Protein AF-0000000078791511 (afdb_homodimer)

Nearest PDB structures (foldseek):
  6en2-assembly1_B  TM=7.764E-01  e=1.080E-13  Enterococcus faecalis
  6en1-assembly1_A  TM=7.820E-01  e=1.465E-13  Enterococcus faecalis
  6emy-assembly1_B  TM=7.848E-01  e=3.090E-12  Enterococcus faecalis
  3nkh-assembly1_B  TM=8.078E-01  e=1.327E-10  Staphylococcus aureus subsp. aureus USA300_TCH1516
  3nkh-assembly1_A  TM=7.840E-01  e=1.894E-10  Staphylococcus aureus subsp. aureus USA300_TCH1516

Sequence (752 aa):
MMASISKRGKKWQYRVSYKDNDGTRKYVNKGGFPSKKAADIAATEVERQHNRGANLDLNKITLIDYWDKWIELYKSGKHSRITEARYKTIRKQLLAYWGESRELKSISKSDWQAFINEFGKKRAKDTVSKLNGYVRSMADSAVDDQIIYTNFTHNVVLTGNEGQAGIIKYLQVKDLRKLVNYCLEFADYEHIAYYIIATGALTGARYSEVLGLTWDHVDLKKRVVHITRTWDHRYGSGFAATKNKSSVRDIDITRELADLLLRLKKEQQEVYLAQGYRDSKQLLFRSIRHNMLSSTAINKDLRTIEKTLDISPAITFHGLRHTHVSYLIANHVDINYISKRLGHANTMITQKVYAHLLEDQRKEQVSQTLQALSRLMMASISKRGKKWQYRVSYKDNDGTRKYVNKGGFPSKKAADIAATEVERQHNRGANLDLNKITLIDYWDKWIELYKSGKHSRITEARYKTIRKQLLAYWGESRELKSISKSDWQAFINEFGKKRAKDTVSKLNGYVRSMADSAVDDQIIYTNFTHNVVLTGNEGQAGIIKYLQVKDLRKLVNYCLEFADYEHIAYYIIATGALTGARYSEVLGLTWDHVDLKKRVVHITRTWDHRYGSGFAATKNKSSVRDIDITRELADLLLRLKKEQQEVYLAQGYRDSKQLLFRSIRHNMLSSTAINKDLRTIEKTLDISPAITFHGLRHTHVSYLIANHVDINYISKRLGHANTMITQKVYAHLLEDQRKEQVSQTLQALSRL

Structure (mmCIF, N/CA/C/O backbone):
data_AF-0000000078791511-model_v1
#
loop_
_entity.id
_entity.type
_entity.pdbx_description
1 polymer 'Site-specific recombinase, phage integrase family'
#
loop_
_atom_site.group_PDB
_atom_site.id
_atom_site.type_symbol
_atom_site.label_atom_id
_atom_site.label_alt_id
_atom_site.label_comp_id
_atom_site.label_asym_id
_atom_site.label_entity_id
_atom_site.label_seq_id
_atom_site.pdbx_PDB_ins_code
_atom_site.Cartn_x
_atom_site.Cartn_y
_atom_site.Cartn_z
_atom_site.occupancy
_atom_site.B_iso_or_equiv
_atom_site.auth_seq_id
_atom_site.auth_comp_id
_atom_site.auth_asym_id
_atom_site.auth_atom_id
_atom_site.pdbx_PDB_model_num
ATOM 1 N N . MET A 1 1 ? -11.562 49.812 12.461 1 52.09 1 MET A N 1
ATOM 2 C CA . MET A 1 1 ? -12.047 49.219 13.703 1 52.09 1 MET A CA 1
ATOM 3 C C . MET A 1 1 ? -11.656 50.094 14.906 1 52.09 1 MET A C 1
ATOM 5 O O . MET A 1 1 ? -10.516 50.531 15.008 1 52.09 1 MET A O 1
ATOM 9 N N . MET A 1 2 ? -12.641 50.844 15.469 1 61.88 2 MET A N 1
ATOM 10 C CA . MET A 1 2 ? -12.422 51.75 16.594 1 61.88 2 MET A CA 1
ATOM 11 C C . MET A 1 2 ? -13.086 51.219 17.859 1 61.88 2 MET A C 1
ATOM 13 O O . MET A 1 2 ? -14.258 50.844 17.828 1 61.88 2 MET A O 1
ATOM 17 N N . ALA A 1 3 ? -12.258 50.906 18.891 1 70.31 3 ALA A N 1
ATOM 18 C CA . ALA A 1 3 ? -12.828 50.531 20.172 1 70.31 3 ALA A CA 1
ATOM 19 C C . ALA A 1 3 ? -13.25 51.75 20.984 1 70.31 3 ALA A C 1
ATOM 21 O O . ALA A 1 3 ? -12.594 52.781 20.922 1 70.31 3 ALA A O 1
ATOM 22 N N . SER A 1 4 ? -14.43 51.812 21.5 1 75 4 SER A N 1
ATOM 23 C CA . SER A 1 4 ? -14.914 52.781 22.453 1 75 4 SER A CA 1
ATOM 24 C C . SER A 1 4 ? -15.109 52.188 23.844 1 75 4 SER A C 1
ATOM 26 O O . SER A 1 4 ? -15.656 51.062 23.953 1 75 4 SER A O 1
ATOM 28 N N . ILE A 1 5 ? -14.453 52.781 24.797 1 79.44 5 ILE A N 1
ATOM 29 C CA . ILE A 1 5 ? -14.594 52.312 26.188 1 79.44 5 ILE A CA 1
ATOM 30 C C . ILE A 1 5 ? -15.492 53.281 26.953 1 79.44 5 ILE A C 1
ATOM 32 O O . ILE A 1 5 ? -15.312 54.5 26.859 1 79.44 5 ILE A O 1
ATOM 36 N N . SER A 1 6 ? -16.531 52.812 27.531 1 78.88 6 SER A N 1
ATOM 37 C CA . SER A 1 6 ? -17.438 53.656 28.297 1 78.88 6 SER A CA 1
ATOM 38 C C . SER A 1 6 ? -17.812 53.031 29.625 1 78.88 6 SER A C 1
ATOM 40 O O . SER A 1 6 ? -17.656 51.812 29.812 1 78.88 6 SER A O 1
ATOM 42 N N . LYS A 1 7 ? -18.094 53.812 30.594 1 77.88 7 LYS A N 1
ATOM 43 C CA . LYS A 1 7 ? -18.547 53.375 31.906 1 77.88 7 LYS A CA 1
ATOM 44 C C . LYS A 1 7 ? -20.062 53.219 31.922 1 77.88 7 LYS A C 1
ATOM 46 O O . LYS A 1 7 ? -20.797 54.094 31.469 1 77.88 7 LYS A O 1
ATOM 51 N N . ARG A 1 8 ? -20.547 52.031 32.25 1 75.81 8 ARG A N 1
ATOM 52 C CA . ARG A 1 8 ? -21.969 51.781 32.469 1 75.81 8 ARG A CA 1
ATOM 53 C C . ARG A 1 8 ? -22.234 51.406 33.906 1 75.81 8 ARG A C 1
ATOM 55 O O . ARG A 1 8 ? -21.938 50.281 34.344 1 75.81 8 ARG A O 1
ATOM 62 N N . GLY A 1 9 ? -22.812 52.25 34.625 1 75.25 9 GLY A N 1
ATOM 63 C CA . GLY A 1 9 ? -22.938 52.062 36.062 1 75.25 9 GLY A CA 1
ATOM 64 C C . GLY A 1 9 ? -21.594 52.031 36.781 1 75.25 9 GLY A C 1
ATOM 65 O O . GLY A 1 9 ? -20.828 53 36.719 1 75.25 9 GLY A O 1
ATOM 66 N N . LYS A 1 10 ? -21.266 51.031 37.469 1 80.19 10 LYS A N 1
ATOM 67 C CA . LYS A 1 10 ? -20.016 50.906 38.188 1 80.19 10 LYS A CA 1
ATOM 68 C C . LYS A 1 10 ? -19.016 50.062 37.406 1 80.19 10 LYS A C 1
ATOM 70 O O . LYS A 1 10 ? -17.922 49.75 37.875 1 80.19 10 LYS A O 1
ATOM 75 N N . LYS A 1 11 ? -19.453 49.594 36.281 1 80.06 11 LYS A N 1
ATOM 76 C CA . LYS A 1 11 ? -18.562 48.75 35.5 1 80.06 11 LYS A CA 1
ATOM 77 C C . LYS A 1 11 ? -18.25 49.344 34.156 1 80.06 11 LYS A C 1
ATOM 79 O O . LYS A 1 11 ? -18.922 50.312 33.719 1 80.06 11 LYS A O 1
ATOM 84 N N . TRP A 1 12 ? -17.234 48.844 33.594 1 79.94 12 TRP A N 1
ATOM 85 C CA . TRP A 1 12 ? -16.766 49.375 32.312 1 79.94 12 TRP A CA 1
ATOM 86 C C . TRP A 1 12 ? -17.172 48.438 31.156 1 79.94 12 TRP A C 1
ATOM 88 O O . TRP A 1 12 ? -17.375 47.219 31.375 1 79.94 12 TRP A O 1
ATOM 98 N N . GLN A 1 13 ? -17.438 49.062 29.969 1 80 13 GLN A N 1
ATOM 99 C CA . GLN A 1 13 ? -17.781 48.312 28.766 1 80 13 GLN A CA 1
ATOM 100 C C . GLN A 1 13 ? -16.969 48.781 27.562 1 80 13 GLN A C 1
ATOM 102 O O . GLN A 1 13 ? -16.484 49.906 27.547 1 80 13 GLN A O 1
ATOM 107 N N . TYR A 1 14 ? -16.703 47.75 26.672 1 78.44 14 TYR A N 1
ATOM 108 C CA . TYR A 1 14 ? -16.109 48.156 25.406 1 78.44 14 TYR A CA 1
ATOM 109 C C . TYR A 1 14 ? -17.062 47.906 24.25 1 78.44 14 TYR A C 1
ATOM 111 O O . TYR A 1 14 ? -17.953 47.062 24.344 1 78.44 14 TYR A O 1
ATOM 119 N N . ARG A 1 15 ? -16.906 48.844 23.266 1 76.5 15 ARG A N 1
ATOM 120 C CA . ARG A 1 15 ? -17.578 48.656 21.969 1 76.5 15 ARG A CA 1
ATOM 121 C C . ARG A 1 15 ? -16.578 48.781 20.828 1 76.5 15 ARG A C 1
ATOM 123 O O . ARG A 1 15 ? -15.883 49.781 20.688 1 76.5 15 ARG A O 1
ATOM 130 N N . VAL A 1 16 ? -16.469 47.656 20.188 1 76.31 16 VAL A N 1
ATOM 131 C CA . VAL A 1 16 ? -15.57 47.625 19.031 1 76.31 16 VAL A CA 1
ATOM 132 C C . VAL A 1 16 ? -16.391 47.562 17.75 1 76.31 16 VAL A C 1
ATOM 134 O O . VAL A 1 16 ? -17.234 46.656 17.594 1 76.31 16 VAL A O 1
ATOM 137 N N . SER A 1 17 ? -16.188 48.594 16.953 1 73.44 17 SER A N 1
ATOM 138 C CA . SER A 1 17 ? -16.875 48.625 15.672 1 73.44 17 SER A CA 1
ATOM 139 C C . SER A 1 17 ? -16.047 47.938 14.578 1 73.44 17 SER A C 1
ATOM 141 O O . SER A 1 17 ? -14.828 48.094 14.547 1 73.44 17 SER A O 1
ATOM 143 N N . TYR A 1 18 ? -16.703 46.906 13.844 1 69.62 18 TYR A N 1
ATOM 144 C CA . TYR A 1 18 ? -16.031 46.312 12.703 1 69.62 18 TYR A CA 1
ATOM 145 C C . TYR A 1 18 ? -16.984 46.188 11.516 1 69.62 18 TYR A C 1
ATOM 147 O O . TYR A 1 18 ? -18.203 46.312 11.672 1 69.62 18 TYR A O 1
ATOM 155 N N . LYS A 1 19 ? -16.375 46.219 10.273 1 66.19 19 LYS A N 1
ATOM 156 C CA . LYS A 1 19 ? -17.203 46 9.086 1 66.19 19 LYS A CA 1
ATOM 157 C C . LYS A 1 19 ? -17.188 44.531 8.68 1 66.19 19 LYS A C 1
ATOM 159 O O . LYS A 1 19 ? -16.125 43.906 8.625 1 66.19 19 LYS A O 1
ATOM 164 N N . ASP A 1 20 ? -18.328 43.938 8.594 1 59.28 20 ASP A N 1
ATOM 165 C CA . ASP A 1 20 ? -18.438 42.562 8.18 1 59.28 20 ASP A CA 1
ATOM 166 C C . ASP A 1 20 ? -18.125 42.406 6.699 1 59.28 20 ASP A C 1
ATOM 168 O O . ASP A 1 20 ? -17.766 43.375 6.027 1 59.28 20 ASP A O 1
ATOM 172 N N . ASN A 1 21 ? -18.109 41.188 6.266 1 57.66 21 ASN A N 1
ATOM 173 C CA . ASN A 1 21 ? -17.75 40.875 4.887 1 57.66 21 ASN A CA 1
ATOM 174 C C . ASN A 1 21 ? -18.625 41.656 3.898 1 57.66 21 ASN A C 1
ATOM 176 O O . ASN A 1 21 ? -18.203 41.906 2.768 1 57.66 21 ASN A O 1
ATOM 180 N N . ASP A 1 22 ? -19.781 42.094 4.352 1 55.72 22 ASP A N 1
ATOM 181 C CA . ASP A 1 22 ? -20.719 42.844 3.498 1 55.72 22 ASP A CA 1
ATOM 182 C C . ASP A 1 22 ? -20.531 44.344 3.67 1 55.72 22 ASP A C 1
ATOM 184 O O . ASP A 1 22 ? -21.281 45.156 3.082 1 55.72 22 ASP A O 1
ATOM 188 N N . GLY A 1 23 ? -19.547 44.625 4.434 1 61.66 23 GLY A N 1
ATOM 189 C CA . GLY A 1 23 ? -19.266 46.062 4.609 1 61.66 23 GLY A CA 1
ATOM 190 C C . GLY A 1 23 ? -20.109 46.688 5.684 1 61.66 23 GLY A C 1
ATOM 191 O O . GLY A 1 23 ? -20.062 47.906 5.871 1 61.66 23 GLY A O 1
ATOM 192 N N . THR A 1 24 ? -21 45.969 6.211 1 62.5 24 THR A N 1
ATOM 193 C CA . THR A 1 24 ? -21.891 46.531 7.242 1 62.5 24 THR A CA 1
ATOM 194 C C . THR A 1 24 ? -21.141 46.656 8.57 1 62.5 24 THR A C 1
ATOM 196 O O . THR A 1 24 ? -20.453 45.719 8.992 1 62.5 24 THR A O 1
ATOM 199 N N . ARG A 1 25 ? -21.328 47.844 9.07 1 71.75 25 ARG A N 1
ATOM 200 C CA . ARG A 1 25 ? -20.688 48.094 10.352 1 71.75 25 ARG A CA 1
ATOM 201 C C . ARG A 1 25 ? -21.344 47.281 11.477 1 71.75 25 ARG A C 1
ATOM 203 O O . ARG A 1 25 ? -22.562 47.312 11.617 1 71.75 25 ARG A O 1
ATOM 210 N N . LYS A 1 26 ? -20.562 46.406 12.07 1 69.44 26 LYS A N 1
ATOM 211 C CA . LYS A 1 26 ? -21.016 45.625 13.227 1 69.44 26 LYS A CA 1
ATOM 212 C C . LYS A 1 26 ? -20.203 45.969 14.469 1 69.44 26 LYS A C 1
ATOM 214 O O . LYS A 1 26 ? -19.156 46.625 14.375 1 69.44 26 LYS A O 1
ATOM 219 N N . TYR A 1 27 ? -20.969 45.781 15.57 1 71.44 27 TYR A N 1
ATOM 220 C CA . TYR A 1 27 ? -20.312 46.125 16.828 1 71.44 27 TYR A CA 1
ATOM 221 C C . TYR A 1 27 ? -20.172 44.875 17.719 1 71.44 27 TYR A C 1
ATOM 223 O O . TYR A 1 27 ? -21.047 44 17.703 1 71.44 27 TYR A O 1
ATOM 231 N N . VAL A 1 28 ? -19.062 44.656 18.25 1 71 28 VAL A N 1
ATOM 232 C CA . VAL A 1 28 ? -18.859 43.719 19.344 1 71 28 VAL A CA 1
ATOM 233 C C . VAL A 1 28 ? -18.719 44.469 20.656 1 71 28 VAL A C 1
ATOM 235 O O . VAL A 1 28 ? -17.875 45.344 20.797 1 71 28 VAL A O 1
ATOM 238 N N . ASN A 1 29 ? -19.828 44.25 21.531 1 71.75 29 ASN A N 1
ATOM 239 C CA . ASN A 1 29 ? -19.812 44.906 22.828 1 71.75 29 ASN A CA 1
ATOM 240 C C . ASN A 1 29 ? -19.75 43.906 23.984 1 71.75 29 ASN A C 1
ATOM 242 O O . ASN A 1 29 ? -20.297 42.812 23.891 1 71.75 29 ASN A O 1
ATOM 246 N N . LYS A 1 30 ? -18.891 44.125 24.906 1 74.62 30 LYS A N 1
ATOM 247 C CA . LYS A 1 30 ? -18.875 43.375 26.156 1 74.62 30 LYS A CA 1
ATOM 248 C C . LYS A 1 30 ? -18.703 44.312 27.359 1 74.62 30 LYS A C 1
ATOM 250 O O . LYS A 1 30 ? -17.891 45.219 27.328 1 74.62 30 LYS A O 1
ATOM 255 N N . GLY A 1 31 ? -19.672 44.094 28.312 1 71.88 31 GLY A N 1
ATOM 256 C CA . GLY A 1 31 ? -19.609 44.844 29.562 1 71.88 31 GLY A CA 1
ATOM 257 C C . GLY A 1 31 ? -19.25 44 30.75 1 71.88 31 GLY A C 1
ATOM 258 O O . GLY A 1 31 ? -18.969 42.781 30.609 1 71.88 31 GLY A O 1
ATOM 259 N N . GLY A 1 32 ? -19 44.656 32 1 71.44 32 GLY A N 1
ATOM 260 C CA . GLY A 1 32 ? -18.781 43.969 33.25 1 71.44 32 GLY A CA 1
ATOM 261 C C . GLY A 1 32 ? -17.344 44 33.75 1 71.44 32 GLY A C 1
ATOM 262 O O . GLY A 1 32 ? -16.953 43.281 34.625 1 71.44 32 GLY A O 1
ATOM 263 N N . PHE A 1 33 ? -16.672 44.906 33.094 1 74.62 33 PHE A N 1
ATOM 264 C CA . PHE A 1 33 ? -15.273 45 33.469 1 74.62 33 PHE A CA 1
ATOM 265 C C . PHE A 1 33 ? -15.109 45.938 34.656 1 74.62 33 PHE A C 1
ATOM 267 O O . PHE A 1 33 ? -15.727 47 34.75 1 74.62 33 PHE A O 1
ATOM 274 N N . PRO A 1 34 ? -14.383 45.5 35.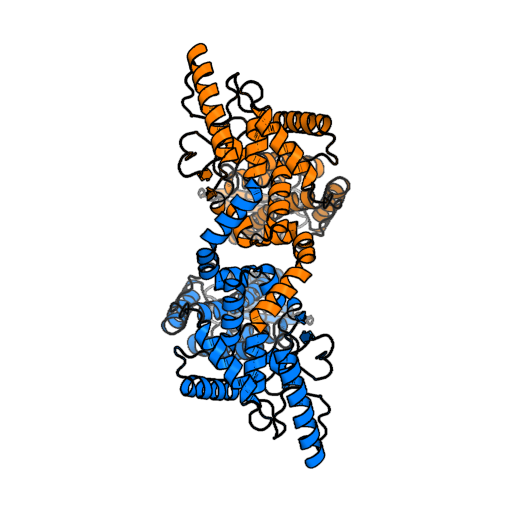594 1 73.69 34 PRO A N 1
ATOM 275 C CA . PRO A 1 34 ? -14.227 46.281 36.812 1 73.69 34 PRO A CA 1
ATOM 276 C C . PRO A 1 34 ? -13.484 47.594 36.594 1 73.69 34 PRO A C 1
ATOM 278 O O . PRO A 1 34 ? -13.648 48.562 37.344 1 73.69 34 PRO A O 1
ATOM 281 N N . SER A 1 35 ? -12.727 47.625 35.625 1 76.38 35 SER A N 1
ATOM 282 C CA . SER A 1 35 ? -11.938 48.844 35.344 1 76.38 35 SER A CA 1
ATOM 283 C C . SER A 1 35 ? -11.891 49.156 33.875 1 76.38 35 SER A C 1
ATOM 285 O O . SER A 1 35 ? -12.172 48.281 33.031 1 76.38 35 SER A O 1
ATOM 287 N N . LYS A 1 36 ? -11.625 50.344 33.594 1 76.31 36 LYS A N 1
ATOM 288 C CA . LYS A 1 36 ? -11.484 50.812 32.219 1 76.31 36 LYS A CA 1
ATOM 289 C C . LYS A 1 36 ? -10.383 50.031 31.5 1 76.31 36 LYS A C 1
ATOM 291 O O . LYS A 1 36 ? -10.531 49.688 30.328 1 76.31 36 LYS A O 1
ATOM 296 N N . LYS A 1 37 ? -9.422 49.844 32.156 1 71.56 37 LYS A N 1
ATOM 297 C CA . LYS A 1 37 ? -8.273 49.125 31.609 1 71.56 37 LYS A CA 1
ATOM 298 C C . LYS A 1 37 ? -8.648 47.719 31.188 1 71.56 37 LYS A C 1
ATOM 300 O O . LYS A 1 37 ? -8.234 47.25 30.125 1 71.56 37 LYS A O 1
ATOM 305 N N . ALA A 1 38 ? -9.375 47.156 31.969 1 69.81 38 ALA A N 1
ATOM 306 C CA . ALA A 1 38 ? -9.828 45.781 31.656 1 69.81 38 ALA A CA 1
ATOM 307 C C . ALA A 1 38 ? -10.688 45.75 30.406 1 69.81 38 ALA A C 1
ATOM 309 O O . ALA A 1 38 ? -10.555 44.875 29.562 1 69.81 38 ALA A O 1
ATOM 310 N N . ALA A 1 39 ? -11.492 46.688 30.344 1 69.75 39 ALA A N 1
ATOM 311 C CA . ALA A 1 39 ? -12.352 46.812 29.172 1 69.75 39 ALA A CA 1
ATOM 312 C C . ALA A 1 39 ? -11.531 47.094 27.922 1 69.75 39 ALA A C 1
ATOM 314 O O . ALA A 1 39 ? -11.812 46.562 26.844 1 69.75 39 ALA A O 1
ATOM 315 N N . ASP A 1 40 ? -10.617 47.844 28.078 1 70.94 40 ASP A N 1
ATOM 316 C CA . ASP A 1 40 ? -9.758 48.219 26.969 1 70.94 40 ASP A CA 1
ATOM 317 C C . ASP A 1 40 ? -8.945 47.031 26.469 1 70.94 40 ASP A C 1
ATOM 319 O O . ASP A 1 40 ? -8.797 46.812 25.25 1 70.94 40 ASP A O 1
ATOM 323 N N . ILE A 1 41 ? -8.547 46.281 27.281 1 67.06 41 ILE A N 1
ATOM 324 C CA . ILE A 1 41 ? -7.785 45.094 26.938 1 67.06 41 ILE A CA 1
ATOM 325 C C . ILE A 1 41 ? -8.664 44.125 26.156 1 67.06 41 ILE A C 1
ATOM 327 O O . ILE A 1 41 ? -8.234 43.594 25.125 1 67.06 41 ILE A O 1
ATOM 331 N N . ALA A 1 42 ? -9.789 44.031 26.688 1 66.94 42 ALA A N 1
ATOM 332 C CA . ALA A 1 42 ? -10.75 43.156 26.031 1 66.94 42 ALA A CA 1
ATOM 333 C C . ALA A 1 42 ? -11.094 43.656 24.641 1 66.94 42 ALA A C 1
ATOM 335 O O . ALA A 1 42 ? -11.188 42.875 23.688 1 66.94 42 ALA A O 1
ATOM 336 N N . ALA A 1 43 ? -11.273 44.906 24.609 1 68.06 43 ALA A N 1
ATOM 337 C CA . ALA A 1 43 ? -11.617 45.531 23.328 1 68.06 43 ALA A CA 1
ATOM 338 C C . ALA A 1 43 ? -10.484 45.344 22.328 1 68.06 43 ALA A C 1
ATOM 340 O O . ALA A 1 43 ? -10.719 45.031 21.156 1 68.06 43 ALA A O 1
ATOM 341 N N . THR A 1 44 ? -9.43 45.5 22.734 1 65.5 44 THR A N 1
ATOM 342 C CA . THR A 1 44 ? -8.25 45.406 21.891 1 65.5 44 THR A CA 1
ATOM 343 C C . THR A 1 44 ? -8.062 43.969 21.375 1 65.5 44 THR A C 1
ATOM 345 O O . THR A 1 44 ? -7.656 43.781 20.234 1 65.5 44 THR A O 1
ATOM 348 N N . GLU A 1 45 ? -8.461 43.156 22.172 1 63.56 45 GLU A N 1
ATOM 349 C CA . GLU A 1 45 ? -8.406 41.781 21.766 1 63.56 45 GLU A CA 1
ATOM 350 C C . GLU A 1 45 ? -9.375 41.5 20.625 1 63.56 45 GLU A C 1
ATOM 352 O O . GLU A 1 45 ? -9.039 40.781 19.672 1 63.56 45 GLU A O 1
ATOM 357 N N . VAL A 1 46 ? -10.422 42.031 20.812 1 63.97 46 VAL A N 1
ATOM 358 C CA . VAL A 1 46 ? -11.438 41.875 19.781 1 63.97 46 VAL A CA 1
ATOM 359 C C . VAL A 1 46 ? -10.953 42.531 18.469 1 63.97 46 VAL A C 1
ATOM 361 O O . VAL A 1 46 ? -11.125 41.938 17.391 1 63.97 46 VAL A O 1
ATOM 364 N N . GLU A 1 47 ? -10.422 43.625 18.656 1 62.78 47 GLU A N 1
ATOM 365 C CA . GLU A 1 47 ? -9.914 44.312 17.484 1 62.78 47 GLU A CA 1
ATOM 366 C C . GLU A 1 47 ? -8.781 43.531 16.828 1 62.78 47 GLU A C 1
ATOM 368 O O . GLU A 1 47 ? -8.711 43.438 15.602 1 62.78 47 GLU A O 1
ATOM 373 N N . ARG A 1 48 ? -8.156 43.031 17.609 1 57.91 48 ARG A N 1
ATOM 374 C CA . ARG A 1 48 ? -7.02 42.219 17.141 1 57.91 48 ARG A CA 1
ATOM 375 C C . ARG A 1 48 ? -7.488 41 16.359 1 57.91 48 ARG A C 1
ATOM 377 O O . ARG A 1 48 ? -6.945 40.688 15.305 1 57.91 48 ARG A O 1
ATOM 384 N N . GLN A 1 49 ? -8.406 40.406 16.984 1 61.09 49 GLN A N 1
ATOM 385 C CA . GLN A 1 49 ? -8.992 39.219 16.344 1 61.09 49 GLN A CA 1
ATOM 386 C C . GLN A 1 49 ? -9.586 39.594 14.977 1 61.09 49 GLN A C 1
ATOM 388 O O . GLN A 1 49 ? -9.383 38.844 14.008 1 61.09 49 GLN A O 1
ATOM 393 N N . HIS A 1 50 ? -10.164 40.688 15.039 1 58.25 50 HIS A N 1
ATOM 394 C CA . HIS A 1 50 ? -10.766 41.156 13.797 1 58.25 50 HIS A CA 1
ATOM 395 C C . HIS A 1 50 ? -9.695 41.469 12.75 1 58.25 50 HIS A C 1
ATOM 397 O O . HIS A 1 50 ? -9.852 41.125 11.578 1 58.25 50 HIS A O 1
ATOM 403 N N . ASN A 1 51 ? -8.781 42.062 13.25 1 54.91 51 ASN A N 1
ATOM 404 C CA . ASN A 1 51 ? -7.723 42.5 12.336 1 54.91 51 ASN A CA 1
ATOM 405 C C . ASN A 1 51 ? -6.938 41.312 11.797 1 54.91 51 ASN A C 1
ATOM 407 O O . ASN A 1 51 ? -6.375 41.375 10.703 1 54.91 51 ASN A O 1
ATOM 411 N N . ARG A 1 52 ? -6.945 40.438 12.609 1 49.44 52 ARG A N 1
ATOM 412 C CA . ARG A 1 52 ? -6.25 39.219 12.18 1 49.44 52 ARG A CA 1
ATOM 413 C C . ARG A 1 52 ? -7.152 38.375 11.312 1 49.44 52 ARG A C 1
ATOM 415 O O . ARG A 1 52 ? -6.824 37.219 11.031 1 49.44 52 ARG A O 1
ATOM 422 N N . GLY A 1 53 ? -8.219 38.906 11.141 1 54.19 53 GLY A N 1
ATOM 423 C CA . GLY A 1 53 ? -9.125 38.281 10.195 1 54.19 53 GLY A CA 1
ATOM 424 C C . GLY A 1 53 ? -10.172 37.406 10.867 1 54.19 53 GLY A C 1
ATOM 425 O O . GLY A 1 53 ? -10.805 36.562 10.211 1 54.19 53 GLY A O 1
ATOM 426 N N . ALA A 1 54 ? -10.055 37.5 12.102 1 54.34 54 ALA A N 1
ATOM 427 C CA . ALA A 1 54 ? -11.062 36.719 12.82 1 54.34 54 ALA A CA 1
ATOM 428 C C . ALA A 1 54 ? -12.469 37.219 12.492 1 54.34 54 ALA A C 1
ATOM 430 O O . ALA A 1 54 ? -12.688 38.438 12.328 1 54.34 54 ALA A O 1
ATOM 431 N N . ASN A 1 55 ? -13.297 36.438 12.031 1 53.91 55 ASN A N 1
ATOM 432 C CA . ASN A 1 55 ? -14.695 36.781 11.859 1 53.91 55 ASN A CA 1
ATOM 433 C C . ASN A 1 55 ? -15.398 36.969 13.203 1 53.91 55 ASN A C 1
ATOM 435 O O . ASN A 1 55 ? -15.844 35.969 13.805 1 53.91 55 ASN A O 1
ATOM 439 N N . LEU A 1 56 ? -15.359 38.125 13.766 1 58.06 56 LEU A N 1
ATOM 440 C CA . LEU A 1 56 ? -15.906 38.438 15.078 1 58.06 56 LEU A CA 1
ATOM 441 C C . LEU A 1 56 ? -17.359 38 15.18 1 58.06 56 LEU A C 1
ATOM 443 O O . LEU A 1 56 ? -17.875 37.781 16.281 1 58.06 56 LEU A O 1
ATOM 447 N N . ASP A 1 57 ? -18.047 37.906 14.094 1 56.75 57 ASP A N 1
ATOM 448 C CA . ASP A 1 57 ? -19.438 37.469 14.086 1 56.75 57 ASP A CA 1
ATOM 449 C C . ASP A 1 57 ? -19.562 36.031 14.516 1 56.75 57 ASP A C 1
ATOM 451 O O . ASP A 1 57 ? -20.625 35.594 14.992 1 56.75 57 ASP A O 1
ATOM 455 N N . LEU A 1 58 ? -18.562 35.344 14.484 1 65.69 58 LEU A N 1
ATOM 456 C CA . LEU A 1 58 ? -18.594 33.938 14.797 1 65.69 58 LEU A CA 1
ATOM 457 C C . LEU A 1 58 ? -17.984 33.656 16.172 1 65.69 58 LEU A C 1
ATOM 459 O O . LEU A 1 58 ? -17.781 32.5 16.547 1 65.69 58 LEU A O 1
ATOM 463 N N . ASN A 1 59 ? -17.734 34.656 16.859 1 67.69 59 ASN A N 1
ATOM 464 C CA . ASN A 1 59 ? -17.062 34.5 18.156 1 67.69 59 ASN A CA 1
ATOM 465 C C . ASN A 1 59 ? -17.938 33.781 19.172 1 67.69 59 ASN A C 1
ATOM 467 O O . ASN A 1 59 ? -17.438 33.094 20.062 1 67.69 59 ASN A O 1
ATOM 471 N N . LYS A 1 60 ? -19.344 33.781 19.031 1 79.81 60 LYS A N 1
ATOM 472 C CA . LYS A 1 60 ? -20.234 33.125 19.969 1 79.81 60 LYS A CA 1
ATOM 473 C C . LYS A 1 60 ? -20.938 31.938 19.328 1 79.81 60 LYS A C 1
ATOM 475 O O . LYS A 1 60 ? -21.953 31.453 19.828 1 79.81 60 LYS A O 1
ATOM 480 N N . ILE A 1 61 ? -20.297 31.5 18.344 1 89.25 61 ILE A N 1
ATOM 481 C CA . ILE A 1 61 ? -20.953 30.391 17.641 1 89.25 61 ILE A CA 1
ATOM 482 C C . ILE A 1 61 ? -20.844 29.109 18.469 1 89.25 61 ILE A C 1
ATOM 484 O O . ILE A 1 61 ? -19.812 28.859 19.094 1 89.25 61 ILE A O 1
ATOM 488 N N . THR A 1 62 ? -21.953 28.359 18.469 1 92.62 62 THR A N 1
ATOM 489 C CA . THR A 1 62 ? -21.969 27.125 19.234 1 92.62 62 THR A CA 1
ATOM 490 C C . THR A 1 62 ? -21.359 25.984 18.422 1 92.62 62 THR A C 1
ATOM 492 O O . THR A 1 62 ? -21.172 26.094 17.203 1 92.62 62 THR A O 1
ATOM 495 N N . LEU A 1 63 ? -21.031 24.906 19.156 1 96.19 63 LEU A N 1
ATOM 496 C CA . LEU A 1 63 ? -20.5 23.703 18.531 1 96.19 63 LEU A CA 1
ATOM 497 C C . LEU A 1 63 ? -21.453 23.203 17.453 1 96.19 63 LEU A C 1
ATOM 499 O O . LEU A 1 63 ? -21.047 22.922 16.328 1 96.19 63 LEU A O 1
ATOM 503 N N . ILE A 1 64 ? -22.703 23.188 17.797 1 96.56 64 ILE A N 1
ATOM 504 C CA . ILE A 1 64 ? -23.719 22.594 16.922 1 96.56 64 ILE A CA 1
ATOM 505 C C . ILE A 1 64 ? -23.953 23.5 15.727 1 96.56 64 ILE A C 1
ATOM 507 O O . ILE A 1 64 ? -24.031 23.031 14.586 1 96.56 64 ILE A O 1
ATOM 511 N N . ASP A 1 65 ? -23.984 24.797 15.992 1 93.88 65 ASP A N 1
ATOM 512 C CA . ASP A 1 65 ? -24.188 25.734 14.883 1 93.88 65 ASP A CA 1
ATOM 513 C C . ASP A 1 65 ? -23.016 25.703 13.922 1 93.88 65 ASP A C 1
ATOM 515 O O . ASP A 1 65 ? -23.203 25.766 12.703 1 93.88 65 ASP A O 1
ATOM 519 N N . TYR A 1 66 ? -21.875 25.656 14.484 1 94.44 66 TYR A N 1
ATOM 520 C CA . TYR A 1 66 ? -20.703 25.609 13.609 1 94.44 66 TYR A CA 1
ATOM 521 C C . TYR A 1 66 ? -20.641 24.281 12.859 1 94.44 66 TYR A C 1
ATOM 523 O O . TYR A 1 66 ? -20.25 24.234 11.695 1 94.44 66 TYR A O 1
ATOM 531 N N . TRP A 1 67 ? -20.969 23.188 13.523 1 96.81 67 TRP A N 1
ATOM 532 C CA . TRP A 1 67 ? -21.062 21.891 12.867 1 96.81 67 TRP A CA 1
ATOM 533 C C . TRP A 1 67 ? -21.984 21.969 11.648 1 96.81 67 TRP A C 1
ATOM 535 O O . TRP A 1 67 ? -21.594 21.547 10.555 1 96.81 67 TRP A O 1
ATOM 545 N N . ASP A 1 68 ? -23.156 22.531 11.867 1 94.88 68 ASP A N 1
ATOM 546 C CA . ASP A 1 68 ? -24.141 22.625 10.789 1 94.88 68 ASP A CA 1
ATOM 547 C C . ASP A 1 68 ? -23.609 23.469 9.641 1 94.88 68 ASP A C 1
ATOM 549 O O . ASP A 1 68 ? -23.734 23.078 8.477 1 94.88 68 ASP A O 1
ATOM 553 N N . LYS A 1 69 ? -23.031 24.547 10.008 1 91.81 69 LYS A N 1
ATOM 554 C CA . LYS A 1 69 ? -22.469 25.422 8.992 1 91.81 69 LYS A CA 1
ATOM 555 C C . LYS A 1 69 ? -21.344 24.734 8.227 1 91.81 69 LYS A C 1
ATOM 557 O O . LYS A 1 69 ? -21.281 24.812 7 1 91.81 69 LYS A O 1
ATOM 562 N N . TRP A 1 70 ? -20.469 24.109 8.961 1 92.81 70 TRP A N 1
ATOM 563 C CA . TRP A 1 70 ? -19.312 23.422 8.375 1 92.81 70 TRP A CA 1
ATOM 564 C C . TRP A 1 70 ? -19.766 22.312 7.43 1 92.81 70 TRP A C 1
ATOM 566 O O . TRP A 1 70 ? -19.25 22.172 6.32 1 92.81 70 TRP A O 1
ATOM 576 N N . ILE A 1 71 ? -20.719 21.531 7.84 1 93.69 71 ILE A N 1
ATOM 577 C CA . ILE A 1 71 ? -21.25 20.453 7.016 1 93.69 71 ILE A CA 1
ATOM 578 C C . ILE A 1 71 ? -21.844 21.031 5.734 1 93.69 71 ILE A C 1
ATOM 580 O O . ILE A 1 71 ? -21.594 20.516 4.641 1 93.69 71 ILE A O 1
ATOM 584 N N . GLU A 1 72 ? -22.656 21.984 5.887 1 89.31 72 GLU A N 1
ATOM 585 C CA . GLU A 1 72 ? -23.328 22.594 4.742 1 89.31 72 GLU A CA 1
ATOM 586 C C . GLU A 1 72 ? -22.328 23.141 3.732 1 89.31 72 GLU A C 1
ATOM 588 O O . GLU A 1 72 ? -22.484 22.953 2.525 1 89.31 72 GLU A O 1
ATOM 593 N N . LEU A 1 73 ? -21.344 23.719 4.27 1 86.81 73 LEU A N 1
ATOM 594 C CA . LEU A 1 73 ? -20.375 24.391 3.412 1 86.81 73 LEU A CA 1
ATOM 595 C C . LEU A 1 73 ? -19.406 23.391 2.781 1 86.81 73 LEU A C 1
ATOM 597 O O . LEU A 1 73 ? -19.062 23.516 1.604 1 86.81 73 LEU A O 1
ATOM 601 N N . TYR A 1 74 ? -18.984 22.453 3.58 1 86.5 74 TYR A N 1
ATOM 602 C CA . TYR A 1 74 ? -17.812 21.719 3.143 1 86.5 74 TYR A CA 1
ATOM 603 C C . TYR A 1 74 ? -18.172 20.281 2.789 1 86.5 74 TYR A C 1
ATOM 605 O O . TYR A 1 74 ? -17.438 19.609 2.059 1 86.5 74 TYR A O 1
ATOM 613 N N . LYS A 1 75 ? -19.219 19.719 3.281 1 87.38 75 LYS A N 1
ATOM 614 C CA . LYS A 1 75 ? -19.406 18.281 3.178 1 87.38 75 LYS A CA 1
ATOM 615 C C . LYS A 1 75 ? -20.688 17.953 2.404 1 87.38 75 LYS A C 1
ATOM 617 O O . LYS A 1 75 ? -20.703 17.016 1.594 1 87.38 75 LYS A O 1
ATOM 622 N N . SER A 1 76 ? -21.703 18.703 2.533 1 85.81 76 SER A N 1
ATOM 623 C CA . SER A 1 76 ? -23.031 18.375 2.012 1 85.81 76 SER A CA 1
ATOM 624 C C . SER A 1 76 ? -23.031 18.328 0.487 1 85.81 76 SER A C 1
ATOM 626 O O . SER A 1 76 ? -22.438 19.188 -0.165 1 85.81 76 SER A O 1
ATOM 628 N N . GLY A 1 77 ? -23.641 17.297 -0.035 1 83.56 77 GLY A N 1
ATOM 629 C CA . GLY A 1 77 ? -23.844 17.188 -1.469 1 83.56 77 GLY A CA 1
ATOM 630 C C . GLY A 1 77 ? -22.641 16.609 -2.201 1 83.56 77 GLY A C 1
ATOM 631 O O . GLY A 1 77 ? -22.609 16.594 -3.434 1 83.56 77 GLY A O 1
ATOM 632 N N . LYS A 1 78 ? -21.703 16.188 -1.505 1 80.12 78 LYS A N 1
ATOM 633 C CA . LYS A 1 78 ? -20.469 15.781 -2.164 1 80.12 78 LYS A CA 1
ATOM 634 C C . LYS A 1 78 ? -20.234 14.281 -2.014 1 80.12 78 LYS A C 1
ATOM 636 O O . LYS A 1 78 ? -19.375 13.719 -2.695 1 80.12 78 LYS A O 1
ATOM 641 N N . HIS A 1 79 ? -21 13.648 -1.137 1 84.12 79 HIS A N 1
ATOM 642 C CA . HIS A 1 79 ? -20.734 12.25 -0.822 1 84.12 79 HIS A CA 1
ATOM 643 C C . HIS A 1 79 ? -21.984 11.398 -0.977 1 84.12 79 HIS A C 1
ATOM 645 O O . HIS A 1 79 ? -23.062 11.93 -1.266 1 84.12 79 HIS A O 1
ATOM 651 N N . SER A 1 80 ? -21.844 10.094 -0.844 1 84.5 80 SER A N 1
ATOM 652 C CA . SER A 1 80 ? -22.984 9.172 -0.928 1 84.5 80 SER A CA 1
ATOM 653 C C . SER A 1 80 ? -23.984 9.43 0.188 1 84.5 80 SER A C 1
ATOM 655 O O . SER A 1 80 ? -23.656 10.023 1.212 1 84.5 80 SER A O 1
ATOM 657 N N . ARG A 1 81 ? -25.172 8.969 -0.085 1 84.88 81 ARG A N 1
ATOM 658 C CA . ARG A 1 81 ? -26.25 9.195 0.876 1 84.88 81 ARG A CA 1
ATOM 659 C C . ARG A 1 81 ? -25.906 8.57 2.229 1 84.88 81 ARG A C 1
ATOM 661 O O . ARG A 1 81 ? -26.234 9.141 3.275 1 84.88 81 ARG A O 1
ATOM 668 N N . ILE A 1 82 ? -25.281 7.484 2.207 1 84.81 82 ILE A N 1
ATOM 669 C CA . ILE A 1 82 ? -24.922 6.801 3.443 1 84.81 82 ILE A CA 1
ATOM 670 C C . ILE A 1 82 ? -23.906 7.648 4.223 1 84.81 82 ILE A C 1
ATOM 672 O O . ILE A 1 82 ? -24.016 7.773 5.445 1 84.81 82 ILE A O 1
ATOM 676 N N . THR A 1 83 ? -22.922 8.188 3.535 1 87.25 83 THR A N 1
ATOM 677 C CA . THR A 1 83 ? -21.938 9.055 4.172 1 87.25 83 THR A CA 1
ATOM 678 C C . THR A 1 83 ? -22.594 10.305 4.742 1 87.25 83 THR A C 1
ATOM 680 O O . THR A 1 83 ? -22.312 10.703 5.871 1 87.25 83 THR A O 1
ATOM 683 N N . GLU A 1 84 ? -23.5 10.82 3.988 1 89.44 84 GLU A N 1
ATOM 684 C CA . GLU A 1 84 ? -24.141 12.055 4.418 1 89.44 84 GLU A CA 1
ATOM 685 C C . GLU A 1 84 ? -25.062 11.812 5.617 1 89.44 84 GLU A C 1
ATOM 687 O O . GLU A 1 84 ? -25.203 12.688 6.473 1 89.44 84 GLU A O 1
ATOM 692 N N . ALA A 1 85 ? -25.656 10.633 5.656 1 91.25 85 ALA A N 1
ATOM 693 C CA . ALA A 1 85 ? -26.484 10.281 6.801 1 91.25 85 ALA A CA 1
ATOM 694 C C . ALA A 1 85 ? -25.672 10.273 8.094 1 91.25 85 ALA A C 1
ATOM 696 O O . ALA A 1 85 ? -26.219 10.5 9.18 1 91.25 85 ALA A O 1
ATOM 697 N N . ARG A 1 86 ? -24.406 10.07 7.977 1 93.56 86 ARG A N 1
ATOM 698 C CA . ARG A 1 86 ? -23.5 10.016 9.125 1 93.56 86 ARG A CA 1
ATOM 699 C C . ARG A 1 86 ? -23.391 11.383 9.797 1 93.56 86 ARG A C 1
ATOM 701 O O . ARG A 1 86 ? -23.219 11.469 11.016 1 93.56 86 ARG A O 1
ATOM 708 N N . TYR A 1 87 ? -23.531 12.43 9.047 1 95.44 87 TYR A N 1
ATOM 709 C CA . TYR A 1 87 ? -23.422 13.773 9.602 1 95.44 87 TYR A CA 1
ATOM 710 C C . TYR A 1 87 ? -24.5 14.016 10.641 1 95.44 87 TYR A C 1
ATOM 712 O O . TYR A 1 87 ? -24.234 14.562 11.711 1 95.44 87 TYR A O 1
ATOM 720 N N . LYS A 1 88 ? -25.703 13.539 10.273 1 95.44 88 LYS A N 1
ATOM 721 C CA . LYS A 1 88 ? -26.812 13.703 11.195 1 95.44 88 LYS A CA 1
ATOM 722 C C . LYS A 1 88 ? -26.609 12.883 12.469 1 95.44 88 LYS A C 1
ATOM 724 O O . LYS A 1 88 ? -26.953 13.328 13.562 1 95.44 88 LYS A O 1
ATOM 729 N N . THR A 1 89 ? -26.094 11.75 12.258 1 96.44 89 THR A N 1
ATOM 730 C CA . THR A 1 89 ? -25.828 10.875 13.406 1 96.44 89 THR A CA 1
ATOM 731 C C . THR A 1 89 ? -24.812 11.508 14.344 1 96.44 89 THR A C 1
ATOM 733 O O . THR A 1 89 ? -25 11.539 15.562 1 96.44 89 THR A O 1
ATOM 736 N N . ILE A 1 90 ? -23.703 12.023 13.789 1 97.12 90 ILE A N 1
ATOM 737 C CA . ILE A 1 90 ? -22.656 12.664 14.586 1 97.12 90 ILE A CA 1
ATOM 738 C C . ILE A 1 90 ? -23.219 13.914 15.258 1 97.12 90 ILE A C 1
ATOM 740 O O . ILE A 1 90 ? -22.938 14.172 16.438 1 97.12 90 ILE A O 1
ATOM 744 N N . ARG A 1 91 ? -24.016 14.633 14.547 1 97.12 91 ARG A N 1
ATOM 745 C CA . ARG A 1 91 ? -24.656 15.82 15.117 1 97.12 91 ARG A CA 1
ATOM 746 C C . ARG A 1 91 ? -25.453 15.469 16.359 1 97.12 91 ARG A C 1
ATOM 748 O O . ARG A 1 91 ? -25.375 16.172 17.375 1 97.12 91 ARG A O 1
ATOM 755 N N . LYS A 1 92 ? -26.25 14.438 16.234 1 97.44 92 LYS A N 1
ATOM 756 C CA . LYS A 1 92 ? -27.094 13.992 17.344 1 97.44 92 LYS A CA 1
ATOM 757 C C . LYS A 1 92 ? -26.234 13.617 18.547 1 97.44 92 LYS A C 1
ATOM 759 O O . LYS A 1 92 ? -26.609 13.914 19.688 1 97.44 92 LYS A O 1
ATOM 764 N N . GLN A 1 93 ? -25.156 13.023 18.312 1 97.06 93 GLN A N 1
ATOM 765 C CA . GLN A 1 93 ? -24.266 12.602 19.391 1 97.06 93 GLN A CA 1
ATOM 766 C C . GLN A 1 93 ? -23.609 13.812 20.047 1 97.06 93 GLN A C 1
ATOM 768 O O . GLN A 1 93 ? -23.484 13.859 21.281 1 97.06 93 GLN A O 1
ATOM 773 N N . LEU A 1 94 ? -23.203 14.766 19.266 1 97.69 94 LEU A N 1
ATOM 774 C CA . LEU A 1 94 ? -22.641 15.992 19.812 1 97.69 94 LEU A CA 1
ATOM 775 C C . LEU A 1 94 ? -23.672 16.766 20.625 1 97.69 94 LEU A C 1
ATOM 777 O O . LEU A 1 94 ? -23.375 17.25 21.719 1 97.69 94 LEU A O 1
ATOM 781 N N . LEU A 1 95 ? -24.875 16.828 20.094 1 97.19 95 LEU A N 1
ATOM 782 C CA . LEU A 1 95 ? -25.953 17.531 20.75 1 97.19 95 LEU A CA 1
ATOM 783 C C . LEU A 1 95 ? -26.281 16.875 22.094 1 97.19 95 LEU A C 1
ATOM 785 O O . LEU A 1 95 ? -26.531 17.578 23.078 1 97.19 95 LEU A O 1
ATOM 789 N N . ALA A 1 96 ? -26.312 15.633 22.109 1 96.31 96 ALA A N 1
ATOM 790 C CA . ALA A 1 96 ? -26.688 14.883 23.297 1 96.31 96 ALA A CA 1
ATOM 791 C C . ALA A 1 96 ? -25.719 15.164 24.453 1 96.31 96 ALA A C 1
ATOM 793 O O . ALA A 1 96 ? -26.125 15.258 25.609 1 96.31 96 ALA A O 1
ATOM 794 N N . TYR A 1 97 ? -24.469 15.344 24.125 1 95.75 97 TYR A N 1
ATOM 795 C CA . TYR A 1 97 ? -23.469 15.508 25.172 1 95.75 97 TYR A CA 1
ATOM 796 C C . TYR A 1 97 ? -23.234 16.984 25.484 1 95.75 97 TYR A C 1
ATOM 798 O O . TYR A 1 97 ? -23.188 17.375 26.641 1 95.75 97 TYR A O 1
ATOM 806 N N . TRP A 1 98 ? -23.141 17.844 24.469 1 95.38 98 TRP A N 1
ATOM 807 C CA . TRP A 1 98 ? -22.672 19.219 24.625 1 95.38 98 TRP A CA 1
ATOM 808 C C . TRP A 1 98 ? -23.844 20.188 24.719 1 95.38 98 TRP A C 1
ATOM 810 O O . TRP A 1 98 ? -23.672 21.328 25.156 1 95.38 98 TRP A O 1
ATOM 820 N N . GLY A 1 99 ? -25 19.734 24.266 1 94.56 99 GLY A N 1
ATOM 821 C CA . GLY A 1 99 ? -26.141 20.625 24.25 1 94.56 99 GLY A CA 1
ATOM 822 C C . GLY A 1 99 ? -26.109 21.625 23.109 1 94.56 99 GLY A C 1
ATOM 823 O O . GLY A 1 99 ? -25.156 21.641 22.328 1 94.56 99 GLY A O 1
ATOM 824 N N . GLU A 1 100 ? -27.094 22.484 23.062 1 92.25 100 GLU A N 1
ATOM 825 C CA . GLU A 1 100 ? -27.281 23.406 21.953 1 92.25 100 GLU A CA 1
ATOM 826 C C . GLU A 1 100 ? -26.453 24.672 22.141 1 92.25 100 GLU A C 1
ATOM 828 O O . GLU A 1 100 ? -26.078 25.344 21.172 1 92.25 100 GLU A O 1
ATOM 833 N N . SER A 1 101 ? -26.078 24.938 23.328 1 91 101 SER A N 1
ATOM 834 C CA . SER A 1 101 ? -25.625 26.297 23.625 1 91 101 SER A CA 1
ATOM 835 C C . SER A 1 101 ? -24.125 26.312 23.875 1 91 101 SER A C 1
ATOM 837 O O . SER A 1 101 ? -23.531 27.391 24.062 1 91 101 SER A O 1
ATOM 839 N N . ARG A 1 102 ? -23.484 25.188 23.797 1 91.62 102 ARG A N 1
ATOM 840 C CA . ARG A 1 102 ? -22.062 25.172 24.094 1 91.62 102 ARG A CA 1
ATOM 841 C C . ARG A 1 102 ? -21.281 25.922 23.031 1 91.62 102 ARG A C 1
ATOM 843 O O . ARG A 1 102 ? -21.281 25.547 21.859 1 91.62 102 ARG A O 1
ATOM 850 N N . GLU A 1 103 ? -20.609 26.906 23.5 1 90.5 103 GLU A N 1
ATOM 851 C CA . GLU A 1 103 ? -19.797 27.688 22.578 1 90.5 103 GLU A CA 1
ATOM 852 C C . GLU A 1 103 ? -18.594 26.891 22.109 1 90.5 103 GLU A C 1
ATOM 854 O O . GLU A 1 103 ? -17.938 26.219 22.906 1 90.5 103 GLU A O 1
ATOM 859 N N . LEU A 1 104 ? -18.25 26.969 20.812 1 92.12 104 LEU A N 1
ATOM 860 C CA . LEU A 1 104 ? -17.141 26.234 20.219 1 92.12 104 LEU A CA 1
ATOM 861 C C . LEU A 1 104 ? -15.82 26.609 20.891 1 92.12 104 LEU A C 1
ATOM 863 O O . LEU A 1 104 ? -15.016 25.734 21.219 1 92.12 104 LEU A O 1
ATOM 867 N N . LYS A 1 105 ? -15.688 27.859 21.172 1 84.5 105 LYS A N 1
ATOM 868 C CA . LYS A 1 105 ? -14.445 28.391 21.734 1 84.5 105 LYS A CA 1
ATOM 869 C C . LYS A 1 105 ? -14.234 27.906 23.156 1 84.5 105 LYS A C 1
ATOM 871 O O . LYS A 1 105 ? -13.109 27.922 23.672 1 84.5 105 LYS A O 1
ATOM 876 N N . SER A 1 106 ? -15.297 27.531 23.797 1 84.62 106 SER A N 1
ATOM 877 C CA . SER A 1 106 ? -15.234 27.156 25.203 1 84.62 106 SER A CA 1
ATOM 878 C C . SER A 1 106 ? -14.805 25.703 25.375 1 84.62 106 SER A C 1
ATOM 880 O O . SER A 1 106 ? -14.539 25.25 26.5 1 84.62 106 SER A O 1
ATOM 882 N N . ILE A 1 107 ? -14.688 24.938 24.312 1 89.44 107 ILE A N 1
ATOM 883 C CA . ILE A 1 107 ? -14.336 23.516 24.391 1 89.44 107 ILE A CA 1
ATOM 884 C C . ILE A 1 107 ? -12.812 23.375 24.469 1 89.44 107 ILE A C 1
ATOM 886 O O . ILE A 1 107 ? -12.109 23.734 23.516 1 89.44 107 ILE A O 1
ATOM 890 N N . SER A 1 108 ? -12.391 22.844 25.594 1 82.75 108 SER A N 1
ATOM 891 C CA . SER A 1 108 ? -10.969 22.609 25.781 1 82.75 108 SER A CA 1
ATOM 892 C C . SER A 1 108 ? -10.578 21.188 25.359 1 82.75 108 SER A C 1
ATOM 894 O O . SER A 1 108 ? -11.453 20.344 25.125 1 82.75 108 SER A O 1
ATOM 896 N N . LYS A 1 109 ? -9.25 20.953 25.281 1 83.5 109 LYS A N 1
ATOM 897 C CA . LYS A 1 109 ? -8.734 19.625 24.984 1 83.5 109 LYS A CA 1
ATOM 898 C C . LYS A 1 109 ? -9.195 18.609 26.016 1 83.5 109 LYS A C 1
ATOM 900 O O . LYS A 1 109 ? -9.594 17.484 25.672 1 83.5 109 LYS A O 1
ATOM 905 N N . SER A 1 110 ? -9.164 19.078 27.281 1 85.12 110 SER A N 1
ATOM 906 C CA . SER A 1 110 ? -9.586 18.203 28.359 1 85.12 110 SER A CA 1
ATOM 907 C C . SER A 1 110 ? -11.07 17.891 28.266 1 85.12 110 SER A C 1
ATOM 909 O O . SER A 1 110 ? -11.492 16.75 28.531 1 85.12 110 SER A O 1
ATOM 911 N N . ASP A 1 111 ? -11.898 18.906 27.875 1 86.56 111 ASP A N 1
ATOM 912 C CA . ASP A 1 111 ? -13.328 18.688 27.703 1 86.56 111 ASP A CA 1
ATOM 913 C C . ASP A 1 111 ? -13.602 17.656 26.609 1 86.56 111 ASP A C 1
ATOM 915 O O . ASP A 1 111 ? -14.438 16.766 26.781 1 86.56 111 ASP A O 1
ATOM 919 N N . TRP A 1 112 ? -12.852 17.797 25.547 1 94.38 112 TRP A N 1
ATOM 920 C CA . TRP A 1 112 ? -13.055 16.906 24.422 1 94.38 112 TRP A CA 1
ATOM 921 C C . TRP A 1 112 ? -12.633 15.477 24.766 1 94.38 112 TRP A C 1
ATOM 923 O O . TRP A 1 112 ? -13.344 14.516 24.453 1 94.38 112 TRP A O 1
ATOM 933 N N . GLN A 1 113 ? -11.477 15.406 25.484 1 91.31 113 GLN A N 1
ATOM 934 C CA . GLN A 1 113 ? -11.031 14.078 25.906 1 91.31 113 GLN A CA 1
ATOM 935 C C . GLN A 1 113 ? -12.062 13.414 26.812 1 91.31 113 GLN A C 1
ATOM 937 O O . GLN A 1 113 ? -12.312 12.211 26.703 1 91.31 113 GLN A O 1
ATOM 942 N N . ALA A 1 114 ? -12.672 14.211 27.703 1 89.81 114 ALA A N 1
ATOM 943 C CA . ALA A 1 114 ? -13.719 13.688 28.578 1 89.81 114 ALA A CA 1
ATOM 944 C C . ALA A 1 114 ? -14.898 13.164 27.766 1 89.81 114 ALA A C 1
ATOM 946 O O . ALA A 1 114 ? -15.438 12.094 28.062 1 89.81 114 ALA A O 1
ATOM 947 N N . PHE A 1 115 ? -15.273 13.859 26.766 1 93.69 115 PHE A N 1
ATOM 948 C CA . PHE A 1 115 ? -16.359 13.445 25.875 1 93.69 115 PHE A CA 1
ATOM 949 C C . PHE A 1 115 ? -16 12.141 25.172 1 93.69 115 PHE A C 1
ATOM 951 O O . PHE A 1 115 ? -16.812 11.211 25.141 1 93.69 115 PHE A O 1
ATOM 958 N N . ILE A 1 116 ? -14.75 12.094 24.594 1 96 116 ILE A N 1
ATOM 959 C CA . ILE A 1 116 ? -14.297 10.914 23.875 1 96 116 ILE A CA 1
ATOM 960 C C . ILE A 1 116 ? -14.289 9.703 24.797 1 96 116 ILE A C 1
ATOM 962 O O . ILE A 1 116 ? -14.719 8.609 24.406 1 96 116 ILE A O 1
ATOM 966 N N . ASN A 1 117 ? -13.852 9.906 26.062 1 92.19 117 ASN A N 1
ATOM 967 C CA . ASN A 1 117 ? -13.852 8.82 27.031 1 92.19 117 ASN A CA 1
ATOM 968 C C . ASN A 1 117 ? -15.258 8.305 27.297 1 92.19 117 ASN A C 1
ATOM 970 O O . ASN A 1 117 ? -15.484 7.094 27.344 1 92.19 117 ASN A O 1
ATOM 974 N N . GLU A 1 118 ? -16.188 9.188 27.469 1 93.12 118 GLU A N 1
ATOM 975 C CA . GLU A 1 118 ? -17.578 8.812 27.719 1 93.12 118 GLU A CA 1
ATOM 976 C C . GLU A 1 118 ? -18.203 8.141 26.516 1 93.12 118 GLU A C 1
ATOM 978 O O . GLU A 1 118 ? -18.875 7.109 26.641 1 93.12 118 GLU A O 1
ATOM 983 N N . PHE A 1 119 ? -17.984 8.672 25.391 1 94.88 119 PHE A N 1
ATOM 984 C CA . PHE A 1 119 ? -18.531 8.188 24.141 1 94.88 119 PHE A CA 1
ATOM 985 C C . PHE A 1 119 ? -18 6.789 23.828 1 94.88 119 PHE A C 1
ATOM 987 O O . PHE A 1 119 ? -18.734 5.945 23.297 1 94.88 119 PHE A O 1
ATOM 994 N N . GLY A 1 120 ? -16.781 6.566 24.141 1 93.56 120 GLY A N 1
ATOM 995 C CA . GLY A 1 120 ? -16.125 5.312 23.812 1 93.56 120 GLY A CA 1
ATOM 996 C C . GLY A 1 120 ? -16.531 4.168 24.719 1 93.56 120 GLY A C 1
ATOM 997 O O . GLY A 1 120 ? -16.281 3.002 24.406 1 93.56 120 GLY A O 1
ATOM 998 N N . LYS A 1 121 ? -17.188 4.453 25.859 1 92.12 121 LYS A N 1
ATOM 999 C CA . LYS A 1 121 ? -17.562 3.426 26.828 1 92.12 121 LYS A CA 1
ATOM 1000 C C . LYS A 1 121 ? -18.516 2.402 26.188 1 92.12 121 LYS A C 1
ATOM 1002 O O . LYS A 1 121 ? -18.484 1.223 26.547 1 92.12 121 LYS A O 1
ATOM 1007 N N . LYS A 1 122 ? -19.266 2.857 25.281 1 92.38 122 LYS A N 1
ATOM 1008 C CA . LYS A 1 122 ? -20.297 1.967 24.766 1 92.38 122 LYS A CA 1
ATOM 1009 C C . LYS A 1 122 ? -20.156 1.796 23.25 1 92.38 122 LYS A C 1
ATOM 1011 O O . LYS A 1 122 ? -21.109 1.383 22.578 1 92.38 122 LYS A O 1
ATOM 1016 N N . ARG A 1 123 ? -19.141 2.195 22.734 1 93.44 123 ARG A N 1
ATOM 1017 C CA . ARG A 1 123 ? -18.984 2.154 21.281 1 93.44 123 ARG A CA 1
ATOM 1018 C C . ARG A 1 123 ? -17.641 1.547 20.891 1 93.44 123 ARG A C 1
ATOM 1020 O O . ARG A 1 123 ? -16.703 1.514 21.703 1 93.44 123 ARG A O 1
ATOM 1027 N N . ALA A 1 124 ? -17.578 1.05 19.672 1 91.81 124 ALA A N 1
ATOM 1028 C CA . ALA A 1 124 ? -16.328 0.542 19.125 1 91.81 124 ALA A CA 1
ATOM 1029 C C . ALA A 1 124 ? -15.344 1.681 18.859 1 91.81 124 ALA A C 1
ATOM 1031 O O . ALA A 1 124 ? -15.758 2.791 18.516 1 91.81 124 ALA A O 1
ATOM 1032 N N . LYS A 1 125 ? -14.047 1.417 19 1 91.06 125 LYS A N 1
ATOM 1033 C CA . LYS A 1 125 ? -12.984 2.4 18.797 1 91.06 125 LYS A CA 1
ATOM 1034 C C . LYS A 1 125 ? -13.086 3.031 17.406 1 91.06 125 LYS A C 1
ATOM 1036 O O . LYS A 1 125 ? -12.844 4.227 17.25 1 91.06 125 LYS A O 1
ATOM 1041 N N . ASP A 1 126 ? -13.461 2.209 16.484 1 91.06 126 ASP A N 1
ATOM 1042 C CA . ASP A 1 126 ? -13.578 2.703 15.109 1 91.06 126 ASP A CA 1
ATOM 1043 C C . ASP A 1 126 ? -14.68 3.762 15.008 1 91.06 126 ASP A C 1
ATOM 1045 O O . ASP A 1 126 ? -14.516 4.762 14.305 1 91.06 126 ASP A O 1
ATOM 1049 N N . THR A 1 127 ? -15.758 3.527 15.656 1 93.25 127 THR A N 1
ATOM 1050 C CA . THR A 1 127 ? -16.859 4.477 15.664 1 93.25 127 THR A CA 1
ATOM 1051 C C . THR A 1 127 ? -16.438 5.805 16.281 1 93.25 127 THR A C 1
ATOM 1053 O O . THR A 1 127 ? -16.734 6.871 15.742 1 93.25 127 THR A O 1
ATOM 1056 N N . VAL A 1 128 ? -15.703 5.699 17.344 1 95.12 128 VAL A N 1
ATOM 1057 C CA . VAL A 1 128 ? -15.219 6.883 18.047 1 95.12 128 VAL A CA 1
ATOM 1058 C C . VAL A 1 128 ? -14.227 7.645 17.156 1 95.12 128 VAL A C 1
ATOM 1060 O O . VAL A 1 128 ? -14.289 8.867 17.062 1 95.12 128 VAL A O 1
ATOM 1063 N N . SER A 1 129 ? -13.422 6.883 16.562 1 95.75 129 SER A N 1
ATOM 1064 C CA . SER A 1 129 ? -12.414 7.457 15.68 1 95.75 129 SER A CA 1
ATOM 1065 C C . SER A 1 129 ? -13.062 8.234 14.531 1 95.75 129 SER A C 1
ATOM 1067 O O . SER A 1 129 ? -12.594 9.312 14.164 1 95.75 129 SER A O 1
ATOM 1069 N N . LYS A 1 130 ? -14.102 7.707 13.992 1 95.56 130 LYS A N 1
ATOM 1070 C CA . LYS A 1 130 ? -14.797 8.359 12.883 1 95.56 130 LYS A CA 1
ATOM 1071 C C . LYS A 1 130 ? -15.391 9.695 13.32 1 95.56 130 LYS A C 1
ATOM 1073 O O . LYS A 1 130 ? -15.234 10.703 12.633 1 95.56 130 LYS A O 1
ATOM 1078 N N . LEU A 1 131 ? -16.031 9.672 14.398 1 96.94 131 LEU A N 1
ATOM 1079 C CA . LEU A 1 131 ? -16.578 10.906 14.93 1 96.94 131 LEU A CA 1
ATOM 1080 C C . LEU A 1 131 ? -15.492 11.945 15.156 1 96.94 131 LEU A C 1
ATOM 1082 O O . LEU A 1 131 ? -15.609 13.094 14.727 1 96.94 131 LEU A O 1
ATOM 1086 N N . ASN A 1 132 ? -14.445 11.523 15.859 1 97.25 132 ASN A N 1
ATOM 1087 C CA . ASN A 1 132 ? -13.328 12.422 16.125 1 97.25 132 ASN A CA 1
ATOM 1088 C C . ASN A 1 132 ? -12.734 12.977 14.836 1 97.25 132 ASN A C 1
ATOM 1090 O O . ASN A 1 132 ? -12.344 14.148 14.781 1 97.25 132 ASN A O 1
ATOM 1094 N N . GLY A 1 133 ? -12.703 12.117 13.906 1 97.12 133 GLY A N 1
ATOM 1095 C CA . GLY A 1 133 ? -12.141 12.555 12.633 1 97.12 133 GLY A CA 1
ATOM 1096 C C . GLY A 1 133 ? -12.906 13.703 12.008 1 97.12 133 GLY A C 1
ATOM 1097 O O . GLY A 1 133 ? -12.305 14.664 11.531 1 97.12 133 GLY A O 1
ATOM 1098 N N . TYR A 1 134 ? -14.164 13.602 11.984 1 96.12 134 TYR A N 1
ATOM 1099 C CA . TYR A 1 134 ? -14.984 14.664 11.43 1 96.12 134 TYR A CA 1
ATOM 1100 C C . TYR A 1 134 ? -14.82 15.953 12.234 1 96.12 134 TYR A C 1
ATOM 1102 O O . TYR A 1 134 ? -14.641 17.031 11.664 1 96.12 134 TYR A O 1
ATOM 1110 N N . VAL A 1 135 ? -14.773 15.82 13.484 1 97.5 135 VAL A N 1
ATOM 1111 C CA . VAL A 1 135 ? -14.703 17 14.328 1 97.5 135 VAL A CA 1
ATOM 1112 C C . VAL A 1 135 ? -13.312 17.625 14.227 1 97.5 135 VAL A C 1
ATOM 1114 O O . VAL A 1 135 ? -13.172 18.859 14.266 1 97.5 135 VAL A O 1
ATOM 1117 N N . ARG A 1 136 ? -12.391 16.766 14.133 1 96.19 136 ARG A N 1
ATOM 1118 C CA . ARG A 1 136 ? -11.039 17.281 13.945 1 96.19 136 ARG A CA 1
ATOM 1119 C C . ARG A 1 136 ? -10.961 18.156 12.703 1 96.19 136 ARG A C 1
ATOM 1121 O O . ARG A 1 136 ? -10.406 19.266 12.742 1 96.19 136 ARG A O 1
ATOM 1128 N N . SER A 1 137 ? -11.508 17.656 11.648 1 92.94 137 SER A N 1
ATOM 1129 C CA . SER A 1 137 ? -11.516 18.422 10.398 1 92.94 137 SER A CA 1
ATOM 1130 C C . SER A 1 137 ? -12.281 19.734 10.562 1 92.94 137 SER A C 1
ATOM 1132 O O . SER A 1 137 ? -11.836 20.781 10.078 1 92.94 137 SER A O 1
ATOM 1134 N N . MET A 1 138 ? -13.367 19.656 11.188 1 93.62 138 MET A N 1
ATOM 1135 C CA . MET A 1 138 ? -14.156 20.859 11.461 1 93.62 138 MET A CA 1
ATOM 1136 C C . MET A 1 138 ? -13.352 21.859 12.289 1 93.62 138 MET A C 1
ATOM 1138 O O . MET A 1 138 ? -13.312 23.047 11.969 1 93.62 138 MET A O 1
ATOM 1142 N N . ALA A 1 139 ? -12.68 21.344 13.328 1 93.31 139 ALA A N 1
ATOM 1143 C CA . ALA A 1 139 ? -11.906 22.188 14.234 1 93.31 139 ALA A CA 1
ATOM 1144 C C . ALA A 1 139 ? -10.727 22.844 13.508 1 93.31 139 ALA A C 1
ATOM 1146 O O . ALA A 1 139 ? -10.375 23.984 13.781 1 93.31 139 ALA A O 1
ATOM 1147 N N . ASP A 1 140 ? -10.227 22.078 12.641 1 88.25 140 ASP A N 1
ATOM 1148 C CA . ASP A 1 140 ? -9.164 22.656 11.82 1 88.25 140 ASP A CA 1
ATOM 1149 C C . ASP A 1 140 ? -9.672 23.859 11.023 1 88.25 140 ASP A C 1
ATOM 1151 O O . ASP A 1 140 ? -9.008 24.891 10.945 1 88.25 140 ASP A O 1
ATOM 1155 N N . SER A 1 141 ? -10.82 23.703 10.422 1 84.06 141 SER A N 1
ATOM 1156 C CA . SER A 1 141 ? -11.43 24.797 9.688 1 84.06 141 SER A CA 1
ATOM 1157 C C . SER A 1 141 ? -11.719 25.984 10.594 1 84.06 141 SER A C 1
ATOM 1159 O O . SER A 1 141 ? -11.562 27.141 10.188 1 84.06 141 SER A O 1
ATOM 1161 N N . ALA A 1 142 ? -12.109 25.734 11.781 1 85.38 142 ALA A N 1
ATOM 1162 C CA . ALA A 1 142 ? -12.398 26.781 12.75 1 85.38 142 ALA A CA 1
ATOM 1163 C C . ALA A 1 142 ? -11.133 27.562 13.117 1 85.38 142 ALA A C 1
ATOM 1165 O O . ALA A 1 142 ? -11.18 28.766 13.344 1 85.38 142 ALA A O 1
ATOM 1166 N N . VAL A 1 143 ? -10.094 26.828 13.18 1 80.88 143 VAL A N 1
ATOM 1167 C CA . VAL A 1 143 ? -8.812 27.484 13.43 1 80.88 143 VAL A CA 1
ATOM 1168 C C . VAL A 1 143 ? -8.461 28.391 12.258 1 80.88 143 VAL A C 1
ATOM 1170 O O . VAL A 1 143 ? -8.094 29.547 12.461 1 80.88 143 VAL A O 1
ATOM 1173 N N . ASP A 1 144 ? -8.719 27.859 11.094 1 72.75 144 ASP A N 1
ATOM 1174 C CA . ASP A 1 144 ? -8.438 28.625 9.883 1 72.75 144 ASP A CA 1
ATOM 1175 C C . ASP A 1 144 ? -9.32 29.875 9.812 1 72.75 144 ASP A C 1
ATOM 1177 O O . ASP A 1 144 ? -8.867 30.922 9.359 1 72.75 144 ASP A O 1
ATOM 1181 N N . ASP A 1 145 ? -10.5 29.734 10.242 1 72 145 ASP A N 1
ATOM 1182 C CA . ASP A 1 145 ? -11.453 30.844 10.266 1 72 145 ASP A CA 1
ATOM 1183 C C . ASP A 1 145 ? -11.188 31.781 11.445 1 72 145 ASP A C 1
ATOM 1185 O O . ASP A 1 145 ? -11.93 32.75 11.656 1 72 145 ASP A O 1
ATOM 1189 N N . GLN A 1 146 ? -10.266 31.344 12.227 1 72.25 146 GLN A N 1
ATOM 1190 C CA . GLN A 1 146 ? -9.836 32.125 13.391 1 72.25 146 GLN A CA 1
ATOM 1191 C C . GLN A 1 146 ? -10.953 32.219 14.422 1 72.25 146 GLN A C 1
ATOM 1193 O O . GLN A 1 146 ? -11.141 33.281 15.039 1 72.25 146 GLN A O 1
ATOM 1198 N N . ILE A 1 147 ? -11.688 31.281 14.469 1 76.25 147 ILE A N 1
ATOM 1199 C CA . ILE A 1 147 ? -12.742 31.203 15.469 1 76.25 147 ILE A CA 1
ATOM 1200 C C . ILE A 1 147 ? -12.18 30.641 16.766 1 76.25 147 ILE A C 1
ATOM 1202 O O . ILE A 1 147 ? -12.531 31.109 17.859 1 76.25 147 ILE A O 1
ATOM 1206 N N . ILE A 1 148 ? -11.359 29.672 16.609 1 81.25 148 ILE A N 1
ATOM 1207 C CA . ILE A 1 148 ? -10.656 29.094 17.75 1 81.25 148 ILE A CA 1
ATOM 1208 C C . ILE A 1 148 ? -9.148 29.156 17.516 1 81.25 148 ILE A C 1
ATOM 1210 O O . ILE A 1 148 ? -8.703 29.25 16.375 1 81.25 148 ILE A O 1
ATOM 1214 N N . TYR A 1 149 ? -8.539 29.125 18.672 1 70.5 149 TYR A N 1
ATOM 1215 C CA . TYR A 1 149 ? -7.094 29.297 18.578 1 70.5 149 TYR A CA 1
ATOM 1216 C C . TYR A 1 149 ? -6.398 27.984 18.266 1 70.5 149 TYR A C 1
ATOM 1218 O O . TYR A 1 149 ? -5.383 27.953 17.562 1 70.5 149 TYR A O 1
ATOM 1226 N N . THR A 1 150 ? -6.898 26.922 18.875 1 76.88 150 THR A N 1
ATOM 1227 C CA . THR A 1 150 ? -6.27 25.625 18.703 1 76.88 150 THR A CA 1
ATOM 1228 C C . THR A 1 150 ? -7.32 24.547 18.422 1 76.88 150 THR A C 1
ATOM 1230 O O . THR A 1 150 ? -8.484 24.703 18.797 1 76.88 150 THR A O 1
ATOM 1233 N N . ASN A 1 151 ? -6.828 23.562 17.719 1 87.94 151 ASN A N 1
ATOM 1234 C CA . ASN A 1 151 ? -7.691 22.406 17.516 1 87.94 151 ASN A CA 1
ATOM 1235 C C . ASN A 1 151 ? -7.762 21.516 18.766 1 87.94 151 ASN A C 1
ATOM 1237 O O . ASN A 1 151 ? -6.793 20.844 19.094 1 87.94 151 ASN A O 1
ATOM 1241 N N . PHE A 1 152 ? -8.875 21.578 19.375 1 88.69 152 PHE A N 1
ATOM 1242 C CA . PHE A 1 152 ? -9.031 20.906 20.672 1 88.69 152 PHE A CA 1
ATOM 1243 C C . PHE A 1 152 ? -9 19.406 20.516 1 88.69 152 PHE A C 1
ATOM 1245 O O . PHE A 1 152 ? -8.953 18.672 21.5 1 88.69 152 PHE A O 1
ATOM 1252 N N . THR A 1 153 ? -8.992 18.859 19.281 1 92.81 153 THR A N 1
ATOM 1253 C CA . THR A 1 153 ? -8.977 17.422 19.062 1 92.81 153 THR A CA 1
ATOM 1254 C C . THR A 1 153 ? -7.547 16.906 18.938 1 92.81 153 THR A C 1
ATOM 1256 O O . THR A 1 153 ? -7.32 15.703 18.875 1 92.81 153 THR A O 1
ATOM 1259 N N . HIS A 1 154 ? -6.652 17.766 18.922 1 86.31 154 HIS A N 1
ATOM 1260 C CA . HIS A 1 154 ? -5.262 17.391 18.719 1 86.31 154 HIS A CA 1
ATOM 1261 C C . HIS A 1 154 ? -4.781 16.453 19.812 1 86.31 154 HIS A C 1
ATOM 1263 O O . HIS A 1 154 ? -4.988 16.719 21 1 86.31 154 HIS A O 1
ATOM 1269 N N . ASN A 1 155 ? -4.145 15.266 19.453 1 79.94 155 ASN A N 1
ATOM 1270 C CA . ASN A 1 155 ? -3.551 14.258 20.312 1 79.94 155 ASN A CA 1
ATOM 1271 C C . ASN A 1 155 ? -4.598 13.602 21.219 1 79.94 155 ASN A C 1
ATOM 1273 O O . ASN A 1 155 ? -4.309 13.242 22.359 1 79.94 155 ASN A O 1
ATOM 1277 N N . VAL A 1 156 ? -5.73 13.625 20.797 1 87 156 VAL A N 1
ATOM 1278 C CA . VAL A 1 156 ? -6.797 12.938 21.516 1 87 156 VAL A CA 1
ATOM 1279 C C . VAL A 1 156 ? -6.461 11.453 21.641 1 87 156 VAL A C 1
ATOM 1281 O O . VAL A 1 156 ? -5.914 10.852 20.719 1 87 156 VAL A O 1
ATOM 1284 N N . VAL A 1 157 ? -6.656 10.906 22.75 1 86.25 157 VAL A N 1
ATOM 1285 C CA . VAL A 1 157 ? -6.516 9.469 22.953 1 86.25 157 VAL A CA 1
ATOM 1286 C C . VAL A 1 157 ? -7.852 8.773 22.688 1 86.25 157 VAL A C 1
ATOM 1288 O O . VAL A 1 157 ? -8.781 8.875 23.5 1 86.25 157 VAL A O 1
ATOM 1291 N N . LEU A 1 158 ? -7.891 8.109 21.594 1 90.44 158 LEU A N 1
ATOM 1292 C CA . LEU A 1 158 ? -9.133 7.445 21.203 1 90.44 158 LEU A CA 1
ATOM 1293 C C . LEU A 1 158 ? -9.414 6.262 22.125 1 90.44 158 LEU A C 1
ATOM 1295 O O . LEU A 1 158 ? -8.516 5.488 22.438 1 90.44 158 LEU A O 1
ATOM 1299 N N . THR A 1 159 ? -10.602 6.207 22.672 1 86.62 159 THR A N 1
ATOM 1300 C CA . THR A 1 159 ? -11.055 5.098 23.5 1 86.62 159 THR A CA 1
ATOM 1301 C C . THR A 1 159 ? -12.227 4.375 22.859 1 86.62 159 THR A C 1
ATOM 1303 O O . THR A 1 159 ? -12.82 4.875 21.891 1 86.62 159 THR A O 1
ATOM 1306 N N . GLY A 1 160 ? -12.523 3.18 23.172 1 87.81 160 GLY A N 1
ATOM 1307 C CA . GLY A 1 160 ? -13.609 2.369 22.641 1 87.81 160 GLY A CA 1
ATOM 1308 C C . GLY A 1 160 ? -13.344 0.879 22.75 1 87.81 160 GLY A C 1
ATOM 1309 O O . GLY A 1 160 ? -12.227 0.462 23.062 1 87.81 160 GLY A O 1
ATOM 1310 N N . ASN A 1 161 ? -14.383 0.133 22.594 1 84 161 ASN A N 1
ATOM 1311 C CA . ASN A 1 161 ? -14.273 -1.321 22.625 1 84 161 ASN A CA 1
ATOM 1312 C C . ASN A 1 161 ? -13.57 -1.855 21.391 1 84 161 ASN A C 1
ATOM 1314 O O . ASN A 1 161 ? -13.609 -1.225 20.328 1 84 161 ASN A O 1
ATOM 1318 N N . GLU A 1 162 ? -12.68 -2.787 21.578 1 76.12 162 GLU A N 1
ATOM 1319 C CA . GLU A 1 162 ? -12.055 -3.43 20.422 1 76.12 162 GLU A CA 1
ATOM 1320 C C . GLU A 1 162 ? -13.102 -4.02 19.484 1 76.12 162 GLU A C 1
ATOM 1322 O O . GLU A 1 162 ? -14.078 -4.625 19.938 1 76.12 162 GLU A O 1
ATOM 1327 N N . GLY A 1 163 ? -13.258 -3.281 18.531 1 64.5 163 GLY A N 1
ATOM 1328 C CA . GLY A 1 163 ? -14.18 -3.863 17.562 1 64.5 163 GLY A CA 1
ATOM 1329 C C . GLY A 1 163 ? -13.969 -5.352 17.359 1 64.5 163 GLY A C 1
ATOM 1330 O O . GLY A 1 163 ? -12.992 -5.918 17.859 1 64.5 163 GLY A O 1
ATOM 1331 N N . GLN A 1 164 ? -14.945 -6.051 17.203 1 55 164 GLN A N 1
ATOM 1332 C CA . GLN A 1 164 ? -14.766 -7.465 16.891 1 55 164 GLN A CA 1
ATOM 1333 C C . GLN A 1 164 ? -13.766 -7.648 15.758 1 55 164 GLN A C 1
ATOM 1335 O O . GLN A 1 164 ? -14.094 -7.422 14.586 1 55 164 GLN A O 1
ATOM 1340 N N . ALA A 1 165 ? -12.477 -7.074 15.961 1 55.5 165 ALA A N 1
ATOM 1341 C CA . ALA A 1 165 ? -11.484 -7.391 14.938 1 55.5 165 ALA A CA 1
ATOM 1342 C C . ALA A 1 165 ? -11.781 -8.734 14.281 1 55.5 165 ALA A C 1
ATOM 1344 O O . ALA A 1 165 ? -11.625 -9.789 14.898 1 55.5 165 ALA A O 1
ATOM 1345 N N . GLY A 1 166 ? -13.023 -8.82 13.828 1 54.34 166 GLY A N 1
ATOM 1346 C CA . GLY A 1 166 ? -13.703 -10.055 13.484 1 54.34 166 GLY A CA 1
ATOM 1347 C C . GLY A 1 166 ? -12.898 -10.938 12.547 1 54.34 166 GLY A C 1
ATOM 1348 O O . GLY A 1 166 ? -12.164 -10.438 11.695 1 54.34 166 GLY A O 1
ATOM 1349 N N . ILE A 1 167 ? -12.625 -12.094 13.039 1 63 167 ILE A N 1
ATOM 1350 C CA . ILE A 1 167 ? -12.312 -13.242 12.188 1 63 167 ILE A CA 1
ATOM 1351 C C . ILE A 1 167 ? -13.148 -13.18 10.914 1 63 167 ILE A C 1
ATOM 1353 O O . ILE A 1 167 ? -14.383 -13.109 10.977 1 63 167 ILE A O 1
ATOM 1357 N N . ILE A 1 168 ? -12.492 -12.781 9.781 1 76.94 168 ILE A N 1
ATOM 1358 C CA . ILE A 1 168 ? -13.172 -12.836 8.492 1 76.94 168 ILE A CA 1
ATOM 1359 C C . ILE A 1 168 ? -13.93 -14.156 8.359 1 76.94 168 ILE A C 1
ATOM 1361 O O . ILE A 1 168 ? -13.367 -15.227 8.602 1 76.94 168 ILE A O 1
ATOM 1365 N N . LYS A 1 169 ? -15.203 -14.094 8.234 1 86.19 169 LYS A N 1
ATOM 1366 C CA . LYS A 1 169 ? -16 -15.297 8.023 1 86.19 169 LYS A CA 1
ATOM 1367 C C . LYS A 1 169 ? -16.078 -15.664 6.547 1 86.19 169 LYS A C 1
ATOM 1369 O O . LYS A 1 169 ? -16.469 -14.844 5.711 1 86.19 169 LYS A O 1
ATOM 1374 N N . TYR A 1 170 ? -15.562 -16.781 6.25 1 92.12 170 TYR A N 1
ATOM 1375 C CA . TYR A 1 170 ? -15.633 -17.312 4.898 1 92.12 170 TYR A CA 1
ATOM 1376 C C . TYR A 1 170 ? -15.828 -18.828 4.926 1 92.12 170 TYR A C 1
ATOM 1378 O O . TYR A 1 170 ? -15.617 -19.469 5.957 1 92.12 170 TYR A O 1
ATOM 1386 N N . LEU A 1 171 ? -16.234 -19.344 3.881 1 95.5 171 LEU A N 1
ATOM 1387 C CA . LEU A 1 171 ? -16.516 -20.766 3.768 1 95.5 171 LEU A CA 1
ATOM 1388 C C . LEU A 1 171 ? -15.258 -21.547 3.408 1 95.5 171 LEU A C 1
ATOM 1390 O O . LEU A 1 171 ? -14.438 -21.078 2.617 1 95.5 171 LEU A O 1
ATOM 1394 N N . GLN A 1 172 ? -15.219 -22.703 3.922 1 94 172 GLN A N 1
ATOM 1395 C CA . GLN A 1 172 ? -14.219 -23.656 3.438 1 94 172 GLN A CA 1
ATOM 1396 C C . GLN A 1 172 ? -14.602 -24.203 2.068 1 94 172 GLN A C 1
ATOM 1398 O O . GLN A 1 172 ? -15.75 -24.094 1.645 1 94 172 GLN A O 1
ATOM 1403 N N . VAL A 1 173 ? -13.641 -24.844 1.456 1 94.69 173 VAL A N 1
ATOM 1404 C CA . VAL A 1 173 ? -13.797 -25.25 0.065 1 94.69 173 VAL A CA 1
ATOM 1405 C C . VAL A 1 173 ? -15 -26.188 -0.064 1 94.69 173 VAL A C 1
ATOM 1407 O O . VAL A 1 173 ? -15.805 -26.062 -0.988 1 94.69 173 VAL A O 1
ATOM 1410 N N . LYS A 1 174 ? -15.117 -27.094 0.837 1 95.56 174 LYS A N 1
ATOM 1411 C CA . LYS A 1 174 ? -16.203 -28.062 0.791 1 95.56 174 LYS A CA 1
ATOM 1412 C C . LYS A 1 174 ? -17.562 -27.375 0.833 1 95.56 174 LYS A C 1
ATOM 1414 O O . LYS A 1 174 ? -18.453 -27.703 0.057 1 95.56 174 LYS A O 1
ATOM 1419 N N . ASP A 1 175 ? -17.672 -26.406 1.693 1 97.5 175 ASP A N 1
ATOM 1420 C CA . ASP A 1 175 ? -18.938 -25.688 1.864 1 97.5 175 ASP A CA 1
ATOM 1421 C C . ASP A 1 175 ? -19.203 -24.766 0.684 1 97.5 175 ASP A C 1
ATOM 1423 O O . ASP A 1 175 ? -20.344 -24.609 0.253 1 97.5 175 ASP A O 1
ATOM 1427 N N . LEU A 1 176 ? -18.141 -24.141 0.151 1 97.69 176 LEU A N 1
ATOM 1428 C CA . LEU A 1 176 ? -18.281 -23.312 -1.044 1 97.69 176 LEU A CA 1
ATOM 1429 C C . LEU A 1 176 ? -18.812 -24.141 -2.215 1 97.69 176 LEU A C 1
ATOM 1431 O O . LEU A 1 176 ? -19.719 -23.703 -2.926 1 97.69 176 LEU A O 1
ATOM 1435 N N . ARG A 1 177 ? -18.297 -25.297 -2.344 1 97.44 177 ARG A N 1
ATOM 1436 C CA . ARG A 1 177 ? -18.719 -26.203 -3.412 1 97.44 177 ARG A CA 1
ATOM 1437 C C . ARG A 1 177 ? -20.188 -26.562 -3.266 1 97.44 177 ARG A C 1
ATOM 1439 O O . ARG A 1 177 ? -20.953 -26.531 -4.238 1 97.44 177 ARG A O 1
ATOM 1446 N N . LYS A 1 178 ? -20.578 -26.891 -2.066 1 97.81 178 LYS A N 1
ATOM 1447 C CA . LYS A 1 178 ? -21.984 -27.219 -1.801 1 97.81 178 LYS A CA 1
ATOM 1448 C C . LYS A 1 178 ? -22.891 -26.062 -2.176 1 97.81 178 LYS A C 1
ATOM 1450 O O . LYS A 1 178 ? -23.922 -26.266 -2.838 1 97.81 178 LYS A O 1
ATOM 1455 N N . LEU A 1 179 ? -22.484 -24.906 -1.764 1 98.31 179 LEU A N 1
ATOM 1456 C CA . LEU A 1 179 ? -23.312 -23.719 -1.958 1 98.31 179 LEU A CA 1
ATOM 1457 C C . LEU A 1 179 ? -23.453 -23.391 -3.441 1 98.31 179 LEU A C 1
ATOM 1459 O O . LEU A 1 179 ? -24.578 -23.188 -3.934 1 98.31 179 LEU A O 1
ATOM 1463 N N . VAL A 1 180 ? -22.344 -23.359 -4.145 1 98.19 180 VAL A N 1
ATOM 1464 C CA . VAL A 1 180 ? -22.328 -23 -5.559 1 98.19 180 VAL A CA 1
ATOM 1465 C C . VAL A 1 180 ? -23.109 -24.031 -6.367 1 98.19 180 VAL A C 1
ATOM 1467 O O . VAL A 1 180 ? -23.953 -23.672 -7.199 1 98.19 180 VAL A O 1
ATOM 1470 N N . ASN A 1 181 ? -22.891 -25.266 -6.074 1 97.5 181 ASN A N 1
ATOM 1471 C CA . ASN A 1 181 ? -23.578 -26.328 -6.805 1 97.5 181 ASN A CA 1
ATOM 1472 C C . ASN A 1 181 ? -25.078 -26.297 -6.555 1 97.5 181 ASN A C 1
ATOM 1474 O O . ASN A 1 181 ? -25.875 -26.531 -7.469 1 97.5 181 ASN A O 1
ATOM 1478 N N . TYR A 1 182 ? -25.422 -26.031 -5.336 1 97.62 182 TYR A N 1
ATOM 1479 C CA . TYR A 1 182 ? -26.828 -25.906 -5 1 97.62 182 TYR A CA 1
ATOM 1480 C C . TYR A 1 182 ? -27.484 -24.797 -5.816 1 97.62 182 TYR A C 1
ATOM 1482 O O . TYR A 1 182 ? -28.562 -25 -6.387 1 97.62 182 TYR A O 1
ATOM 1490 N N . CYS A 1 183 ? -26.859 -23.672 -5.887 1 97.5 183 CYS A N 1
ATOM 1491 C CA . CYS A 1 183 ? -27.406 -22.547 -6.621 1 97.5 183 CYS A CA 1
ATOM 1492 C C . CYS A 1 183 ? -27.484 -22.844 -8.117 1 97.5 183 CYS A C 1
ATOM 1494 O O . CYS A 1 183 ? -28.484 -22.547 -8.766 1 97.5 183 CYS A O 1
ATOM 1496 N N . LEU A 1 184 ? -26.453 -23.469 -8.609 1 95.62 184 LEU A N 1
ATOM 1497 C CA . LEU A 1 184 ? -26.422 -23.797 -10.031 1 95.62 184 LEU A CA 1
ATOM 1498 C C . LEU A 1 184 ? -27.531 -24.766 -10.391 1 95.62 184 LEU A C 1
ATOM 1500 O O . LEU A 1 184 ? -28.156 -24.656 -11.453 1 95.62 184 LEU A O 1
ATOM 1504 N N . GLU A 1 185 ? -27.797 -25.641 -9.508 1 95.75 185 GLU A N 1
ATOM 1505 C CA . GLU A 1 185 ? -28.75 -26.719 -9.781 1 95.75 185 GLU A CA 1
ATOM 1506 C C . GLU A 1 185 ? -30.188 -26.25 -9.609 1 95.75 185 GLU A C 1
ATOM 1508 O O . GLU A 1 185 ? -31.062 -26.594 -10.398 1 95.75 185 GLU A O 1
ATOM 1513 N N . PHE A 1 186 ? -30.406 -25.406 -8.633 1 96.94 186 PHE A N 1
ATOM 1514 C CA . PHE A 1 186 ? -31.797 -25.172 -8.242 1 96.94 186 PHE A CA 1
ATOM 1515 C C . PHE A 1 186 ? -32.219 -23.75 -8.594 1 96.94 186 PHE A C 1
ATOM 1517 O O . PHE A 1 186 ? -33.375 -23.359 -8.336 1 96.94 186 PHE A O 1
ATOM 1524 N N . ALA A 1 187 ? -31.359 -23.031 -9.219 1 96.75 187 ALA A N 1
ATOM 1525 C CA . ALA A 1 187 ? -31.719 -21.656 -9.57 1 96.75 187 ALA A CA 1
ATOM 1526 C C . ALA A 1 187 ? -32.906 -21.625 -10.531 1 96.75 187 ALA A C 1
ATOM 1528 O O . ALA A 1 187 ? -33 -22.453 -11.453 1 96.75 187 ALA A O 1
ATOM 1529 N N . ASP A 1 188 ? -33.812 -20.719 -10.242 1 96.31 188 ASP A N 1
ATOM 1530 C CA . ASP A 1 188 ? -34.906 -20.391 -11.141 1 96.31 188 ASP A CA 1
ATOM 1531 C C . ASP A 1 188 ? -35.406 -18.953 -10.906 1 96.31 188 ASP A C 1
ATOM 1533 O O . ASP A 1 188 ? -35.062 -18.344 -9.891 1 96.31 188 ASP A O 1
ATOM 1537 N N . TYR A 1 189 ? -36.125 -18.484 -11.844 1 96.94 189 TYR A N 1
ATOM 1538 C CA . TYR A 1 189 ? -36.438 -17.062 -11.836 1 96.94 189 TYR A CA 1
ATOM 1539 C C . TYR A 1 189 ? -37.281 -16.703 -10.609 1 96.94 189 TYR A C 1
ATOM 1541 O O . TYR A 1 189 ? -37.219 -15.57 -10.133 1 96.94 189 TYR A O 1
ATOM 1549 N N . GLU A 1 190 ? -38.031 -17.656 -10.031 1 95.38 190 GLU A N 1
ATOM 1550 C CA . GLU A 1 190 ? -38.812 -17.406 -8.812 1 95.38 190 GLU A CA 1
ATOM 1551 C C . GLU A 1 190 ? -37.875 -17.203 -7.613 1 95.38 190 GLU A C 1
ATOM 1553 O O . GLU A 1 190 ? -38.25 -16.562 -6.629 1 95.38 190 GLU A O 1
ATOM 1558 N N . HIS A 1 191 ? -36.688 -17.781 -7.695 1 96.12 191 HIS A N 1
ATOM 1559 C CA . HIS A 1 191 ? -35.688 -17.672 -6.66 1 96.12 191 HIS A CA 1
ATOM 1560 C C . HIS A 1 191 ? -34.438 -16.906 -7.172 1 96.12 191 HIS A C 1
ATOM 1562 O O . HIS A 1 191 ? -33.344 -17.469 -7.211 1 96.12 191 HIS A O 1
ATOM 1568 N N . ILE A 1 192 ? -34.625 -15.648 -7.453 1 98.06 192 ILE A N 1
ATOM 1569 C CA . ILE A 1 192 ? -33.594 -14.797 -8.055 1 98.06 192 ILE A CA 1
ATOM 1570 C C . ILE A 1 192 ? -32.344 -14.773 -7.164 1 98.06 192 ILE A C 1
ATOM 1572 O O . ILE A 1 192 ? -31.234 -14.547 -7.645 1 98.06 192 ILE A O 1
ATOM 1576 N N . ALA A 1 193 ? -32.531 -15.086 -5.852 1 98.38 193 ALA A N 1
ATOM 1577 C CA . ALA A 1 193 ? -31.438 -15.07 -4.871 1 98.38 193 ALA A CA 1
ATOM 1578 C C . ALA A 1 193 ? -30.344 -16.078 -5.242 1 98.38 193 ALA A C 1
ATOM 1580 O O . ALA A 1 193 ? -29.172 -15.812 -5.023 1 98.38 193 ALA A O 1
ATOM 1581 N N . TYR A 1 194 ? -30.734 -17.203 -5.812 1 98.44 194 TYR A N 1
ATOM 1582 C CA . TYR A 1 194 ? -29.766 -18.25 -6.16 1 98.44 194 TYR A CA 1
ATOM 1583 C C . TYR A 1 194 ? -28.828 -17.766 -7.25 1 98.44 194 TYR A C 1
ATOM 1585 O O . TYR A 1 194 ? -27.625 -18.031 -7.199 1 98.44 194 TYR A O 1
ATOM 1593 N N . TYR A 1 195 ? -29.375 -17.016 -8.242 1 98.62 195 TYR A N 1
ATOM 1594 C CA . TYR A 1 195 ? -28.547 -16.422 -9.289 1 98.62 195 TYR A CA 1
ATOM 1595 C C . TYR A 1 195 ? -27.594 -15.391 -8.703 1 98.62 195 TYR A C 1
ATOM 1597 O O . TYR A 1 195 ? -26.406 -15.359 -9.07 1 98.62 195 TYR A O 1
ATOM 1605 N N . ILE A 1 196 ? -28.062 -14.578 -7.77 1 98.75 196 ILE A N 1
ATOM 1606 C CA . ILE A 1 196 ? -27.297 -13.508 -7.148 1 98.75 196 ILE A CA 1
ATOM 1607 C C . ILE A 1 196 ? -26.172 -14.102 -6.312 1 98.75 196 ILE A C 1
ATOM 1609 O O . ILE A 1 196 ? -25.016 -13.68 -6.414 1 98.75 196 ILE A O 1
ATOM 1613 N N . ILE A 1 197 ? -26.484 -15.133 -5.527 1 98.75 197 ILE A N 1
ATOM 1614 C CA . ILE A 1 197 ? -25.516 -15.766 -4.637 1 98.75 197 ILE A CA 1
ATOM 1615 C C . ILE A 1 197 ? -24.422 -16.438 -5.453 1 98.75 197 ILE A C 1
ATOM 1617 O O . ILE A 1 197 ? -23.234 -16.281 -5.168 1 98.75 197 ILE A O 1
ATOM 1621 N N . ALA A 1 198 ? -24.797 -17.156 -6.504 1 98.56 198 ALA A N 1
ATOM 1622 C CA . ALA A 1 198 ? -23.812 -17.797 -7.375 1 98.56 198 ALA A CA 1
ATOM 1623 C C . ALA A 1 198 ? -22.891 -16.766 -8.016 1 98.56 198 ALA A C 1
ATOM 1625 O O . ALA A 1 198 ? -21.672 -16.953 -8.062 1 98.56 198 ALA A O 1
ATOM 1626 N N . THR A 1 199 ? -23.484 -15.68 -8.5 1 98.69 199 THR A N 1
ATOM 1627 C CA . THR A 1 199 ? -22.703 -14.617 -9.133 1 98.69 199 THR A CA 1
ATOM 1628 C C . THR A 1 199 ? -21.734 -13.992 -8.125 1 98.69 199 THR A C 1
ATOM 1630 O O . THR A 1 199 ? -20.562 -13.781 -8.438 1 98.69 199 THR A O 1
ATOM 1633 N N . GLY A 1 200 ? -22.219 -13.711 -6.895 1 98.62 200 GLY A N 1
ATOM 1634 C CA . GLY A 1 200 ? -21.359 -13.172 -5.848 1 98.62 200 GLY A CA 1
ATOM 1635 C C . GLY A 1 200 ? -20.203 -14.094 -5.488 1 98.62 200 GLY A C 1
ATOM 1636 O O . GLY A 1 200 ? -19.062 -13.656 -5.395 1 98.62 200 GLY A O 1
ATOM 1637 N N . ALA A 1 201 ? -20.484 -15.367 -5.359 1 98.38 201 ALA A N 1
ATOM 1638 C CA . ALA A 1 201 ? -19.484 -16.359 -4.961 1 98.38 201 ALA A CA 1
ATOM 1639 C C . ALA A 1 201 ? -18.422 -16.531 -6.039 1 98.38 201 ALA A C 1
ATOM 1641 O O . ALA A 1 201 ? -17.234 -16.703 -5.73 1 98.38 201 ALA A O 1
ATOM 1642 N N . LEU A 1 202 ? -18.828 -16.391 -7.293 1 98.44 202 LEU A N 1
ATOM 1643 C CA . LEU A 1 202 ? -17.938 -16.766 -8.391 1 98.44 202 LEU A CA 1
ATOM 1644 C C . LEU A 1 202 ? -17.219 -15.531 -8.938 1 98.44 202 LEU A C 1
ATOM 1646 O O . LEU A 1 202 ? -16.25 -15.656 -9.688 1 98.44 202 LEU A O 1
ATOM 1650 N N . THR A 1 203 ? -17.625 -14.305 -8.555 1 98.25 203 THR A N 1
ATOM 1651 C CA . THR A 1 203 ? -16.984 -13.102 -9.055 1 98.25 203 THR A CA 1
ATOM 1652 C C . THR A 1 203 ? -16.281 -12.352 -7.93 1 98.25 203 THR A C 1
ATOM 1654 O O . THR A 1 203 ? -15.375 -11.555 -8.18 1 98.25 203 THR A O 1
ATOM 1657 N N . GLY A 1 204 ? -16.781 -12.547 -6.691 1 97.94 204 GLY A N 1
ATOM 1658 C CA . GLY A 1 204 ? -16.25 -11.789 -5.57 1 97.94 204 GLY A CA 1
ATOM 1659 C C . GLY A 1 204 ? -16.688 -10.336 -5.562 1 97.94 204 GLY A C 1
ATOM 1660 O O . GLY A 1 204 ? -16.156 -9.523 -4.812 1 97.94 204 GLY A O 1
ATOM 1661 N N . ALA A 1 205 ? -17.656 -9.953 -6.387 1 97.81 205 ALA A N 1
ATOM 1662 C CA . ALA A 1 205 ? -18.125 -8.57 -6.469 1 97.81 205 ALA A CA 1
ATOM 1663 C C . ALA A 1 205 ? -18.938 -8.188 -5.23 1 97.81 205 ALA A C 1
ATOM 1665 O O . ALA A 1 205 ? -19.562 -9.047 -4.605 1 97.81 205 ALA A O 1
ATOM 1666 N N . ARG A 1 206 ? -18.891 -6.992 -4.863 1 96.31 206 ARG A N 1
ATOM 1667 C CA . ARG A 1 206 ? -19.734 -6.477 -3.785 1 96.31 206 ARG A CA 1
ATOM 1668 C C . ARG A 1 206 ? -21.203 -6.594 -4.137 1 96.31 206 ARG A C 1
ATOM 1670 O O . ARG A 1 206 ? -21.578 -6.574 -5.316 1 96.31 206 ARG A O 1
ATOM 1677 N N . TYR A 1 207 ? -22.094 -6.578 -3.127 1 97.12 207 TYR A N 1
ATOM 1678 C CA . TYR A 1 207 ? -23.516 -6.781 -3.352 1 97.12 207 TYR A CA 1
ATOM 1679 C C . TYR A 1 207 ? -24.094 -5.688 -4.242 1 97.12 207 TYR A C 1
ATOM 1681 O O . TYR A 1 207 ? -24.812 -5.977 -5.203 1 97.12 207 TYR A O 1
ATOM 1689 N N . SER A 1 208 ? -23.75 -4.426 -3.967 1 96.38 208 SER A N 1
ATOM 1690 C CA . SER A 1 208 ? -24.266 -3.309 -4.742 1 96.38 208 SER A CA 1
ATOM 1691 C C . SER A 1 208 ? -23.797 -3.371 -6.191 1 96.38 208 SER A C 1
ATOM 1693 O O . SER A 1 208 ? -24.5 -2.932 -7.102 1 96.38 208 SER A O 1
ATOM 1695 N N . GLU A 1 209 ? -22.562 -3.906 -6.383 1 97.25 209 GLU A N 1
ATOM 1696 C CA . GLU A 1 209 ? -22.047 -4.074 -7.734 1 97.25 209 GLU A CA 1
ATOM 1697 C C . GLU A 1 209 ? -22.828 -5.145 -8.492 1 97.25 209 GLU A C 1
ATOM 1699 O O . GLU A 1 209 ? -23.172 -4.957 -9.664 1 97.25 209 GLU A O 1
ATOM 1704 N N . VAL A 1 210 ? -23.125 -6.207 -7.793 1 98.19 210 VAL A N 1
ATOM 1705 C CA . VAL A 1 210 ? -23.875 -7.301 -8.398 1 98.19 210 VAL A CA 1
ATOM 1706 C C . VAL A 1 210 ? -25.25 -6.805 -8.812 1 98.19 210 VAL A C 1
ATOM 1708 O O . VAL A 1 210 ? -25.703 -7.047 -9.945 1 98.19 210 VAL A O 1
ATOM 1711 N N . LEU A 1 211 ? -25.875 -6.074 -7.953 1 97.5 211 LEU A N 1
ATOM 1712 C CA . LEU A 1 211 ? -27.219 -5.574 -8.227 1 97.5 211 LEU A CA 1
ATOM 1713 C C . LEU A 1 211 ? -27.203 -4.539 -9.344 1 97.5 211 LEU A C 1
ATOM 1715 O O . LEU A 1 211 ? -28.203 -4.332 -10.023 1 97.5 211 LEU A O 1
ATOM 1719 N N . GLY A 1 212 ? -26.047 -3.896 -9.508 1 97 212 GLY A N 1
ATOM 1720 C CA . GLY A 1 212 ? -25.938 -2.848 -10.508 1 97 212 GLY A CA 1
ATOM 1721 C C . GLY A 1 212 ? -25.672 -3.383 -11.906 1 97 212 GLY A C 1
ATOM 1722 O O . GLY A 1 212 ? -25.672 -2.623 -12.875 1 97 212 GLY A O 1
ATOM 1723 N N . LEU A 1 213 ? -25.594 -4.652 -12.047 1 97.94 213 LEU A N 1
ATOM 1724 C CA . LEU A 1 213 ? -25.328 -5.25 -13.352 1 97.94 213 LEU A CA 1
ATOM 1725 C C . LEU A 1 213 ? -26.547 -5.184 -14.25 1 97.94 213 LEU A C 1
ATOM 1727 O O . LEU A 1 213 ? -27.672 -5.395 -13.789 1 97.94 213 LEU A O 1
ATOM 1731 N N . THR A 1 214 ? -26.344 -4.875 -15.523 1 98.06 214 THR A N 1
ATOM 1732 C CA . THR A 1 214 ? -27.359 -4.887 -16.578 1 98.06 214 THR A CA 1
ATOM 1733 C C . THR A 1 214 ? -26.953 -5.805 -17.719 1 98.06 214 THR A C 1
ATOM 1735 O O . THR A 1 214 ? -25.766 -6.129 -17.859 1 98.06 214 THR A O 1
ATOM 1738 N N . TRP A 1 215 ? -27.891 -6.234 -18.453 1 97.81 215 TRP A N 1
ATOM 1739 C CA . TRP A 1 215 ? -27.609 -7.211 -19.5 1 97.81 215 TRP A CA 1
ATOM 1740 C C . TRP A 1 215 ? -26.641 -6.641 -20.531 1 97.81 215 TRP A C 1
ATOM 1742 O O . TRP A 1 215 ? -25.828 -7.375 -21.109 1 97.81 215 TRP A O 1
ATOM 1752 N N . ASP A 1 216 ? -26.625 -5.359 -20.734 1 96.62 216 ASP A N 1
ATOM 1753 C CA . ASP A 1 216 ? -25.703 -4.746 -21.688 1 96.62 216 ASP A CA 1
ATOM 1754 C C . ASP A 1 216 ? -24.281 -4.719 -21.125 1 96.62 216 ASP A C 1
ATOM 1756 O O . ASP A 1 216 ? -23.328 -4.434 -21.859 1 96.62 216 ASP A O 1
ATOM 1760 N N . HIS A 1 217 ? -24.094 -5.027 -19.875 1 97.31 217 HIS A N 1
ATOM 1761 C CA . HIS A 1 217 ? -22.766 -5.035 -19.281 1 97.31 217 HIS A CA 1
ATOM 1762 C C . HIS A 1 217 ? -22.312 -6.461 -18.984 1 97.31 217 HIS A C 1
ATOM 1764 O O . HIS A 1 217 ? -21.438 -6.676 -18.141 1 97.31 217 HIS A O 1
ATOM 1770 N N . VAL A 1 218 ? -22.953 -7.398 -19.594 1 97.94 218 VAL A N 1
ATOM 1771 C CA . VAL A 1 218 ? -22.531 -8.797 -19.531 1 97.94 218 VAL A CA 1
ATOM 1772 C C . VAL A 1 218 ? -22.312 -9.32 -20.953 1 97.94 218 VAL A C 1
ATOM 1774 O O . VAL A 1 218 ? -23.203 -9.266 -21.797 1 97.94 218 VAL A O 1
ATOM 1777 N N . ASP A 1 219 ? -21.141 -9.68 -21.219 1 98.06 219 ASP A N 1
ATOM 1778 C CA . ASP A 1 219 ? -20.797 -10.328 -22.484 1 98.06 219 ASP A CA 1
ATOM 1779 C C . ASP A 1 219 ? -20.719 -11.844 -22.312 1 98.06 219 ASP A C 1
ATOM 1781 O O . ASP A 1 219 ? -19.672 -12.375 -21.938 1 98.06 219 ASP A O 1
ATOM 1785 N N . LEU A 1 220 ? -21.797 -12.547 -22.672 1 97.44 220 LEU A N 1
ATOM 1786 C CA . LEU A 1 220 ? -21.891 -13.977 -22.406 1 97.44 220 LEU A CA 1
ATOM 1787 C C . LEU A 1 220 ? -21 -14.758 -23.375 1 97.44 220 LEU A C 1
ATOM 1789 O O . LEU A 1 220 ? -20.547 -15.859 -23.062 1 97.44 220 LEU A O 1
ATOM 1793 N N . LYS A 1 221 ? -20.719 -14.211 -24.516 1 96.38 221 LYS A N 1
ATOM 1794 C CA . LYS A 1 221 ? -19.844 -14.859 -25.5 1 96.38 221 LYS A CA 1
ATOM 1795 C C . LYS A 1 221 ? -18.391 -14.781 -25.062 1 96.38 221 LYS A C 1
ATOM 1797 O O . LYS A 1 221 ? -17.688 -15.797 -25.047 1 96.38 221 LYS A O 1
ATOM 1802 N N . LYS A 1 222 ? -18 -13.617 -24.641 1 97.12 222 LYS A N 1
ATOM 1803 C CA . LYS A 1 222 ? -16.625 -13.422 -24.188 1 97.12 222 LYS A CA 1
ATOM 1804 C C . LYS A 1 222 ? -16.469 -13.812 -22.719 1 97.12 222 LYS A C 1
ATOM 1806 O O . LYS A 1 222 ? -15.352 -13.898 -22.203 1 97.12 222 LYS A O 1
ATOM 1811 N N . ARG A 1 223 ? -17.547 -14.031 -22 1 97.75 223 ARG A N 1
ATOM 1812 C CA . ARG A 1 223 ? -17.594 -14.414 -20.594 1 97.75 223 ARG A CA 1
ATOM 1813 C C . ARG A 1 223 ? -16.906 -13.375 -19.703 1 97.75 223 ARG A C 1
ATOM 1815 O O . ARG A 1 223 ? -16.031 -13.703 -18.922 1 97.75 223 ARG A O 1
ATOM 1822 N N . VAL A 1 224 ? -17.422 -12.188 -19.906 1 98.19 224 VAL A N 1
ATOM 1823 C CA . VAL A 1 224 ? -16.906 -11.055 -19.141 1 98.19 224 VAL A CA 1
ATOM 1824 C C . VAL A 1 224 ? -18.062 -10.242 -18.578 1 98.19 224 VAL A C 1
ATOM 1826 O O . VAL A 1 224 ? -19.062 -10.008 -19.266 1 98.19 224 VAL A O 1
ATOM 1829 N N . VAL A 1 225 ? -17.969 -9.914 -17.312 1 98.06 225 VAL A N 1
ATOM 1830 C CA . VAL A 1 225 ? -18.906 -9 -16.688 1 98.06 225 VAL A CA 1
ATOM 1831 C C . VAL A 1 225 ? -18.234 -7.648 -16.453 1 98.06 225 VAL A C 1
ATOM 1833 O O . VAL A 1 225 ? -17.125 -7.578 -15.922 1 98.06 225 VAL A O 1
ATOM 1836 N N . HIS A 1 226 ? -18.891 -6.582 -16.891 1 97.81 226 HIS A N 1
ATOM 1837 C CA . HIS A 1 226 ? -18.359 -5.234 -16.734 1 97.81 226 HIS A CA 1
ATOM 1838 C C . HIS A 1 226 ? -18.969 -4.535 -15.531 1 97.81 226 HIS A C 1
ATOM 1840 O O . HIS A 1 226 ? -20.141 -4.191 -15.523 1 97.81 226 HIS A O 1
ATOM 1846 N N . ILE A 1 227 ? -18.172 -4.352 -14.484 1 97.75 227 ILE A N 1
ATOM 1847 C CA . ILE A 1 227 ? -18.594 -3.602 -13.305 1 97.75 227 ILE A CA 1
ATOM 1848 C C . ILE A 1 227 ? -18.375 -2.109 -13.539 1 97.75 227 ILE A C 1
ATOM 1850 O O . ILE A 1 227 ? -17.234 -1.638 -13.531 1 97.75 227 ILE A O 1
ATOM 1854 N N . THR A 1 228 ? -19.422 -1.345 -13.695 1 95.19 228 THR A N 1
ATOM 1855 C CA . THR A 1 228 ? -19.266 0.07 -14.016 1 95.19 228 THR A CA 1
ATOM 1856 C C . THR A 1 228 ? -20.109 0.934 -13.07 1 95.19 228 THR A C 1
ATOM 1858 O O . THR A 1 228 ? -19.891 2.146 -12.984 1 95.19 228 THR A O 1
ATOM 1861 N N . ARG A 1 229 ? -21.094 0.308 -12.438 1 94.31 229 ARG A N 1
ATOM 1862 C CA . ARG A 1 229 ? -22 1.022 -11.555 1 94.31 229 ARG A CA 1
ATOM 1863 C C . ARG A 1 229 ? -22.516 0.108 -10.453 1 94.31 229 ARG A C 1
ATOM 1865 O O . ARG A 1 229 ? -22.234 -1.089 -10.438 1 94.31 229 ARG A O 1
ATOM 1872 N N . THR A 1 230 ? -23.219 0.717 -9.539 1 94.69 230 THR A N 1
ATOM 1873 C CA . THR A 1 230 ? -23.828 -0.011 -8.43 1 94.69 230 THR A CA 1
ATOM 1874 C C . THR A 1 230 ? -25.312 0.294 -8.336 1 94.69 230 THR A C 1
ATOM 1876 O O . THR A 1 230 ? -25.828 1.126 -9.086 1 94.69 230 THR A O 1
ATOM 1879 N N . TRP A 1 231 ? -26.016 -0.48 -7.609 1 94.19 231 TRP A N 1
ATOM 1880 C CA . TRP A 1 231 ? -27.406 -0.226 -7.277 1 94.19 231 TRP A CA 1
ATOM 1881 C C . TRP A 1 231 ? -27.562 0.134 -5.805 1 94.19 231 TRP A C 1
ATOM 1883 O O . TRP A 1 231 ? -27.062 -0.573 -4.93 1 94.19 231 TRP A O 1
ATOM 1893 N N . ASP A 1 232 ? -28.156 1.227 -5.57 1 90.88 232 ASP A N 1
ATOM 1894 C CA . ASP A 1 232 ? -28.391 1.674 -4.199 1 90.88 232 ASP A CA 1
ATOM 1895 C C . ASP A 1 232 ? -29.547 0.901 -3.559 1 90.88 232 ASP A C 1
ATOM 1897 O O . ASP A 1 232 ? -30.688 1.357 -3.574 1 90.88 232 ASP A O 1
ATOM 1901 N N . HIS A 1 233 ? -29.297 -0.174 -2.949 1 88.25 233 HIS A N 1
ATOM 1902 C CA . HIS A 1 233 ? -30.328 -1.026 -2.369 1 88.25 233 HIS A CA 1
ATOM 1903 C C . HIS A 1 233 ? -30.766 -0.504 -1.008 1 88.25 233 HIS A C 1
ATOM 1905 O O . HIS A 1 233 ? -31.797 -0.927 -0.484 1 88.25 233 HIS A O 1
ATOM 1911 N N . ARG A 1 234 ? -30.047 0.332 -0.505 1 85.81 234 ARG A N 1
ATOM 1912 C CA . ARG A 1 234 ? -30.359 0.831 0.829 1 85.81 234 ARG A CA 1
ATOM 1913 C C . ARG A 1 234 ? -31.469 1.87 0.775 1 85.81 234 ARG A C 1
ATOM 1915 O O . ARG A 1 234 ? -32.406 1.826 1.576 1 85.81 234 ARG A O 1
ATOM 1922 N N . TYR A 1 235 ? -31.391 2.748 -0.213 1 85.31 235 TYR A N 1
ATOM 1923 C CA . TYR A 1 235 ? -32.344 3.842 -0.263 1 85.31 235 TYR A CA 1
ATOM 1924 C C . TYR A 1 235 ? -33.219 3.732 -1.501 1 85.31 235 TYR A C 1
ATOM 1926 O O . TYR A 1 235 ? -34.188 4.508 -1.668 1 85.31 235 TYR A O 1
ATOM 1934 N N . GLY A 1 236 ? -32.906 2.822 -2.365 1 86.19 236 GLY A N 1
ATOM 1935 C CA . GLY A 1 236 ? -33.75 2.588 -3.539 1 86.19 236 GLY A CA 1
ATOM 1936 C C . GLY A 1 236 ? -33.625 3.695 -4.57 1 86.19 236 GLY A C 1
ATOM 1937 O O . GLY A 1 236 ? -34.594 3.984 -5.273 1 86.19 236 GLY A O 1
ATOM 1938 N N . SER A 1 237 ? -32.5 4.359 -4.668 1 85.56 237 SER A N 1
ATOM 1939 C CA . SER A 1 237 ? -32.344 5.508 -5.555 1 85.56 237 SER A CA 1
ATOM 1940 C C . SER A 1 237 ? -31.906 5.07 -6.949 1 85.56 237 SER A C 1
ATOM 1942 O O . SER A 1 237 ? -31.719 5.902 -7.84 1 85.56 237 SER A O 1
ATOM 1944 N N . GLY A 1 238 ? -31.797 3.814 -7.086 1 92 238 GLY A N 1
ATOM 1945 C CA . GLY A 1 238 ? -31.422 3.311 -8.398 1 92 238 GLY A CA 1
ATOM 1946 C C . GLY A 1 238 ? -29.922 3.148 -8.57 1 92 238 GLY A C 1
ATOM 1947 O O . GLY A 1 238 ? -29.234 2.643 -7.672 1 92 238 GLY A O 1
ATOM 1948 N N . PHE A 1 239 ? -29.5 3.502 -9.758 1 92.44 239 PHE A N 1
ATOM 1949 C CA . PHE A 1 239 ? -28.078 3.35 -10.078 1 92.44 239 PHE A CA 1
ATOM 1950 C C . PHE A 1 239 ? -27.234 4.367 -9.312 1 92.44 239 PHE A C 1
ATOM 1952 O O . PHE A 1 239 ? -27.672 5.5 -9.102 1 92.44 239 PHE A O 1
ATOM 1959 N N . ALA A 1 240 ? -26.094 3.949 -8.883 1 89.5 240 ALA A N 1
ATOM 1960 C CA . ALA A 1 240 ? -25.109 4.805 -8.234 1 89.5 240 ALA A CA 1
ATOM 1961 C C . ALA A 1 240 ? -23.703 4.496 -8.727 1 89.5 240 ALA A C 1
ATOM 1963 O O . ALA A 1 240 ? -23.453 3.438 -9.312 1 89.5 240 ALA A O 1
ATOM 1964 N N . ALA A 1 241 ? -22.828 5.438 -8.531 1 85.5 241 ALA A N 1
ATOM 1965 C CA . ALA A 1 241 ? -21.438 5.254 -8.938 1 85.5 241 ALA A CA 1
ATOM 1966 C C . ALA A 1 241 ? -20.734 4.258 -8.016 1 85.5 241 ALA A C 1
ATOM 1968 O O . ALA A 1 241 ? -21.156 4.035 -6.883 1 85.5 241 ALA A O 1
ATOM 1969 N N . THR A 1 242 ? -19.766 3.627 -8.555 1 85.75 242 THR A N 1
ATOM 1970 C CA . THR A 1 242 ? -18.938 2.762 -7.719 1 85.75 242 THR A CA 1
ATOM 1971 C C . THR A 1 242 ? -18.172 3.58 -6.684 1 85.75 242 THR A C 1
ATOM 1973 O O . THR A 1 242 ? -18.047 4.801 -6.812 1 85.75 242 THR A O 1
ATOM 1976 N N . LYS A 1 243 ? -17.641 2.957 -5.684 1 73.94 243 LYS A N 1
ATOM 1977 C CA . LYS A 1 243 ? -17 3.623 -4.551 1 73.94 243 LYS A CA 1
ATOM 1978 C C . LYS A 1 243 ? -15.719 4.336 -4.98 1 73.94 243 LYS A C 1
ATOM 1980 O O . LYS A 1 243 ? -15.406 5.418 -4.477 1 73.94 243 LYS A O 1
ATOM 1985 N N . ASN A 1 244 ? -14.984 3.695 -5.809 1 78 244 ASN A N 1
ATOM 1986 C CA . ASN A 1 244 ? -13.742 4.277 -6.293 1 78 244 ASN A CA 1
ATOM 1987 C C . ASN A 1 244 ? -13.523 3.988 -7.777 1 78 244 ASN A C 1
ATOM 1989 O O . ASN A 1 244 ? -14.25 3.184 -8.367 1 78 244 ASN A O 1
ATOM 1993 N N . LYS A 1 245 ? -12.594 4.77 -8.336 1 79.69 245 LYS A N 1
ATOM 1994 C CA . LYS A 1 245 ? -12.281 4.598 -9.75 1 79.69 245 LYS A CA 1
ATOM 1995 C C . LYS A 1 245 ? -11.812 3.176 -10.047 1 79.69 245 LYS A C 1
ATOM 1997 O O . LYS A 1 245 ? -12.148 2.611 -11.094 1 79.69 245 LYS A O 1
ATOM 2002 N N . SER A 1 246 ? -11.18 2.557 -9.086 1 84.56 246 SER A N 1
ATOM 2003 C CA . SER A 1 246 ? -10.625 1.22 -9.281 1 84.56 246 SER A CA 1
ATOM 2004 C C . SER A 1 246 ? -11.727 0.16 -9.258 1 84.56 246 SER A C 1
ATOM 2006 O O . SER A 1 246 ? -11.5 -0.985 -9.648 1 84.56 246 SER A O 1
ATOM 2008 N N . SER A 1 247 ? -12.844 0.578 -8.844 1 90.06 247 SER A N 1
ATOM 2009 C CA . SER A 1 247 ? -13.953 -0.372 -8.773 1 90.06 247 SER A CA 1
ATOM 2010 C C . SER A 1 247 ? -14.508 -0.681 -10.156 1 90.06 247 SER A C 1
ATOM 2012 O O . SER A 1 247 ? -15.188 -1.692 -10.352 1 90.06 247 SER A O 1
ATOM 2014 N N . VAL A 1 248 ? -14.359 0.28 -11.078 1 93.31 248 VAL A N 1
ATOM 2015 C CA . VAL A 1 248 ? -14.734 -0.002 -12.453 1 93.31 248 VAL A CA 1
ATOM 2016 C C . VAL A 1 248 ? -13.75 -0.994 -13.07 1 93.31 248 VAL A C 1
ATOM 2018 O O . VAL A 1 248 ? -12.562 -0.705 -13.188 1 93.31 248 VAL A O 1
ATOM 2021 N N . ARG A 1 249 ? -14.289 -2.16 -13.422 1 95 249 ARG A N 1
ATOM 2022 C CA . ARG A 1 249 ? -13.391 -3.215 -13.883 1 95 249 ARG A CA 1
ATOM 2023 C C . ARG A 1 249 ? -14.148 -4.281 -14.656 1 95 249 ARG A C 1
ATOM 2025 O O . ARG A 1 249 ? -15.383 -4.324 -14.625 1 95 249 ARG A O 1
ATOM 2032 N N . ASP A 1 250 ? -13.367 -5.098 -15.367 1 96.56 250 ASP A N 1
ATOM 2033 C CA . ASP A 1 250 ? -13.898 -6.281 -16.031 1 96.56 250 ASP A CA 1
ATOM 2034 C C . ASP A 1 250 ? -13.57 -7.551 -15.25 1 96.56 250 ASP A C 1
ATOM 2036 O O . ASP A 1 250 ? -12.461 -7.695 -14.734 1 96.56 250 ASP A O 1
ATOM 2040 N N . ILE A 1 251 ? -14.508 -8.398 -15.102 1 98.19 251 ILE A N 1
ATOM 2041 C CA . ILE A 1 251 ? -14.297 -9.68 -14.43 1 98.19 251 ILE A CA 1
ATOM 2042 C C . ILE A 1 251 ? -14.562 -10.82 -15.406 1 98.19 251 ILE A C 1
ATOM 2044 O O . ILE A 1 251 ? -15.672 -10.969 -15.922 1 98.19 251 ILE A O 1
ATOM 2048 N N . ASP A 1 252 ? -13.539 -11.617 -15.68 1 97.94 252 ASP A N 1
ATOM 2049 C CA . ASP A 1 252 ? -13.719 -12.844 -16.453 1 97.94 252 ASP A CA 1
ATOM 2050 C C . ASP A 1 252 ? -14.5 -13.883 -15.648 1 97.94 252 ASP A C 1
ATOM 2052 O O . ASP A 1 252 ? -14.25 -14.07 -14.453 1 97.94 252 ASP A O 1
ATOM 2056 N N . ILE A 1 253 ? -15.469 -14.539 -16.297 1 98.31 253 ILE A N 1
ATOM 2057 C CA . ILE A 1 253 ? -16.281 -15.5 -15.57 1 98.31 253 ILE A CA 1
ATOM 2058 C C . ILE A 1 253 ? -16.203 -16.859 -16.234 1 98.31 253 ILE A C 1
ATOM 2060 O O . ILE A 1 253 ? -15.766 -16.969 -17.391 1 98.31 253 ILE A O 1
ATOM 2064 N N . THR A 1 254 ? -16.578 -17.891 -15.492 1 97.56 254 THR A N 1
ATOM 2065 C CA . THR A 1 254 ? -16.531 -19.266 -15.969 1 97.56 254 THR A CA 1
ATOM 2066 C C . THR A 1 254 ? -17.672 -19.547 -16.938 1 97.56 254 THR A C 1
ATOM 2068 O O . THR A 1 254 ? -18.641 -18.797 -17 1 97.56 254 THR A O 1
ATOM 2071 N N . ARG A 1 255 ? -17.484 -20.609 -17.672 1 96.81 255 ARG A N 1
ATOM 2072 C CA . ARG A 1 255 ? -18.562 -21.062 -18.547 1 96.81 255 ARG A CA 1
ATOM 2073 C C . ARG A 1 255 ? -19.812 -21.406 -17.75 1 96.81 255 ARG A C 1
ATOM 2075 O O . ARG A 1 255 ? -20.938 -21.141 -18.203 1 96.81 255 ARG A O 1
ATOM 2082 N N . GLU A 1 256 ? -19.641 -21.953 -16.609 1 96.5 256 GLU A N 1
ATOM 2083 C CA . GLU A 1 256 ? -20.75 -22.344 -15.75 1 96.5 256 GLU A CA 1
ATOM 2084 C C . GLU A 1 256 ? -21.594 -21.141 -15.344 1 96.5 256 GLU A C 1
ATOM 2086 O O . GLU A 1 256 ? -22.828 -21.203 -15.391 1 96.5 256 GLU A O 1
ATOM 2091 N N . LEU A 1 257 ? -20.891 -20.078 -15 1 97.94 257 LEU A N 1
ATOM 2092 C CA . LEU A 1 257 ? -21.641 -18.891 -14.617 1 97.94 257 LEU A CA 1
ATOM 2093 C C . LEU A 1 257 ? -22.297 -18.25 -15.828 1 97.94 257 LEU A C 1
ATOM 2095 O O . LEU A 1 257 ? -23.438 -17.781 -15.75 1 97.94 257 LEU A O 1
ATOM 2099 N N . ALA A 1 258 ? -21.609 -18.203 -16.938 1 98.12 258 ALA A N 1
ATOM 2100 C CA . ALA A 1 258 ? -22.188 -17.656 -18.172 1 98.12 258 ALA A CA 1
ATOM 2101 C C . ALA A 1 258 ? -23.453 -18.422 -18.562 1 98.12 258 ALA A C 1
ATOM 2103 O O . ALA A 1 258 ? -24.453 -17.797 -18.938 1 98.12 258 ALA A O 1
ATOM 2104 N N . ASP A 1 259 ? -23.406 -19.688 -18.453 1 97.75 259 ASP A N 1
ATOM 2105 C CA . ASP A 1 259 ? -24.562 -20.516 -18.766 1 97.75 259 ASP A CA 1
ATOM 2106 C C . ASP A 1 259 ? -25.719 -20.234 -17.812 1 97.75 259 ASP A C 1
ATOM 2108 O O . ASP A 1 259 ? -26.875 -20.188 -18.234 1 97.75 259 ASP A O 1
ATOM 2112 N N . LEU A 1 260 ? -25.375 -20.078 -16.578 1 98.06 260 LEU A N 1
ATOM 2113 C CA . LEU A 1 260 ? -26.391 -19.766 -15.57 1 98.06 260 LEU A CA 1
ATOM 2114 C C . LEU A 1 260 ? -27.078 -18.438 -15.898 1 98.06 260 LEU A C 1
ATOM 2116 O O . LEU A 1 260 ? -28.297 -18.328 -15.797 1 98.06 260 LEU A O 1
ATOM 2120 N N . LEU A 1 261 ? -26.281 -17.453 -16.281 1 98.5 261 LEU A N 1
ATOM 2121 C CA . LEU A 1 261 ? -26.828 -16.125 -16.609 1 98.5 261 LEU A CA 1
ATOM 2122 C C . LEU A 1 261 ? -27.656 -16.172 -17.891 1 98.5 261 LEU A C 1
ATOM 2124 O O . LEU A 1 261 ? -28.656 -15.461 -18.016 1 98.5 261 LEU A O 1
ATOM 2128 N N . LEU A 1 262 ? -27.219 -17 -18.797 1 98.19 262 LEU A N 1
ATOM 2129 C CA . LEU A 1 262 ? -28 -17.188 -20.016 1 98.19 262 LEU A CA 1
ATOM 2130 C C . LEU A 1 262 ? -29.375 -17.781 -19.703 1 98.19 262 LEU A C 1
ATOM 2132 O O . LEU A 1 262 ? -30.375 -17.375 -20.281 1 98.19 262 LEU A O 1
ATOM 2136 N N . ARG A 1 263 ? -29.406 -18.75 -18.828 1 98.19 263 ARG A N 1
ATOM 2137 C CA . ARG A 1 263 ? -30.672 -19.328 -18.375 1 98.19 263 ARG A CA 1
ATOM 2138 C C . ARG A 1 263 ? -31.578 -18.266 -17.766 1 98.19 263 ARG A C 1
ATOM 2140 O O . ARG A 1 263 ? -32.75 -18.203 -18.078 1 98.19 263 ARG A O 1
ATOM 2147 N N . LEU A 1 264 ? -31 -17.484 -16.953 1 98.31 264 LEU A N 1
ATOM 2148 C CA . LEU A 1 264 ? -31.766 -16.406 -16.328 1 98.31 264 LEU A CA 1
ATOM 2149 C C . LEU A 1 264 ? -32.344 -15.484 -17.391 1 98.31 264 LEU A C 1
ATOM 2151 O O . LEU A 1 264 ? -33.531 -15.094 -17.297 1 98.31 264 LEU A O 1
ATOM 2155 N N . LYS A 1 265 ? -31.531 -15.125 -18.344 1 97.94 265 LYS A N 1
ATOM 2156 C CA . LYS A 1 265 ? -31.969 -14.234 -19.422 1 97.94 265 LYS A CA 1
ATOM 2157 C C . LYS A 1 265 ? -33.188 -14.797 -20.125 1 97.94 265 LYS A C 1
ATOM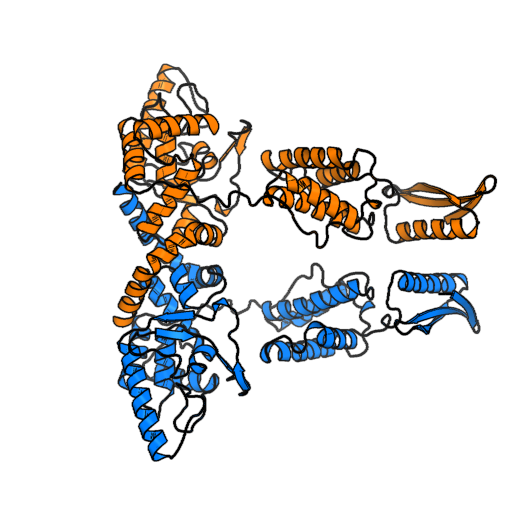 2159 O O . LYS A 1 265 ? -34.188 -14.07 -20.359 1 97.94 265 LYS A O 1
ATOM 2164 N N . LYS A 1 266 ? -33.156 -16.047 -20.406 1 97.94 266 LYS A N 1
ATOM 2165 C CA . LYS A 1 266 ? -34.25 -16.703 -21.078 1 97.94 266 LYS A CA 1
ATOM 2166 C C . LYS A 1 266 ? -35.531 -16.719 -20.219 1 97.94 266 LYS A C 1
ATOM 2168 O O . LYS A 1 266 ? -36.625 -16.406 -20.688 1 97.94 266 LYS A O 1
ATOM 2173 N N . GLU A 1 267 ? -35.344 -17.031 -18.984 1 98.06 267 GLU A N 1
ATOM 2174 C CA . GLU A 1 267 ? -36.469 -17.078 -18.062 1 98.06 267 GLU A CA 1
ATOM 2175 C C . GLU A 1 267 ? -37.094 -15.703 -17.906 1 98.06 267 GLU A C 1
ATOM 2177 O O . GLU A 1 267 ? -38.312 -15.578 -17.875 1 98.06 267 GLU A O 1
ATOM 2182 N N . GLN A 1 268 ? -36.281 -14.719 -17.766 1 97.62 268 GLN A N 1
ATOM 2183 C CA . GLN A 1 268 ? -36.781 -13.352 -17.641 1 97.62 268 GLN A CA 1
ATOM 2184 C C . GLN A 1 268 ? -37.562 -12.93 -18.859 1 97.62 268 GLN A C 1
ATOM 2186 O O . GLN A 1 268 ? -38.656 -12.352 -18.75 1 97.62 268 GLN A O 1
ATOM 2191 N N . GLN A 1 269 ? -37.031 -13.234 -20.016 1 96.75 269 GLN A N 1
ATOM 2192 C CA . GLN A 1 269 ? -37.688 -12.867 -21.266 1 96.75 269 GLN A CA 1
ATOM 2193 C C . GLN A 1 269 ? -39.062 -13.508 -21.359 1 96.75 269 GLN A C 1
ATOM 2195 O O . GLN A 1 269 ? -40.031 -12.852 -21.734 1 96.75 269 GLN A O 1
ATOM 2200 N N . GLU A 1 270 ? -39.125 -14.742 -20.984 1 97.19 270 GLU A N 1
ATOM 2201 C CA . GLU A 1 270 ? -40.406 -15.469 -21.016 1 97.19 270 GLU A CA 1
ATOM 2202 C C . GLU A 1 270 ? -41.406 -14.836 -20.078 1 97.19 270 GLU A C 1
ATOM 2204 O O . GLU A 1 270 ? -42.562 -14.609 -20.453 1 97.19 270 GLU A O 1
ATOM 2209 N N . VAL A 1 271 ? -41 -14.602 -18.938 1 97.12 271 VAL A N 1
ATOM 2210 C CA . VAL A 1 271 ? -41.906 -14.07 -17.922 1 97.12 271 VAL A CA 1
ATOM 2211 C C . VAL A 1 271 ? -42.312 -12.648 -18.281 1 97.12 271 VAL A C 1
ATOM 2213 O O . VAL A 1 271 ? -43.469 -12.273 -18.125 1 97.12 271 VAL A O 1
ATOM 2216 N N . TYR A 1 272 ? -41.344 -11.844 -18.719 1 96.69 272 TYR A N 1
ATOM 2217 C CA . TYR A 1 272 ? -41.656 -10.477 -19.109 1 96.69 272 TYR A CA 1
ATOM 2218 C C . TYR A 1 272 ? -42.688 -10.445 -20.234 1 96.69 272 TYR A C 1
ATOM 2220 O O . TYR A 1 272 ? -43.625 -9.625 -20.203 1 96.69 272 TYR A O 1
ATOM 2228 N N . LEU A 1 273 ? -42.5 -11.336 -21.172 1 96.56 273 LEU A N 1
ATOM 2229 C CA . LEU A 1 273 ? -43.438 -11.438 -22.266 1 96.56 273 LEU A CA 1
ATOM 2230 C C . LEU A 1 273 ? -44.844 -11.805 -21.75 1 96.56 273 LEU A C 1
ATOM 2232 O O . LEU A 1 273 ? -45.812 -11.188 -22.141 1 96.56 273 LEU A O 1
ATOM 2236 N N . ALA A 1 274 ? -44.875 -12.758 -20.922 1 96.94 274 ALA A N 1
ATOM 2237 C CA . ALA A 1 274 ? -46.125 -13.227 -20.359 1 96.94 274 ALA A CA 1
ATOM 2238 C C . ALA A 1 274 ? -46.812 -12.125 -19.562 1 96.94 274 ALA A C 1
ATOM 2240 O O . ALA A 1 274 ? -48.062 -12.031 -19.531 1 96.94 274 ALA A O 1
ATOM 2241 N N . GLN A 1 275 ? -46.031 -11.289 -18.969 1 96.5 275 GLN A N 1
ATOM 2242 C CA . GLN A 1 275 ? -46.594 -10.25 -18.094 1 96.5 275 GLN A CA 1
ATOM 2243 C C . GLN A 1 275 ? -46.75 -8.938 -18.844 1 96.5 275 GLN A C 1
ATOM 2245 O O . GLN A 1 275 ? -47.312 -7.98 -18.297 1 96.5 275 GLN A O 1
ATOM 2250 N N . GLY A 1 276 ? -46.25 -8.867 -20.016 1 96.25 276 GLY A N 1
ATOM 2251 C CA . GLY A 1 276 ? -46.25 -7.605 -20.734 1 96.25 276 GLY A CA 1
ATOM 2252 C C . GLY A 1 276 ? -45.344 -6.562 -20.109 1 96.25 276 GLY A C 1
ATOM 2253 O O . GLY A 1 276 ? -45.688 -5.375 -20.078 1 96.25 276 GLY A O 1
ATOM 2254 N N . TYR A 1 277 ? -44.312 -7.004 -19.453 1 95.62 277 TYR A N 1
ATOM 2255 C CA . TYR A 1 277 ? -43.375 -6.129 -18.734 1 95.62 277 TYR A CA 1
ATOM 2256 C C . TYR A 1 277 ? -42.156 -5.867 -19.578 1 95.62 277 TYR A C 1
ATOM 2258 O O . TYR A 1 277 ? -41.625 -6.77 -20.25 1 95.62 277 TYR A O 1
ATOM 2266 N N . ARG A 1 278 ? -41.75 -4.559 -19.656 1 92.69 278 ARG A N 1
ATOM 2267 C CA . ARG A 1 278 ? -40.5 -4.172 -20.297 1 92.69 278 ARG A CA 1
ATOM 2268 C C . ARG A 1 278 ? -39.562 -3.5 -19.297 1 92.69 278 ARG A C 1
ATOM 2270 O O . ARG A 1 278 ? -39.875 -2.453 -18.734 1 92.69 278 ARG A O 1
ATOM 2277 N N . ASP A 1 279 ? -38.469 -4.074 -19.047 1 94.25 279 ASP A N 1
ATOM 2278 C CA . ASP A 1 279 ? -37.5 -3.498 -18.125 1 94.25 279 ASP A CA 1
ATOM 2279 C C . ASP A 1 279 ? -36.594 -2.51 -18.859 1 94.25 279 ASP A C 1
ATOM 2281 O O . ASP A 1 279 ? -35.562 -2.9 -19.438 1 94.25 279 ASP A O 1
ATOM 2285 N N . SER A 1 280 ? -36.844 -1.285 -18.781 1 93.88 280 SER A N 1
ATOM 2286 C CA . SER A 1 280 ? -36.094 -0.252 -19.5 1 93.88 280 SER A CA 1
ATOM 2287 C C . SER A 1 280 ? -34.625 -0.185 -19.031 1 93.88 280 SER A C 1
ATOM 2289 O O . SER A 1 280 ? -33.75 0.213 -19.797 1 93.88 280 SER A O 1
ATOM 2291 N N . LYS A 1 281 ? -34.375 -0.584 -17.828 1 94.69 281 LYS A N 1
ATOM 2292 C CA . LYS A 1 281 ? -33.031 -0.503 -17.281 1 94.69 281 LYS A CA 1
ATOM 2293 C C . LYS A 1 281 ? -32.219 -1.762 -17.594 1 94.69 281 LYS A C 1
ATOM 2295 O O . LYS A 1 281 ? -31 -1.785 -17.422 1 94.69 281 LYS A O 1
ATOM 2300 N N . GLN A 1 282 ? -32.906 -2.852 -18.016 1 96.19 282 GLN A N 1
ATOM 2301 C CA . GLN A 1 282 ? -32.281 -4.121 -18.359 1 96.19 282 GLN A CA 1
ATOM 2302 C C . GLN A 1 282 ? -31.5 -4.695 -17.188 1 96.19 282 GLN A C 1
ATOM 2304 O O . GLN A 1 282 ? -30.359 -5.141 -17.359 1 96.19 282 GLN A O 1
ATOM 2309 N N . LEU A 1 283 ? -32.094 -4.59 -16 1 97.19 283 LEU A N 1
ATOM 2310 C CA . LEU A 1 283 ? -31.453 -5.078 -14.781 1 97.19 283 LEU A CA 1
ATOM 2311 C C . LEU A 1 283 ? -31.297 -6.594 -14.82 1 97.19 283 LEU A C 1
ATOM 2313 O O . LEU A 1 283 ? -32.281 -7.316 -15.07 1 97.19 283 LEU A O 1
ATOM 2317 N N . LEU A 1 284 ? -30.141 -7.047 -14.5 1 97.94 284 LEU A N 1
ATOM 2318 C CA . LEU A 1 284 ? -29.812 -8.461 -14.578 1 97.94 284 LEU A CA 1
ATOM 2319 C C . LEU A 1 284 ? -30.547 -9.25 -13.5 1 97.94 284 LEU A C 1
ATOM 2321 O O . LEU A 1 284 ? -31.031 -10.359 -13.75 1 97.94 284 LEU A O 1
ATOM 2325 N N . PHE A 1 285 ? -30.703 -8.664 -12.297 1 98.25 285 PHE A N 1
ATOM 2326 C CA . PHE A 1 285 ? -31.188 -9.445 -11.164 1 98.25 285 PHE A CA 1
ATOM 2327 C C . PHE A 1 285 ? -32.5 -8.883 -10.648 1 98.25 285 PHE A C 1
ATOM 2329 O O . PHE A 1 285 ? -32.75 -8.883 -9.445 1 98.25 285 PHE A O 1
ATOM 2336 N N . ARG A 1 286 ? -33.219 -8.367 -11.547 1 96.75 286 ARG A N 1
ATOM 2337 C CA . ARG A 1 286 ? -34.594 -7.977 -11.203 1 96.75 286 ARG A CA 1
ATOM 2338 C C . ARG A 1 286 ? -35.438 -9.203 -10.93 1 96.75 286 ARG A C 1
ATOM 2340 O O . ARG A 1 286 ? -35.438 -10.172 -11.688 1 96.75 286 ARG A O 1
ATOM 2347 N N . SER A 1 287 ? -36.219 -9.125 -9.898 1 96.62 287 SER A N 1
ATOM 2348 C CA . SER A 1 287 ? -37.031 -10.266 -9.5 1 96.62 287 SER A CA 1
ATOM 2349 C C . SER A 1 287 ? -38.25 -10.391 -10.367 1 96.62 287 SER A C 1
ATOM 2351 O O . SER A 1 287 ? -38.562 -9.5 -11.156 1 96.62 287 SER A O 1
ATOM 2353 N N . ILE A 1 288 ? -38.938 -11.508 -10.172 1 95.88 288 ILE A N 1
ATOM 2354 C CA . ILE A 1 288 ? -40.156 -11.797 -10.938 1 95.88 288 ILE A CA 1
ATOM 2355 C C . ILE A 1 288 ? -41.219 -10.773 -10.609 1 95.88 288 ILE A C 1
ATOM 2357 O O . ILE A 1 288 ? -42.125 -10.523 -11.422 1 95.88 288 ILE A O 1
ATOM 2361 N N . ARG A 1 289 ? -41.125 -10.133 -9.469 1 95.06 289 ARG A N 1
ATOM 2362 C CA . ARG A 1 289 ? -42.094 -9.102 -9.047 1 95.06 289 ARG A CA 1
ATOM 2363 C C . ARG A 1 289 ? -41.594 -7.715 -9.453 1 95.06 289 ARG A C 1
ATOM 2365 O O . ARG A 1 289 ? -42.125 -6.703 -8.992 1 95.06 289 ARG A O 1
ATOM 2372 N N . HIS A 1 290 ? -40.5 -7.723 -10.148 1 95.06 290 HIS A N 1
ATOM 2373 C CA . HIS A 1 290 ? -39.938 -6.523 -10.758 1 95.06 290 HIS A CA 1
ATOM 2374 C C . HIS A 1 290 ? -39.312 -5.621 -9.711 1 95.06 290 HIS A C 1
ATOM 2376 O O . HIS A 1 290 ? -39.312 -4.398 -9.852 1 95.06 290 HIS A O 1
ATOM 2382 N N . ASN A 1 291 ? -38.844 -6.23 -8.633 1 94.06 291 ASN A N 1
ATOM 2383 C CA . ASN A 1 291 ? -38.125 -5.496 -7.602 1 94.06 291 ASN A CA 1
ATOM 2384 C C . ASN A 1 291 ? -36.688 -6 -7.453 1 94.06 291 ASN A C 1
ATOM 2386 O O . ASN A 1 291 ? -36.312 -7.023 -8.039 1 94.06 291 ASN A O 1
ATOM 2390 N N . MET A 1 292 ? -35.875 -5.105 -6.797 1 96.25 292 MET A N 1
ATOM 2391 C CA . MET A 1 292 ? -34.531 -5.496 -6.43 1 96.25 292 MET A CA 1
ATOM 2392 C C . MET A 1 292 ? -34.469 -5.953 -4.977 1 96.25 292 MET A C 1
ATOM 2394 O O . MET A 1 292 ? -35.094 -5.363 -4.109 1 96.25 292 MET A O 1
ATOM 2398 N N . LEU A 1 293 ? -33.688 -6.992 -4.73 1 96 293 LEU A N 1
ATOM 2399 C CA . LEU A 1 293 ? -33.625 -7.508 -3.367 1 96 293 LEU A CA 1
ATOM 2400 C C . LEU A 1 293 ? -32.812 -6.57 -2.484 1 96 293 LEU A C 1
ATOM 2402 O O . LEU A 1 293 ? -31.766 -6.043 -2.914 1 96 293 LEU A O 1
ATOM 2406 N N . SER A 1 294 ? -33.281 -6.441 -1.292 1 95.25 294 SER A N 1
ATOM 2407 C CA . SER A 1 294 ? -32.5 -5.703 -0.302 1 95.25 294 SER A CA 1
ATOM 2408 C C . SER A 1 294 ? -31.375 -6.555 0.256 1 95.25 294 SER A C 1
ATOM 2410 O O . SER A 1 294 ? -31.344 -7.77 0.047 1 95.25 294 SER A O 1
ATOM 2412 N N . SER A 1 295 ? -30.469 -5.871 0.933 1 95.81 295 SER A N 1
ATOM 2413 C CA . SER A 1 295 ? -29.375 -6.586 1.594 1 95.81 295 SER A CA 1
ATOM 2414 C C . SER A 1 295 ? -29.906 -7.566 2.635 1 95.81 295 SER A C 1
ATOM 2416 O O . SER A 1 295 ? -29.406 -8.688 2.754 1 95.81 295 SER A O 1
ATOM 2418 N N . THR A 1 296 ? -30.938 -7.195 3.295 1 96.38 296 THR A N 1
ATOM 2419 C CA . THR A 1 296 ? -31.562 -8.047 4.305 1 96.38 296 THR A CA 1
ATOM 2420 C C . THR A 1 296 ? -32.188 -9.273 3.662 1 96.38 296 THR A C 1
ATOM 2422 O O . THR A 1 296 ? -32.031 -10.391 4.164 1 96.38 296 THR A O 1
ATOM 2425 N N . ALA A 1 297 ? -32.844 -9.055 2.594 1 96.56 297 ALA A N 1
ATOM 2426 C CA . ALA A 1 297 ? -33.531 -10.141 1.915 1 96.56 297 ALA A CA 1
ATOM 2427 C C . ALA A 1 297 ? -32.562 -11.18 1.38 1 96.56 297 ALA A C 1
ATOM 2429 O O . ALA A 1 297 ? -32.75 -12.383 1.551 1 96.56 297 ALA A O 1
ATOM 2430 N N . ILE A 1 298 ? -31.516 -10.711 0.721 1 97.94 298 ILE A N 1
ATOM 2431 C CA . ILE A 1 298 ? -30.547 -11.641 0.142 1 97.94 298 ILE A CA 1
ATOM 2432 C C . ILE A 1 298 ? -29.875 -12.43 1.254 1 97.94 298 ILE A C 1
ATOM 2434 O O . ILE A 1 298 ? -29.578 -13.617 1.089 1 97.94 298 ILE A O 1
ATOM 2438 N N . ASN A 1 299 ? -29.594 -11.828 2.363 1 98.12 299 ASN A N 1
ATOM 2439 C CA . ASN A 1 299 ? -28.922 -12.516 3.465 1 98.12 299 ASN A CA 1
ATOM 2440 C C . ASN A 1 299 ? -29.859 -13.516 4.141 1 98.12 299 ASN A C 1
ATOM 2442 O O . ASN A 1 299 ? -29.406 -14.57 4.609 1 98.12 299 ASN A O 1
ATOM 2446 N N . LYS A 1 300 ? -31.094 -13.18 4.188 1 98 300 LYS A N 1
ATOM 2447 C CA . LYS A 1 300 ? -32.062 -14.148 4.688 1 98 300 LYS A CA 1
ATOM 2448 C C . LYS A 1 300 ? -32.094 -15.391 3.803 1 98 300 LYS A C 1
ATOM 2450 O O . LYS A 1 300 ? -32.094 -16.516 4.305 1 98 300 LYS A O 1
ATOM 2455 N N . ASP A 1 301 ? -32.156 -15.156 2.543 1 97.69 301 ASP A N 1
ATOM 2456 C CA . ASP A 1 301 ? -32.156 -16.266 1.593 1 97.69 301 ASP A CA 1
ATOM 2457 C C . ASP A 1 301 ? -30.891 -17.094 1.716 1 97.69 301 ASP A C 1
ATOM 2459 O O . ASP A 1 301 ? -30.953 -18.328 1.734 1 97.69 301 ASP A O 1
ATOM 2463 N N . LEU A 1 302 ? -29.766 -16.438 1.762 1 98.44 302 LEU A N 1
ATOM 2464 C CA . LEU A 1 302 ? -28.484 -17.125 1.911 1 98.44 302 LEU A CA 1
ATOM 2465 C C . LEU A 1 302 ? -28.469 -17.969 3.176 1 98.44 302 LEU A C 1
ATOM 2467 O O . LEU A 1 302 ? -28.062 -19.125 3.145 1 98.44 302 LEU A O 1
ATOM 2471 N N . ARG A 1 303 ? -28.969 -17.406 4.223 1 98.12 303 ARG A N 1
ATOM 2472 C CA . ARG A 1 303 ? -29.031 -18.125 5.488 1 98.12 303 ARG A CA 1
ATOM 2473 C C . ARG A 1 303 ? -29.891 -19.391 5.359 1 98.12 303 ARG A C 1
ATOM 2475 O O . ARG A 1 303 ? -29.562 -20.438 5.914 1 98.12 303 ARG A O 1
ATOM 2482 N N . THR A 1 304 ? -30.938 -19.266 4.734 1 97.94 304 THR A N 1
ATOM 2483 C CA . THR A 1 304 ? -31.828 -20.391 4.527 1 97.94 304 THR A CA 1
ATOM 2484 C C . THR A 1 304 ? -31.125 -21.516 3.771 1 97.94 304 THR A C 1
ATOM 2486 O O . THR A 1 304 ? -31.219 -22.688 4.148 1 97.94 304 THR A O 1
ATOM 2489 N N . ILE A 1 305 ? -30.422 -21.172 2.734 1 98 305 ILE A N 1
ATOM 2490 C CA . ILE A 1 305 ? -29.672 -22.141 1.943 1 98 305 ILE A CA 1
ATOM 2491 C C . ILE A 1 305 ? -28.578 -22.781 2.799 1 98 305 ILE A C 1
ATOM 2493 O O . ILE A 1 305 ? -28.391 -24 2.771 1 98 305 ILE A O 1
ATOM 2497 N N . GLU A 1 306 ? -27.875 -21.938 3.535 1 98.25 306 GLU A N 1
ATOM 2498 C CA . GLU A 1 306 ? -26.812 -22.438 4.402 1 98.25 306 GLU A CA 1
ATOM 2499 C C . GLU A 1 306 ? -27.344 -23.438 5.414 1 98.25 306 GLU A C 1
ATOM 2501 O O . GLU A 1 306 ? -26.719 -24.469 5.664 1 98.25 306 GLU A O 1
ATOM 2506 N N . LYS A 1 307 ? -28.5 -23.156 5.953 1 97.75 307 LYS A N 1
ATOM 2507 C CA . LYS A 1 307 ? -29.141 -24.078 6.887 1 97.75 307 LYS A CA 1
ATOM 2508 C C . LYS A 1 307 ? -29.5 -25.391 6.195 1 97.75 307 LYS A C 1
ATOM 2510 O O . LYS A 1 307 ? -29.266 -26.469 6.738 1 97.75 307 LYS A O 1
ATOM 2515 N N . THR A 1 308 ? -30.062 -25.266 5.059 1 97.56 308 THR A N 1
ATOM 2516 C CA . THR A 1 308 ? -30.453 -26.422 4.277 1 97.56 308 THR A CA 1
ATOM 2517 C C . THR A 1 308 ? -29.266 -27.328 3.992 1 97.56 308 THR A C 1
ATOM 2519 O O . THR A 1 308 ? -29.375 -28.547 4.004 1 97.56 308 THR A O 1
ATOM 2522 N N . LEU A 1 309 ? -28.141 -26.719 3.789 1 97.94 309 LEU A N 1
ATOM 2523 C CA . LEU A 1 309 ? -26.938 -27.453 3.389 1 97.94 309 LEU A CA 1
ATOM 2524 C C . LEU A 1 309 ? -26.062 -27.766 4.598 1 97.94 309 LEU A C 1
ATOM 2526 O O . LEU A 1 309 ? -24.953 -28.281 4.453 1 97.94 309 LEU A O 1
ATOM 2530 N N . ASP A 1 310 ? -26.391 -27.359 5.742 1 97.31 310 ASP A N 1
ATOM 2531 C CA . ASP A 1 310 ? -25.656 -27.594 6.988 1 97.31 310 ASP A CA 1
ATOM 2532 C C . ASP A 1 310 ? -24.281 -26.922 6.949 1 97.31 310 ASP A C 1
ATOM 2534 O O . ASP A 1 310 ? -23.266 -27.562 7.238 1 97.31 310 ASP A O 1
ATOM 2538 N N . ILE A 1 311 ? -24.312 -25.734 6.48 1 97.06 311 ILE A N 1
ATOM 2539 C CA . ILE A 1 311 ? -23.094 -24.953 6.43 1 97.06 311 ILE A CA 1
ATOM 2540 C C . ILE A 1 311 ? -22.953 -24.125 7.703 1 97.06 311 ILE A C 1
ATOM 2542 O O . ILE A 1 311 ? -23.875 -23.375 8.07 1 97.06 311 ILE A O 1
ATOM 2546 N N . SER A 1 312 ? -21.859 -24.312 8.359 1 91.88 312 SER A N 1
ATOM 2547 C CA . SER A 1 312 ? -21.516 -23.578 9.57 1 91.88 312 SER A CA 1
ATOM 2548 C C . SER A 1 312 ? -20.016 -23.297 9.641 1 91.88 312 SER A C 1
ATOM 2550 O O . SER A 1 312 ? -19.203 -24.156 9.281 1 91.88 312 SER A O 1
ATOM 2552 N N . PRO A 1 313 ? -19.688 -22.109 10.031 1 90.19 313 PRO A N 1
ATOM 2553 C CA . PRO A 1 313 ? -20.484 -20.953 10.43 1 90.19 313 PRO A CA 1
ATOM 2554 C C . PRO A 1 313 ? -21.141 -20.234 9.25 1 90.19 313 PRO A C 1
ATOM 2556 O O . PRO A 1 313 ? -20.656 -20.344 8.117 1 90.19 313 PRO A O 1
ATOM 2559 N N . ALA A 1 314 ? -22.188 -19.531 9.555 1 93.94 314 ALA A N 1
ATOM 2560 C CA . ALA A 1 314 ? -22.922 -18.797 8.531 1 93.94 314 ALA A CA 1
ATOM 2561 C C . ALA A 1 314 ? -22.172 -17.531 8.125 1 93.94 314 ALA A C 1
ATOM 2563 O O . ALA A 1 314 ? -21.469 -16.938 8.938 1 93.94 314 ALA A O 1
ATOM 2564 N N . ILE A 1 315 ? -22.312 -17.25 6.879 1 96.56 315 ILE A N 1
ATOM 2565 C CA . ILE A 1 315 ? -21.734 -16.016 6.371 1 96.56 315 ILE A CA 1
ATOM 2566 C C . ILE A 1 315 ? -22.844 -15.133 5.797 1 96.56 315 ILE A C 1
ATOM 2568 O O . ILE A 1 315 ? -23.984 -15.57 5.656 1 96.56 315 ILE A O 1
ATOM 2572 N N . THR A 1 316 ? -22.562 -13.883 5.566 1 96.81 316 THR A N 1
ATOM 2573 C CA . THR A 1 316 ? -23.422 -12.969 4.812 1 96.81 316 THR A CA 1
ATOM 2574 C C . THR A 1 316 ? -22.938 -12.836 3.373 1 96.81 316 THR A C 1
ATOM 2576 O O . THR A 1 316 ? -21.953 -13.477 2.984 1 96.81 316 THR A O 1
ATOM 2579 N N . PHE A 1 317 ? -23.656 -12.086 2.619 1 97.38 317 PHE A N 1
ATOM 2580 C CA . PHE A 1 317 ? -23.266 -11.898 1.223 1 97.38 317 PHE A CA 1
ATOM 2581 C C . PHE A 1 317 ? -21.828 -11.406 1.11 1 97.38 317 PHE A C 1
ATOM 2583 O O . PHE A 1 317 ? -21.094 -11.836 0.224 1 97.38 317 PHE A O 1
ATOM 2590 N N . HIS A 1 318 ? -21.422 -10.516 1.984 1 95.62 318 HIS A N 1
ATOM 2591 C CA . HIS A 1 318 ? -20.047 -10.031 1.972 1 95.62 318 HIS A CA 1
ATOM 2592 C C . HIS A 1 318 ? -19.062 -11.164 2.246 1 95.62 318 HIS A C 1
ATOM 2594 O O . HIS A 1 318 ? -17.922 -11.133 1.765 1 95.62 318 HIS A O 1
ATOM 2600 N N . GLY A 1 319 ? -19.531 -12.141 2.969 1 96.75 319 GLY A N 1
ATOM 2601 C CA . GLY A 1 319 ? -18.719 -13.32 3.213 1 96.75 319 GLY A CA 1
ATOM 2602 C C . GLY A 1 319 ? -18.422 -14.109 1.953 1 96.75 319 GLY A C 1
ATOM 2603 O O . GLY A 1 319 ? -17.406 -14.812 1.875 1 96.75 319 GLY A O 1
ATOM 2604 N N . LEU A 1 320 ? -19.281 -14.016 0.948 1 98 320 LEU A N 1
ATOM 2605 C CA . LEU A 1 320 ? -19.031 -14.672 -0.332 1 98 320 LEU A CA 1
ATOM 2606 C C . LEU A 1 320 ? -17.766 -14.109 -0.993 1 98 320 LEU A C 1
ATOM 2608 O O . LEU A 1 320 ? -16.984 -14.859 -1.586 1 98 320 LEU A O 1
ATOM 2612 N N . ARG A 1 321 ? -17.641 -12.797 -0.811 1 96.5 321 ARG A N 1
ATOM 2613 C CA . ARG A 1 321 ? -16.438 -12.148 -1.333 1 96.5 321 ARG A CA 1
ATOM 2614 C C . ARG A 1 321 ? -15.188 -12.656 -0.62 1 96.5 321 ARG A C 1
ATOM 2616 O O . ARG A 1 321 ? -14.195 -12.992 -1.265 1 96.5 321 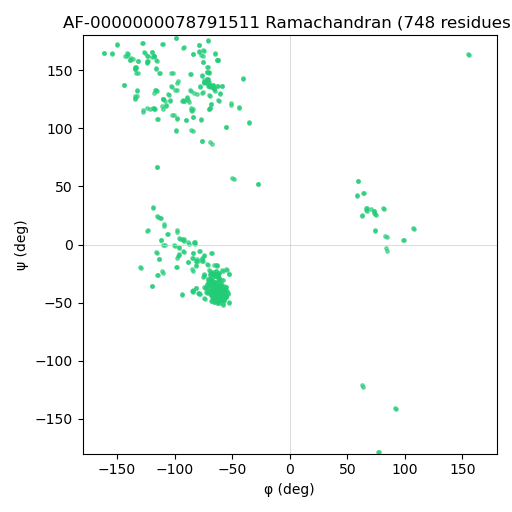ARG A O 1
ATOM 2623 N N . HIS A 1 322 ? -15.273 -12.797 0.645 1 96.25 322 HIS A N 1
ATOM 2624 C CA . HIS A 1 322 ? -14.148 -13.328 1.405 1 96.25 322 HIS A CA 1
ATOM 2625 C C . HIS A 1 322 ? -13.867 -14.781 1.033 1 96.25 322 HIS A C 1
ATOM 2627 O O . HIS A 1 322 ? -12.711 -15.195 0.951 1 96.25 322 HIS A O 1
ATOM 2633 N N . THR A 1 323 ? -14.914 -15.461 0.829 1 97.19 323 THR A N 1
ATOM 2634 C CA . THR A 1 323 ? -14.789 -16.859 0.43 1 97.19 323 THR A CA 1
ATOM 2635 C C . THR A 1 323 ? -14.117 -16.969 -0.936 1 97.19 323 THR A C 1
ATOM 2637 O O . THR A 1 323 ? -13.234 -17.812 -1.132 1 97.19 323 THR A O 1
ATOM 2640 N N . HIS A 1 324 ? -14.523 -16.109 -1.854 1 97.88 324 HIS A N 1
ATOM 2641 C CA . HIS A 1 324 ? -13.938 -16.062 -3.191 1 97.88 324 HIS A CA 1
ATOM 2642 C C . HIS A 1 324 ? -12.438 -15.828 -3.131 1 97.88 324 HIS A C 1
ATOM 2644 O O . HIS A 1 324 ? -11.664 -16.547 -3.768 1 97.88 324 HIS A O 1
ATOM 2650 N N . VAL A 1 325 ? -12.023 -14.914 -2.338 1 96.56 325 VAL A N 1
ATOM 2651 C CA . VAL A 1 325 ? -10.617 -14.547 -2.219 1 96.56 325 VAL A CA 1
ATOM 2652 C C . VAL A 1 325 ? -9.828 -15.695 -1.588 1 96.56 325 VAL A C 1
ATOM 2654 O O . VAL A 1 325 ? -8.789 -16.094 -2.105 1 96.56 325 VAL A O 1
ATOM 2657 N N . SER A 1 326 ? -10.367 -16.203 -0.49 1 94.44 326 SER A N 1
ATOM 2658 C CA . SER A 1 326 ? -9.695 -17.312 0.198 1 94.44 326 SER A CA 1
ATOM 2659 C C . SER A 1 326 ? -9.5 -18.5 -0.731 1 94.44 326 SER A C 1
ATOM 2661 O O . SER A 1 326 ? -8.43 -19.125 -0.736 1 94.44 326 SER A O 1
ATOM 2663 N N . TYR A 1 327 ? -10.461 -18.797 -1.575 1 96.44 327 TYR A N 1
ATOM 2664 C CA . TYR A 1 327 ? -10.398 -19.906 -2.512 1 96.44 327 TYR A CA 1
ATOM 2665 C C . TYR A 1 327 ? -9.32 -19.672 -3.564 1 96.44 327 TYR A C 1
ATOM 2667 O O . TYR A 1 327 ? -8.547 -20.578 -3.885 1 96.44 327 TYR A O 1
ATOM 2675 N N . LEU A 1 328 ? -9.266 -18.453 -4.074 1 96.06 328 LEU A N 1
ATOM 2676 C CA . LEU A 1 328 ? -8.289 -18.141 -5.109 1 96.06 328 LEU A CA 1
ATOM 2677 C C . LEU A 1 328 ? -6.871 -18.172 -4.547 1 96.06 328 LEU A C 1
ATOM 2679 O O . LEU A 1 328 ? -5.953 -18.656 -5.203 1 96.06 328 LEU A O 1
ATOM 2683 N N . ILE A 1 329 ? -6.727 -17.641 -3.332 1 91.19 329 ILE A N 1
ATOM 2684 C CA . ILE A 1 329 ? -5.422 -17.688 -2.684 1 91.19 329 ILE A CA 1
ATOM 2685 C C . ILE A 1 329 ? -4.988 -19.141 -2.496 1 91.19 329 ILE A C 1
ATOM 2687 O O . ILE A 1 329 ? -3.846 -19.5 -2.801 1 91.19 329 ILE A O 1
ATOM 2691 N N . ALA A 1 330 ? -5.906 -19.984 -2.059 1 89.94 330 ALA A N 1
ATOM 2692 C CA . ALA A 1 330 ? -5.625 -21.406 -1.843 1 89.94 330 ALA A CA 1
ATOM 2693 C C . ALA A 1 330 ? -5.227 -22.094 -3.146 1 89.94 330 ALA A C 1
ATOM 2695 O O . ALA A 1 330 ? -4.508 -23.094 -3.133 1 89.94 330 ALA A O 1
ATOM 2696 N N . ASN A 1 331 ? -5.676 -21.547 -4.227 1 91.94 331 ASN A N 1
ATOM 2697 C CA . ASN A 1 331 ? -5.348 -22.109 -5.531 1 91.94 331 ASN A CA 1
ATOM 2698 C C . ASN A 1 331 ? -4.191 -21.375 -6.191 1 91.94 331 ASN A C 1
ATOM 2700 O O . ASN A 1 331 ? -4.023 -21.438 -7.41 1 91.94 331 ASN A O 1
ATOM 2704 N N . HIS A 1 332 ? -3.482 -20.516 -5.492 1 87.19 332 HIS A N 1
ATOM 2705 C CA . HIS A 1 332 ? -2.199 -19.922 -5.836 1 87.19 332 HIS A CA 1
ATOM 2706 C C . HIS A 1 332 ? -2.361 -18.844 -6.906 1 87.19 332 HIS A C 1
ATOM 2708 O O . HIS A 1 332 ? -1.487 -18.672 -7.762 1 87.19 332 HIS A O 1
ATOM 2714 N N . VAL A 1 333 ? -3.549 -18.297 -6.934 1 91 333 VAL A N 1
ATOM 2715 C CA . VAL A 1 333 ? -3.719 -17.125 -7.773 1 91 333 VAL A CA 1
ATOM 2716 C C . VAL A 1 333 ? -3.006 -15.93 -7.141 1 91 333 VAL A C 1
ATOM 2718 O O . VAL A 1 333 ? -3.059 -15.742 -5.926 1 91 333 VAL A O 1
ATOM 2721 N N . ASP A 1 334 ? -2.434 -15.133 -7.938 1 89.19 334 ASP A N 1
ATOM 2722 C CA . ASP A 1 334 ? -1.624 -14.016 -7.473 1 89.19 334 ASP A CA 1
ATOM 2723 C C . ASP A 1 334 ? -2.486 -12.977 -6.758 1 89.19 334 ASP A C 1
ATOM 2725 O O . ASP A 1 334 ? -3.564 -12.617 -7.234 1 89.19 334 ASP A O 1
ATOM 2729 N N . ILE A 1 335 ? -2.002 -12.492 -5.68 1 89.06 335 ILE A N 1
ATOM 2730 C CA . ILE A 1 335 ? -2.758 -11.602 -4.805 1 89.06 335 ILE A CA 1
ATOM 2731 C C . ILE A 1 335 ? -3.014 -10.273 -5.516 1 89.06 335 ILE A C 1
ATOM 2733 O O . ILE A 1 335 ? -4.043 -9.633 -5.293 1 89.06 335 ILE A O 1
ATOM 2737 N N . ASN A 1 336 ? -2.096 -9.828 -6.316 1 86.88 336 ASN A N 1
ATOM 2738 C CA . ASN A 1 336 ? -2.301 -8.594 -7.066 1 86.88 336 ASN A CA 1
ATOM 2739 C C . ASN A 1 336 ? -3.447 -8.719 -8.062 1 86.88 336 ASN A C 1
ATOM 2741 O O . ASN A 1 336 ? -4.254 -7.801 -8.211 1 86.88 336 ASN A O 1
ATOM 2745 N N . TYR A 1 337 ? -3.436 -9.789 -8.711 1 91.25 337 TYR A N 1
ATOM 2746 C CA . TYR A 1 337 ? -4.539 -10.031 -9.641 1 91.25 337 TYR A CA 1
ATOM 2747 C C . TYR A 1 337 ? -5.867 -10.086 -8.898 1 91.25 337 TYR A C 1
ATOM 2749 O O . TYR A 1 337 ? -6.859 -9.5 -9.336 1 91.25 337 TYR A O 1
ATOM 2757 N N . ILE A 1 338 ? -5.859 -10.82 -7.762 1 94.62 338 ILE A N 1
ATOM 2758 C CA . ILE A 1 338 ? -7.07 -10.938 -6.957 1 94.62 338 ILE A CA 1
ATOM 2759 C C . ILE A 1 338 ? -7.551 -9.539 -6.547 1 94.62 338 ILE A C 1
ATOM 2761 O O . ILE A 1 338 ? -8.742 -9.242 -6.629 1 94.62 338 ILE A O 1
ATOM 2765 N N . SER A 1 339 ? -6.633 -8.727 -6.121 1 92.75 339 SER A N 1
ATOM 2766 C CA . SER A 1 339 ? -6.957 -7.375 -5.688 1 92.75 339 SER A CA 1
ATOM 2767 C C . SER A 1 339 ? -7.594 -6.57 -6.812 1 92.75 339 SER A C 1
ATOM 2769 O O . SER A 1 339 ? -8.586 -5.867 -6.598 1 92.75 339 SER A O 1
ATOM 2771 N N . LYS A 1 340 ? -7.098 -6.695 -8.016 1 91.38 340 LYS A N 1
ATOM 2772 C CA . LYS A 1 340 ? -7.648 -6.004 -9.18 1 91.38 340 LYS A CA 1
ATOM 2773 C C . LYS A 1 340 ? -9.031 -6.539 -9.531 1 91.38 340 LYS A C 1
ATOM 2775 O O . LYS A 1 340 ? -9.938 -5.77 -9.859 1 91.38 340 LYS A O 1
ATOM 2780 N N . ARG A 1 341 ? -9.133 -7.832 -9.453 1 95.31 341 ARG A N 1
ATOM 2781 C CA . ARG A 1 341 ? -10.406 -8.492 -9.719 1 95.31 341 ARG A CA 1
ATOM 2782 C C . ARG A 1 341 ? -11.484 -8.008 -8.75 1 95.31 341 ARG A C 1
ATOM 2784 O O . ARG A 1 341 ? -12.648 -7.852 -9.133 1 95.31 341 ARG A O 1
ATOM 2791 N N . LEU A 1 342 ? -11.07 -7.711 -7.547 1 96.06 342 LEU A N 1
ATOM 2792 C CA . LEU A 1 342 ? -11.992 -7.246 -6.512 1 96.06 342 LEU A CA 1
ATOM 2793 C C . LEU A 1 342 ? -12.273 -5.758 -6.664 1 96.06 342 LEU A C 1
ATOM 2795 O O . LEU A 1 342 ? -13.242 -5.242 -6.102 1 96.06 342 LEU A O 1
ATOM 2799 N N . GLY A 1 343 ? -11.43 -5.102 -7.387 1 94 343 GLY A N 1
ATOM 2800 C CA . GLY A 1 343 ? -11.594 -3.664 -7.547 1 94 343 GLY A CA 1
ATOM 2801 C C . GLY A 1 343 ? -11.055 -2.867 -6.375 1 94 343 GLY A C 1
ATOM 2802 O O . GLY A 1 343 ? -11.617 -1.832 -6.008 1 94 343 GLY A O 1
ATOM 2803 N N . HIS A 1 344 ? -10 -3.398 -5.727 1 90.5 344 HIS A N 1
ATOM 2804 C CA . HIS A 1 344 ? -9.359 -2.664 -4.645 1 90.5 344 HIS A CA 1
ATOM 2805 C C . HIS A 1 344 ? -8.445 -1.569 -5.184 1 90.5 344 HIS A C 1
ATOM 2807 O O . HIS A 1 344 ? -7.715 -1.786 -6.156 1 90.5 344 HIS A O 1
ATOM 2813 N N . ALA A 1 345 ? -8.539 -0.368 -4.547 1 82.94 345 ALA A N 1
ATOM 2814 C CA . ALA A 1 345 ? -7.688 0.742 -4.969 1 82.94 345 ALA A CA 1
ATOM 2815 C C . ALA A 1 345 ? -6.234 0.496 -4.574 1 82.94 345 ALA A C 1
ATOM 2817 O O . ALA A 1 345 ? -5.312 0.974 -5.246 1 82.94 345 ALA A O 1
ATOM 2818 N N . ASN A 1 346 ? -6.059 -0.249 -3.479 1 81.19 346 ASN A N 1
ATOM 2819 C CA . ASN A 1 346 ? -4.746 -0.583 -2.934 1 81.19 346 ASN A CA 1
ATOM 2820 C C . ASN A 1 346 ? -4.648 -2.062 -2.57 1 81.19 346 ASN A C 1
ATOM 2822 O O . ASN A 1 346 ? -5.457 -2.568 -1.789 1 81.19 346 ASN A O 1
ATOM 2826 N N . THR A 1 347 ? -3.648 -2.705 -3.105 1 83 347 THR A N 1
ATOM 2827 C CA . THR A 1 347 ? -3.488 -4.141 -2.895 1 83 347 THR A CA 1
ATOM 2828 C C . THR A 1 347 ? -3.254 -4.445 -1.419 1 83 347 THR A C 1
ATOM 2830 O O . THR A 1 347 ? -3.449 -5.582 -0.976 1 83 347 THR A O 1
ATOM 2833 N N . MET A 1 348 ? -2.873 -3.447 -0.666 1 82.75 348 MET A N 1
ATOM 2834 C CA . MET A 1 348 ? -2.57 -3.637 0.75 1 82.75 348 MET A CA 1
ATOM 2835 C C . MET A 1 348 ? -3.816 -4.051 1.523 1 82.75 348 MET A C 1
ATOM 2837 O O . MET A 1 348 ? -3.725 -4.793 2.504 1 82.75 348 MET A O 1
ATOM 2841 N N . ILE A 1 349 ? -4.941 -3.639 1.005 1 83.94 349 ILE A N 1
ATOM 2842 C CA . ILE A 1 349 ? -6.195 -3.982 1.668 1 83.94 349 ILE A CA 1
ATOM 2843 C C . ILE A 1 349 ? -6.383 -5.496 1.667 1 83.94 349 ILE A C 1
ATOM 2845 O O . ILE A 1 349 ? -6.613 -6.102 2.717 1 83.94 349 ILE A O 1
ATOM 2849 N N . THR A 1 350 ? -6.184 -6.113 0.471 1 86.56 350 THR A N 1
ATOM 2850 C CA . THR A 1 350 ? -6.34 -7.559 0.335 1 86.56 350 THR A CA 1
ATOM 2851 C C . THR A 1 350 ? -5.258 -8.297 1.118 1 86.56 350 THR A C 1
ATOM 2853 O O . THR A 1 350 ? -5.543 -9.258 1.827 1 86.56 350 THR A O 1
ATOM 2856 N N . GLN A 1 351 ? -4.09 -7.758 1.063 1 86.31 351 GLN A N 1
ATOM 2857 C CA . GLN A 1 351 ? -2.955 -8.398 1.727 1 86.31 351 GLN A CA 1
ATOM 2858 C C . GLN A 1 351 ? -3.148 -8.422 3.24 1 86.31 351 GLN A C 1
ATOM 2860 O O . GLN A 1 351 ? -2.895 -9.445 3.885 1 86.31 351 GLN A O 1
ATOM 2865 N N . LYS A 1 352 ? -3.592 -7.359 3.727 1 85.06 352 LYS A N 1
ATOM 2866 C CA . LYS A 1 352 ? -3.764 -7.254 5.172 1 85.06 352 LYS A CA 1
ATOM 2867 C C . LYS A 1 352 ? -4.871 -8.18 5.664 1 85.06 352 LYS A C 1
ATOM 2869 O O . LYS A 1 352 ? -4.703 -8.883 6.664 1 85.06 352 LYS A O 1
ATOM 2874 N N . VAL A 1 353 ? -5.91 -8.18 4.953 1 87.06 353 VAL A N 1
ATOM 2875 C CA . VAL A 1 353 ? -7.082 -8.945 5.363 1 87.06 353 VAL A CA 1
ATOM 2876 C C . VAL A 1 353 ? -6.77 -10.438 5.328 1 87.06 353 VAL A C 1
ATOM 2878 O O . VAL A 1 353 ? -7.211 -11.195 6.195 1 87.06 353 VAL A O 1
ATOM 2881 N N . TYR A 1 354 ? -5.949 -10.812 4.344 1 88.44 354 TYR A N 1
ATOM 2882 C CA . TYR A 1 354 ? -5.738 -12.242 4.156 1 88.44 354 TYR A CA 1
ATOM 2883 C C . TYR A 1 354 ? -4.289 -12.617 4.441 1 88.44 354 TYR A C 1
ATOM 2885 O O . TYR A 1 354 ? -3.777 -13.602 3.893 1 88.44 354 TYR A O 1
ATOM 2893 N N . ALA A 1 355 ? -3.635 -11.844 5.211 1 84.38 355 ALA A N 1
ATOM 2894 C CA . ALA A 1 355 ? -2.229 -12.031 5.559 1 84.38 355 ALA A CA 1
ATOM 2895 C C . ALA A 1 355 ? -1.981 -13.438 6.105 1 84.38 355 ALA A C 1
ATOM 2897 O O . ALA A 1 355 ? -0.979 -14.07 5.77 1 84.38 355 ALA A O 1
ATOM 2898 N N . HIS A 1 356 ? -2.881 -13.922 6.945 1 84.31 356 HIS A N 1
ATOM 2899 C CA . HIS A 1 356 ? -2.711 -15.234 7.559 1 84.31 356 HIS A CA 1
ATOM 2900 C C . HIS A 1 356 ? -2.721 -16.344 6.508 1 84.31 356 HIS A C 1
ATOM 2902 O O . HIS A 1 356 ? -1.964 -17.312 6.609 1 84.31 356 HIS A O 1
ATOM 2908 N N . LEU A 1 357 ? -3.566 -16.234 5.543 1 86.19 357 LEU A N 1
ATOM 2909 C CA . LEU A 1 357 ? -3.621 -17.234 4.469 1 86.19 357 LEU A CA 1
ATOM 2910 C C . LEU A 1 357 ? -2.35 -17.188 3.631 1 86.19 357 LEU A C 1
ATOM 2912 O O . LEU A 1 357 ? -1.856 -18.234 3.195 1 86.19 357 LEU A O 1
ATOM 2916 N N . LEU A 1 358 ? -1.885 -16.016 3.441 1 84.94 358 LEU A N 1
ATOM 2917 C CA . LEU A 1 358 ? -0.65 -15.852 2.682 1 84.94 358 LEU A CA 1
ATOM 2918 C C . LEU A 1 358 ? 0.534 -16.453 3.434 1 84.94 358 LEU A C 1
ATOM 2920 O O . LEU A 1 358 ? 1.414 -17.062 2.828 1 84.94 358 LEU A O 1
ATOM 2924 N N . GLU A 1 359 ? 0.5 -16.281 4.73 1 83.94 359 GLU A N 1
ATOM 2925 C CA . GLU A 1 359 ? 1.549 -16.844 5.566 1 83.94 359 GLU A CA 1
ATOM 2926 C C . GLU A 1 359 ? 1.518 -18.375 5.523 1 83.94 359 GLU A C 1
ATOM 2928 O O . GLU A 1 359 ? 2.566 -19.031 5.539 1 83.94 359 GLU A O 1
ATOM 2933 N N . ASP A 1 360 ? 0.308 -18.891 5.402 1 84.06 360 ASP A N 1
ATOM 2934 C CA . ASP A 1 360 ? 0.144 -20.344 5.332 1 84.06 360 ASP A CA 1
ATOM 2935 C C . ASP A 1 360 ? 0.752 -20.906 4.051 1 84.06 360 ASP A C 1
ATOM 2937 O O . ASP A 1 360 ? 1.175 -22.062 4.012 1 84.06 360 ASP A O 1
ATOM 2941 N N . GLN A 1 361 ? 0.817 -20.062 3.055 1 87 361 GLN A N 1
ATOM 2942 C CA . GLN A 1 361 ? 1.348 -20.5 1.77 1 87 361 GLN A CA 1
ATOM 2943 C C . GLN A 1 361 ? 2.848 -20.234 1.675 1 87 361 GLN A C 1
ATOM 2945 O O . GLN A 1 361 ? 3.471 -20.531 0.648 1 87 361 GLN A O 1
ATOM 2950 N N . ARG A 1 362 ? 3.391 -19.766 2.68 1 87.62 362 ARG A N 1
ATOM 2951 C CA . ARG A 1 362 ? 4.793 -19.359 2.672 1 87.62 362 ARG A CA 1
ATOM 2952 C C . ARG A 1 362 ? 5.699 -20.531 2.314 1 87.62 362 ARG A C 1
ATOM 2954 O O . ARG A 1 362 ? 6.625 -20.391 1.513 1 87.62 362 ARG A O 1
ATOM 2961 N N . LYS A 1 363 ? 5.469 -21.672 2.891 1 89.25 363 LYS A N 1
ATOM 2962 C CA . LYS A 1 363 ? 6.309 -22.844 2.637 1 89.25 363 LYS A CA 1
ATOM 2963 C C . LYS A 1 363 ? 6.316 -23.203 1.153 1 89.25 363 LYS A C 1
ATOM 2965 O O . LYS A 1 363 ? 7.363 -23.516 0.592 1 89.25 363 LYS A O 1
ATOM 2970 N N . GLU A 1 364 ? 5.168 -23.109 0.602 1 90.69 364 GLU A N 1
ATOM 2971 C CA . GLU A 1 364 ? 5.066 -23.406 -0.824 1 90.69 364 GLU A CA 1
ATOM 2972 C C . GLU A 1 364 ? 5.816 -22.359 -1.655 1 90.69 364 GLU A C 1
ATOM 2974 O O . GLU A 1 364 ? 6.445 -22.703 -2.66 1 90.69 364 GLU A O 1
ATOM 2979 N N . GLN A 1 365 ? 5.695 -21.188 -1.292 1 91.62 365 GLN A N 1
ATOM 2980 C CA . GLN A 1 365 ? 6.391 -20.109 -1.997 1 91.62 365 GLN A CA 1
ATOM 2981 C C . GLN A 1 365 ? 7.906 -20.266 -1.868 1 91.62 365 GLN A C 1
ATOM 2983 O O . GLN A 1 365 ? 8.641 -20.016 -2.826 1 91.62 365 GLN A O 1
ATOM 2988 N N . VAL A 1 366 ? 8.352 -20.656 -0.688 1 94.19 366 VAL A N 1
ATOM 2989 C CA . VAL A 1 366 ? 9.773 -20.906 -0.474 1 94.19 366 VAL A CA 1
ATOM 2990 C C . VAL A 1 366 ? 10.258 -22 -1.43 1 94.19 366 VAL A C 1
ATOM 2992 O O . VAL A 1 366 ? 11.258 -21.828 -2.125 1 94.19 366 VAL A O 1
ATOM 2995 N N . SER A 1 367 ? 9.492 -23.078 -1.479 1 94.19 367 SER A N 1
ATOM 2996 C CA . SER A 1 367 ? 9.859 -24.203 -2.336 1 94.19 367 SER A CA 1
ATOM 2997 C C . SER A 1 367 ? 9.891 -23.781 -3.805 1 94.19 367 SER A C 1
ATOM 2999 O O . SER A 1 367 ? 10.836 -24.125 -4.523 1 94.19 367 SER A O 1
ATOM 3001 N N . GLN A 1 368 ? 8.914 -23.031 -4.207 1 93.06 368 GLN A N 1
ATOM 3002 C CA . GLN A 1 368 ? 8.852 -22.562 -5.586 1 93.06 368 GLN A CA 1
ATOM 3003 C C . GLN A 1 368 ? 10.031 -21.656 -5.914 1 93.06 368 GLN A C 1
ATOM 3005 O O . GLN A 1 368 ? 10.602 -21.734 -7 1 93.06 368 GLN A O 1
ATOM 3010 N N . THR A 1 369 ? 10.367 -20.797 -5.012 1 95.94 369 THR A N 1
ATOM 3011 C CA . THR A 1 369 ? 11.477 -19.875 -5.184 1 95.94 369 THR A CA 1
ATOM 3012 C C . THR A 1 369 ? 12.797 -20.609 -5.324 1 95.94 369 THR A C 1
ATOM 3014 O O . THR A 1 369 ? 13.562 -20.359 -6.258 1 95.94 369 THR A O 1
ATOM 3017 N N . LEU A 1 370 ? 13.039 -21.531 -4.391 1 97 370 LEU A N 1
ATOM 3018 C CA . LEU A 1 370 ? 14.289 -22.281 -4.402 1 97 370 LEU A CA 1
ATOM 3019 C C . LEU A 1 370 ? 14.398 -23.156 -5.648 1 97 370 LEU A C 1
ATOM 3021 O O . LEU A 1 370 ? 15.477 -23.297 -6.23 1 97 370 LEU A O 1
ATOM 3025 N N . GLN A 1 371 ? 13.242 -23.703 -6.09 1 95.56 371 GLN A N 1
ATOM 3026 C CA . GLN A 1 371 ? 13.227 -24.5 -7.309 1 95.56 371 GLN A CA 1
ATOM 3027 C C . GLN A 1 371 ? 13.547 -23.641 -8.531 1 95.56 371 GLN A C 1
ATOM 3029 O O . GLN A 1 371 ? 14.336 -24.047 -9.391 1 95.56 371 GLN A O 1
ATOM 3034 N N . ALA A 1 372 ? 12.945 -22.5 -8.578 1 95.75 372 ALA A N 1
ATOM 3035 C CA . ALA A 1 372 ? 13.18 -21.594 -9.695 1 95.75 372 ALA A CA 1
ATOM 3036 C C . ALA A 1 372 ? 14.641 -21.172 -9.766 1 95.75 372 ALA A C 1
ATOM 3038 O O . ALA A 1 372 ? 15.25 -21.172 -10.836 1 95.75 372 ALA A O 1
ATOM 3039 N N . LEU A 1 373 ? 15.203 -20.828 -8.648 1 96.81 373 LEU A N 1
ATOM 3040 C CA . LEU A 1 373 ? 16.578 -20.344 -8.594 1 96.81 373 LEU A CA 1
ATOM 3041 C C . LEU A 1 373 ? 17.562 -21.469 -8.883 1 96.81 373 LEU A C 1
ATOM 3043 O O . LEU A 1 373 ? 18.609 -21.25 -9.492 1 96.81 373 LEU A O 1
ATOM 3047 N N . SER A 1 374 ? 17.203 -22.672 -8.469 1 95.69 374 SER A N 1
ATOM 3048 C CA . SER A 1 374 ? 18.078 -23.812 -8.688 1 95.69 374 SER A CA 1
ATOM 3049 C C . SER A 1 374 ? 18.109 -24.203 -10.164 1 95.69 374 SER A C 1
ATOM 3051 O O . SER A 1 374 ? 19.031 -24.922 -10.594 1 95.69 374 SER A O 1
ATOM 3053 N N . ARG A 1 375 ? 17.156 -23.734 -10.938 1 93 375 ARG A N 1
ATOM 3054 C CA . ARG A 1 375 ? 17.094 -24.047 -12.359 1 93 375 ARG A CA 1
ATOM 3055 C C . ARG A 1 375 ? 18.047 -23.156 -13.148 1 93 375 ARG A C 1
ATOM 3057 O O . ARG A 1 375 ? 18.312 -23.406 -14.328 1 93 375 ARG A O 1
ATOM 3064 N N . LEU A 1 376 ? 18.531 -22.172 -12.555 1 92.88 376 LEU A N 1
ATOM 3065 C CA . LEU A 1 376 ? 19.484 -21.297 -13.242 1 92.88 376 LEU A CA 1
ATOM 3066 C C . LEU A 1 376 ? 20.766 -22.047 -13.562 1 92.88 376 LEU A C 1
ATOM 3068 O O . LEU A 1 376 ? 21.375 -21.828 -14.609 1 92.88 376 LEU A O 1
ATOM 3072 N N . MET B 1 1 ? 5.223 43.094 29.828 1 51.72 1 MET B N 1
ATOM 3073 C CA . MET B 1 1 ? 5.703 43.688 28.594 1 51.72 1 MET B CA 1
ATOM 3074 C C . MET B 1 1 ? 5.156 45.125 28.422 1 51.72 1 MET B C 1
ATOM 3076 O O . MET B 1 1 ? 3.967 45.344 28.641 1 51.72 1 MET B O 1
ATOM 3080 N N . MET B 1 2 ? 6.012 46.156 28.656 1 61.78 2 MET B N 1
ATOM 3081 C CA . MET B 1 2 ? 5.633 47.562 28.578 1 61.78 2 MET B CA 1
ATOM 3082 C C . MET B 1 2 ? 6.297 48.25 27.391 1 61.78 2 MET B C 1
ATOM 3084 O O . MET B 1 2 ? 7.504 48.094 27.188 1 61.78 2 MET B O 1
ATOM 3088 N N . ALA B 1 3 ? 5.441 48.781 26.438 1 70.62 3 ALA B N 1
ATOM 3089 C CA . ALA B 1 3 ? 6 49.562 25.328 1 70.62 3 ALA B CA 1
ATOM 3090 C C . ALA B 1 3 ? 6.242 51 25.734 1 70.62 3 ALA B C 1
ATOM 3092 O O . ALA B 1 3 ? 5.477 51.562 26.516 1 70.62 3 ALA B O 1
ATOM 3093 N N . SER B 1 4 ? 7.395 51.531 25.484 1 74.88 4 SER B N 1
ATOM 3094 C CA . SER B 1 4 ? 7.715 52.969 25.609 1 74.88 4 SER B CA 1
ATOM 3095 C C . SER B 1 4 ? 7.93 53.594 24.234 1 74.88 4 SER B C 1
ATOM 3097 O O . SER B 1 4 ? 8.578 53.031 23.375 1 74.88 4 SER B O 1
ATOM 3099 N N . ILE B 1 5 ? 7.176 54.625 24 1 79.75 5 ILE B N 1
ATOM 3100 C CA . ILE B 1 5 ? 7.316 55.375 22.75 1 79.75 5 ILE B CA 1
ATOM 3101 C C . ILE B 1 5 ? 8.062 56.688 23.016 1 79.75 5 ILE B C 1
ATOM 3103 O O . ILE B 1 5 ? 7.742 57.406 23.969 1 79.75 5 ILE B O 1
ATOM 3107 N N . SER B 1 6 ? 9.125 56.938 22.359 1 79.06 6 SER B N 1
ATOM 3108 C CA . SER B 1 6 ? 9.898 58.156 22.531 1 79.06 6 SER B CA 1
ATOM 3109 C C . SER B 1 6 ? 10.273 58.781 21.188 1 79.06 6 SER B C 1
ATOM 3111 O O . SER B 1 6 ? 10.25 58.094 20.172 1 79.06 6 SER B O 1
ATOM 3113 N N . LYS B 1 7 ? 10.438 60.031 21.156 1 77.88 7 LYS B N 1
ATOM 3114 C CA . LYS B 1 7 ? 10.891 60.75 19.969 1 77.88 7 LYS B CA 1
ATOM 3115 C C . LYS B 1 7 ? 12.414 60.812 19.922 1 77.88 7 LYS B C 1
ATOM 3117 O O . LYS B 1 7 ? 13.062 61.125 20.922 1 77.88 7 LYS B O 1
ATOM 3122 N N . ARG B 1 8 ? 13 60.344 18.859 1 76.19 8 ARG B N 1
ATOM 3123 C CA . ARG B 1 8 ? 14.43 60.5 18.594 1 76.19 8 ARG B CA 1
ATOM 3124 C C . ARG B 1 8 ? 14.68 61.344 17.359 1 76.19 8 ARG B C 1
ATOM 3126 O O . ARG B 1 8 ? 14.5 60.906 16.234 1 76.19 8 ARG B O 1
ATOM 3133 N N . GLY B 1 9 ? 15.133 62.5 17.562 1 75.38 9 GLY B N 1
ATOM 3134 C CA . GLY B 1 9 ? 15.219 63.469 16.484 1 75.38 9 GLY B CA 1
ATOM 3135 C C . GLY B 1 9 ? 13.867 63.844 15.906 1 75.38 9 GLY B C 1
ATOM 3136 O O . GLY B 1 9 ? 12.992 64.312 16.625 1 75.38 9 GLY B O 1
ATOM 3137 N N . LYS B 1 10 ? 13.625 63.656 14.703 1 80.31 10 LYS B N 1
ATOM 3138 C CA . LYS B 1 10 ? 12.359 63.969 14.047 1 80.31 10 LYS B CA 1
ATOM 3139 C C . LYS B 1 10 ? 11.5 62.719 13.875 1 80.31 10 LYS B C 1
ATOM 3141 O O . LYS B 1 10 ? 10.422 62.781 13.273 1 80.31 10 LYS B O 1
ATOM 3146 N N . LYS B 1 11 ? 12.023 61.656 14.312 1 80.44 11 LYS B N 1
ATOM 3147 C CA . LYS B 1 11 ? 11.266 60.406 14.133 1 80.44 11 LYS B CA 1
ATOM 3148 C C . LYS B 1 11 ? 10.953 59.75 15.469 1 80.44 11 LYS B C 1
ATOM 3150 O O . LYS B 1 11 ? 11.508 60.156 16.5 1 80.44 11 LYS B O 1
ATOM 3155 N N . TRP B 1 12 ? 10.016 58.906 15.398 1 80.06 12 TRP B N 1
ATOM 3156 C CA . TRP B 1 12 ? 9.562 58.219 16.609 1 80.06 12 TRP B CA 1
ATOM 3157 C C . TRP B 1 12 ? 10.109 56.812 16.703 1 80.06 12 TRP B C 1
ATOM 3159 O O . TRP B 1 12 ? 10.422 56.188 15.672 1 80.06 12 TRP B O 1
ATOM 3169 N N . GLN B 1 13 ? 10.352 56.344 18 1 80.12 13 GLN B N 1
ATOM 3170 C CA . GLN B 1 13 ? 10.82 55 18.234 1 80.12 13 GLN B CA 1
ATOM 3171 C C . GLN B 1 13 ? 10.016 54.312 19.359 1 80.12 13 GLN B C 1
ATOM 3173 O O . GLN B 1 13 ? 9.406 55 20.188 1 80.12 13 GLN B O 1
ATOM 3178 N N . TYR B 1 14 ? 9.906 52.969 19.141 1 78.5 14 TYR B N 1
ATOM 3179 C CA . TYR B 1 14 ? 9.32 52.219 20.25 1 78.5 14 TYR B CA 1
ATOM 3180 C C . TYR B 1 14 ? 10.344 51.281 20.891 1 78.5 14 TYR B C 1
ATOM 3182 O O . TYR B 1 14 ? 11.328 50.906 20.25 1 78.5 14 TYR B O 1
ATOM 3190 N N . ARG B 1 15 ? 10.125 51.125 22.234 1 76.69 15 ARG B N 1
ATOM 3191 C CA . ARG B 1 15 ? 10.859 50.125 23 1 76.69 15 ARG B CA 1
ATOM 3192 C C . ARG B 1 15 ? 9.914 49.219 23.781 1 76.69 15 ARG B C 1
ATOM 3194 O O . ARG B 1 15 ? 9.109 49.719 24.594 1 76.69 15 ARG B O 1
ATOM 3201 N N . VAL B 1 16 ? 9.961 48.031 23.359 1 76.25 16 VAL B N 1
ATOM 3202 C CA . VAL B 1 16 ? 9.125 47.062 24.078 1 76.25 16 VAL B CA 1
ATOM 3203 C C . VAL B 1 16 ? 10.008 46.156 24.922 1 76.25 16 VAL B C 1
ATOM 3205 O O . VAL B 1 16 ? 10.945 45.531 24.422 1 76.25 16 VAL B O 1
ATOM 3208 N N . SER B 1 17 ? 9.719 46.219 26.234 1 73.44 17 SER B N 1
ATOM 3209 C CA . SER B 1 17 ? 10.461 45.344 27.141 1 73.44 17 SER B CA 1
ATOM 3210 C C . SER B 1 17 ? 9.766 44 27.312 1 73.44 17 SER B C 1
ATOM 3212 O O . SER B 1 17 ? 8.531 43.938 27.359 1 73.44 17 SER B O 1
ATOM 3214 N N . TYR B 1 18 ? 10.562 42.844 27.062 1 69.56 18 TYR B N 1
ATOM 3215 C CA . TYR B 1 18 ? 10.016 41.531 27.328 1 69.56 18 TYR B CA 1
ATOM 3216 C C . TYR B 1 18 ? 11.023 40.656 28.078 1 69.56 18 TYR B C 1
ATOM 3218 O O . TYR B 1 18 ? 12.211 41 28.141 1 69.56 18 TYR B O 1
ATOM 3226 N N . LYS B 1 19 ? 10.477 39.688 28.906 1 66.12 19 LYS B N 1
ATOM 3227 C CA . LYS B 1 19 ? 11.367 38.75 29.578 1 66.12 19 LYS B CA 1
ATOM 3228 C C . LYS B 1 19 ? 11.555 37.469 28.734 1 66.12 19 LYS B C 1
ATOM 3230 O O . LYS B 1 19 ? 10.586 36.906 28.25 1 66.12 19 LYS B O 1
ATOM 3235 N N . ASP B 1 20 ? 12.758 37.188 28.438 1 59.44 20 ASP B N 1
ATOM 3236 C CA . ASP B 1 20 ? 13.055 35.969 27.672 1 59.44 20 ASP B CA 1
ATOM 3237 C C . ASP B 1 20 ? 12.836 34.719 28.531 1 59.44 20 ASP B C 1
ATOM 3239 O O . ASP B 1 20 ? 12.383 34.812 29.672 1 59.44 20 ASP B O 1
ATOM 3243 N N . ASN B 1 21 ? 12.992 33.594 27.906 1 57.44 21 ASN B N 1
ATOM 3244 C CA . ASN B 1 21 ? 12.734 32.312 28.578 1 57.44 21 ASN B CA 1
ATOM 3245 C C . ASN B 1 21 ? 13.555 32.188 29.859 1 57.44 21 ASN B C 1
ATOM 3247 O O . ASN B 1 21 ? 13.164 31.453 30.766 1 57.44 21 ASN B O 1
ATOM 3251 N N . ASP B 1 22 ? 14.633 32.969 29.953 1 55.91 22 ASP B N 1
ATOM 3252 C CA . ASP B 1 22 ? 15.5 32.906 31.125 1 55.91 22 ASP B CA 1
ATOM 3253 C C . ASP B 1 22 ? 15.133 34 32.125 1 55.91 22 ASP B C 1
ATOM 3255 O O . ASP B 1 22 ? 15.805 34.156 33.156 1 55.91 22 ASP B O 1
ATOM 3259 N N . GLY B 1 23 ? 14.094 34.656 31.781 1 61.81 23 GLY B N 1
ATOM 3260 C CA . GLY B 1 23 ? 13.633 35.688 32.688 1 61.81 23 GLY B CA 1
ATOM 3261 C C . GLY B 1 23 ? 14.344 37 32.531 1 61.81 23 GLY B C 1
ATOM 3262 O O . GLY B 1 23 ? 14.141 37.938 33.312 1 61.81 23 GLY B O 1
ATOM 3263 N N . THR B 1 24 ? 15.289 37.031 31.672 1 62.81 24 THR B N 1
ATOM 3264 C CA . THR B 1 24 ? 16.047 38.25 31.453 1 62.81 24 THR B CA 1
ATOM 3265 C C . THR B 1 24 ? 15.234 39.25 30.625 1 62.81 24 THR B C 1
ATOM 3267 O O . THR B 1 24 ? 14.648 38.875 29.609 1 62.81 24 THR B O 1
ATOM 3270 N N . ARG B 1 25 ? 15.242 40.406 31.188 1 71 25 ARG B N 1
ATOM 3271 C CA . ARG B 1 25 ? 14.508 41.438 30.5 1 71 25 ARG B CA 1
ATOM 3272 C C . ARG B 1 25 ? 15.203 41.844 29.188 1 71 25 ARG B C 1
ATOM 3274 O O . ARG B 1 25 ? 16.406 42.094 29.172 1 71 25 ARG B O 1
ATOM 3281 N N . LYS B 1 26 ? 14.516 41.625 28.078 1 69.06 26 LYS B N 1
ATOM 3282 C CA . LYS B 1 26 ? 15.016 42.031 26.766 1 69.06 26 LYS B CA 1
ATOM 3283 C C . LYS B 1 26 ? 14.109 43.094 26.141 1 69.06 26 LYS B C 1
ATOM 3285 O O . LYS B 1 26 ? 13 43.312 26.625 1 69.06 26 LYS B O 1
ATOM 3290 N N . TYR B 1 27 ? 14.844 43.875 25.312 1 71.06 27 TYR B N 1
ATOM 3291 C CA . TYR B 1 27 ? 14.094 44.969 24.688 1 71.06 27 TYR B CA 1
ATOM 3292 C C . TYR B 1 27 ? 14.07 44.812 23.172 1 71.06 27 TYR B C 1
ATOM 3294 O O . TYR B 1 27 ? 15.023 44.312 22.578 1 71.06 27 TYR B O 1
ATOM 3302 N N . VAL B 1 28 ? 12.961 44.906 22.578 1 70.56 28 VAL B N 1
ATOM 3303 C CA . VAL B 1 28 ? 12.828 45.094 21.125 1 70.56 28 VAL B CA 1
ATOM 3304 C C . VAL B 1 28 ? 12.547 46.531 20.797 1 70.56 28 VAL B C 1
ATOM 3306 O O . VAL B 1 28 ? 11.594 47.125 21.328 1 70.56 28 VAL B O 1
ATOM 3309 N N . ASN B 1 29 ? 13.609 47.188 20.125 1 71.62 29 ASN B N 1
ATOM 3310 C CA . ASN B 1 29 ? 13.438 48.594 19.766 1 71.62 29 ASN B CA 1
ATOM 3311 C C . ASN B 1 29 ? 13.461 48.781 18.25 1 71.62 29 ASN B C 1
ATOM 3313 O O . ASN B 1 29 ? 14.141 48.062 17.531 1 71.62 29 ASN B O 1
ATOM 3317 N N . LYS B 1 30 ? 12.555 49.5 17.719 1 74.5 30 LYS B N 1
ATOM 3318 C CA . LYS B 1 30 ? 12.57 49.938 16.328 1 74.5 30 LYS B CA 1
ATOM 3319 C C . LYS B 1 30 ? 12.25 51.438 16.219 1 74.5 30 LYS B C 1
ATOM 3321 O O . LYS B 1 30 ? 11.32 51.906 16.875 1 74.5 30 LYS B O 1
ATOM 3326 N N . GLY B 1 31 ? 13.188 52.094 15.492 1 71.69 31 GLY B N 1
ATOM 3327 C CA . GLY B 1 31 ? 12.984 53.531 15.227 1 71.69 31 GLY B CA 1
ATOM 3328 C C . GLY B 1 31 ? 12.68 53.812 13.766 1 71.69 31 GLY B C 1
ATOM 3329 O O . GLY B 1 31 ? 12.555 52.875 12.961 1 71.69 31 GLY B O 1
ATOM 3330 N N . GLY B 1 32 ? 12.312 55.156 13.43 1 71.38 32 GLY B N 1
ATOM 3331 C CA . GLY B 1 32 ? 12.133 55.594 12.062 1 71.38 32 GLY B CA 1
ATOM 3332 C C . GLY B 1 32 ? 10.68 55.844 11.695 1 71.38 32 GLY B C 1
ATOM 3333 O O . GLY B 1 32 ? 10.336 55.969 10.523 1 71.38 32 GLY B O 1
ATOM 3334 N N . PHE B 1 33 ? 9.938 55.875 12.766 1 74.56 33 PHE B N 1
ATOM 3335 C CA . PHE B 1 33 ? 8.516 56.062 12.5 1 74.56 33 PHE B CA 1
ATOM 3336 C C . PHE B 1 33 ? 8.188 57.562 12.375 1 74.56 33 PHE B C 1
ATOM 3338 O O . PHE B 1 33 ? 8.68 58.375 13.156 1 74.56 33 PHE B O 1
ATOM 3345 N N . PRO B 1 34 ? 7.492 57.875 11.391 1 73.94 34 PRO B N 1
ATOM 3346 C CA . PRO B 1 34 ? 7.199 59.312 11.156 1 73.94 34 PRO B CA 1
ATOM 3347 C C . PRO B 1 34 ? 6.32 59.906 12.25 1 73.94 34 PRO B C 1
ATOM 3349 O O . PRO B 1 34 ? 6.344 61.125 12.453 1 73.94 34 PRO B O 1
ATOM 3352 N N . SER B 1 35 ? 5.598 59.125 12.867 1 76.06 35 SER B N 1
ATOM 3353 C CA . SER B 1 35 ? 4.691 59.656 13.891 1 76.06 35 SER B CA 1
ATOM 3354 C C . SER B 1 35 ? 4.668 58.75 15.117 1 76.06 35 SER B C 1
ATOM 3356 O O . SER B 1 35 ? 5.07 57.594 15.047 1 76.06 35 SER B O 1
ATOM 3358 N N . LYS B 1 36 ? 4.281 59.312 16.172 1 76.31 36 LYS B N 1
ATOM 3359 C CA . LYS B 1 36 ? 4.148 58.562 17.422 1 76.31 36 LYS B CA 1
ATOM 3360 C C . LYS B 1 36 ? 3.168 57.406 17.266 1 76.31 36 LYS B C 1
ATOM 3362 O O . LYS B 1 36 ? 3.406 56.312 17.797 1 76.31 36 LYS B O 1
ATOM 3367 N N . LYS B 1 37 ? 2.219 57.688 16.594 1 72.06 37 LYS B N 1
ATOM 3368 C CA . LYS B 1 37 ? 1.181 56.656 16.375 1 72.06 37 LYS B CA 1
ATOM 3369 C C . LYS B 1 37 ? 1.73 55.469 15.617 1 72.06 37 LYS B C 1
ATOM 3371 O O . LYS B 1 37 ? 1.42 54.312 15.953 1 72.06 37 LYS B O 1
ATOM 3376 N N . ALA B 1 38 ? 2.484 55.719 14.75 1 69.75 38 ALA B N 1
ATOM 3377 C CA . ALA B 1 38 ? 3.092 54.656 13.961 1 69.75 38 ALA B CA 1
ATOM 3378 C C . ALA B 1 38 ? 4.008 53.781 14.82 1 69.75 38 ALA B C 1
ATOM 3380 O O . ALA B 1 38 ? 4.004 52.562 14.703 1 69.75 38 ALA B O 1
ATOM 3381 N N . ALA B 1 39 ? 4.699 54.438 15.602 1 69.88 39 ALA B N 1
ATOM 3382 C CA . ALA B 1 39 ? 5.586 53.719 16.516 1 69.88 39 ALA B CA 1
ATOM 3383 C C . ALA B 1 39 ? 4.793 52.875 17.516 1 69.88 39 ALA B C 1
ATOM 3385 O O . ALA B 1 39 ? 5.184 51.781 17.844 1 69.88 39 ALA B O 1
ATOM 3386 N N . ASP B 1 40 ? 3.803 53.406 17.891 1 70.75 40 ASP B N 1
ATOM 3387 C CA . ASP B 1 40 ? 2.955 52.719 18.859 1 70.75 40 ASP B CA 1
ATOM 3388 C C . ASP B 1 40 ? 2.303 51.5 18.266 1 70.75 40 ASP B C 1
ATOM 3390 O O . ASP B 1 40 ? 2.227 50.438 18.906 1 70.75 40 ASP B O 1
ATOM 3394 N N . ILE B 1 41 ? 1.932 51.594 17.141 1 66.94 41 ILE B N 1
ATOM 3395 C CA . ILE B 1 41 ? 1.33 50.469 16.438 1 66.94 41 ILE B CA 1
ATOM 3396 C C . ILE B 1 41 ? 2.348 49.344 16.297 1 66.94 41 ILE B C 1
ATOM 3398 O O . ILE B 1 41 ? 2.027 48.156 16.531 1 66.94 41 ILE B O 1
ATOM 3402 N N . ALA B 1 42 ? 3.465 49.781 15.945 1 67.12 42 ALA B N 1
ATOM 3403 C CA . ALA B 1 42 ? 4.543 48.812 15.781 1 67.12 42 ALA B CA 1
ATOM 3404 C C . ALA B 1 42 ? 4.883 48.125 17.109 1 67.12 42 ALA B C 1
ATOM 3406 O O . ALA B 1 42 ? 5.109 46.938 17.156 1 67.12 42 ALA B O 1
ATOM 3407 N N . ALA B 1 43 ? 4.926 48.969 18.062 1 67.81 43 ALA B N 1
ATOM 3408 C CA . ALA B 1 43 ? 5.25 48.469 19.391 1 67.81 43 ALA B CA 1
ATOM 3409 C C . ALA B 1 43 ? 4.184 47.469 19.875 1 67.81 43 ALA B C 1
ATOM 3411 O O . ALA B 1 43 ? 4.508 46.438 20.438 1 67.81 43 ALA B O 1
ATOM 3412 N N . THR B 1 44 ? 3.109 47.75 19.641 1 65.06 44 THR B N 1
ATOM 3413 C CA . THR B 1 44 ? 1.98 46.938 20.062 1 65.06 44 THR B CA 1
ATOM 3414 C C . THR B 1 44 ? 1.983 45.594 19.328 1 65.06 44 THR B C 1
ATOM 3416 O O . THR B 1 44 ? 1.652 44.562 19.906 1 65.06 44 THR B O 1
ATOM 3419 N N . GLU B 1 45 ? 2.443 45.719 18.219 1 63.47 45 GLU B N 1
ATOM 3420 C CA . GLU B 1 45 ? 2.566 44.469 17.453 1 63.47 45 GLU B CA 1
ATOM 3421 C C . GLU B 1 45 ? 3.609 43.531 18.047 1 63.47 45 GLU B C 1
ATOM 3423 O O . GLU B 1 45 ? 3.398 42.312 18.109 1 63.47 45 GLU B O 1
ATOM 3428 N N . VAL B 1 46 ? 4.578 44.156 18.406 1 64.06 46 VAL B N 1
ATOM 3429 C CA . VAL B 1 46 ? 5.648 43.375 19.031 1 64.06 46 VAL B CA 1
ATOM 3430 C C . VAL B 1 46 ? 5.152 42.781 20.344 1 64.06 46 VAL B C 1
ATOM 3432 O O . VAL B 1 46 ? 5.434 41.625 20.641 1 64.06 46 VAL B O 1
ATOM 3435 N N . GLU B 1 47 ? 4.496 43.594 21 1 62.88 47 GLU B N 1
ATOM 3436 C CA . GLU B 1 47 ? 3.963 43.125 22.266 1 62.88 47 GLU B CA 1
ATOM 3437 C C . GLU B 1 47 ? 2.957 41.969 22.062 1 62.88 47 GLU B C 1
ATOM 3439 O O . GLU B 1 47 ? 2.959 41 22.797 1 62.88 47 GLU B O 1
ATOM 3444 N N . ARG B 1 48 ? 2.371 42.156 21.125 1 57.78 48 ARG B N 1
ATOM 3445 C CA . ARG B 1 48 ? 1.354 41.188 20.781 1 57.78 48 ARG B CA 1
ATOM 3446 C C . ARG B 1 48 ? 1.989 39.844 20.406 1 57.78 48 ARG B C 1
ATOM 3448 O O . ARG B 1 48 ? 1.532 38.781 20.859 1 57.78 48 ARG B O 1
ATOM 3455 N N . GLN B 1 49 ? 2.945 40 19.609 1 61.09 49 GLN B N 1
ATOM 3456 C CA . GLN B 1 49 ? 3.691 38.812 19.188 1 61.09 49 GLN B CA 1
ATOM 3457 C C . GLN B 1 49 ? 4.297 38.094 20.391 1 61.09 49 GLN B C 1
ATOM 3459 O O . GLN B 1 49 ? 4.227 36.875 20.484 1 61.09 49 GLN B O 1
ATOM 3464 N N . HIS B 1 50 ? 4.758 38.938 21.219 1 58.31 50 HIS B N 1
ATOM 3465 C CA . HIS B 1 50 ? 5.355 38.406 22.422 1 58.31 50 HIS B CA 1
ATOM 3466 C C . HIS B 1 50 ? 4.309 37.719 23.297 1 58.31 50 HIS B C 1
ATOM 3468 O O . HIS B 1 50 ? 4.551 36.625 23.828 1 58.31 50 HIS B O 1
ATOM 3474 N N . ASN B 1 51 ? 3.318 38.375 23.359 1 54.81 51 ASN B N 1
ATOM 3475 C CA . ASN B 1 51 ? 2.262 37.844 24.219 1 54.81 51 ASN B CA 1
ATOM 3476 C C . ASN B 1 51 ? 1.641 36.562 23.641 1 54.81 51 ASN B C 1
ATOM 3478 O O . ASN B 1 51 ? 1.124 35.75 24.391 1 54.81 51 ASN B O 1
ATOM 3482 N N . ARG B 1 52 ? 1.712 36.594 22.469 1 49.09 52 ARG B N 1
ATOM 3483 C CA . ARG B 1 52 ? 1.178 35.406 21.828 1 49.09 52 ARG B CA 1
ATOM 3484 C C . ARG B 1 52 ? 2.211 34.281 21.797 1 49.09 52 ARG B C 1
ATOM 3486 O O . ARG B 1 52 ? 2.029 33.281 21.109 1 49.09 52 ARG B O 1
ATOM 3493 N N . GLY B 1 53 ? 3.225 34.656 22.359 1 54.12 53 GLY B N 1
ATOM 3494 C CA . GLY B 1 53 ? 4.238 33.625 22.562 1 54.12 53 GLY B CA 1
ATOM 3495 C C . GLY B 1 53 ? 5.344 33.656 21.531 1 54.12 53 GLY B C 1
ATOM 3496 O O . GLY B 1 53 ? 6.105 32.719 21.375 1 54.12 53 GLY B O 1
ATOM 3497 N N . ALA B 1 54 ? 5.16 34.656 20.766 1 54.59 54 ALA B N 1
ATOM 3498 C CA . ALA B 1 54 ? 6.223 34.781 19.781 1 54.59 54 ALA B CA 1
ATOM 3499 C C . ALA B 1 54 ? 7.57 35.031 20.453 1 54.59 54 ALA B C 1
ATOM 3501 O O . ALA B 1 54 ? 7.645 35.75 21.469 1 54.59 54 ALA B O 1
ATOM 3502 N N . ASN B 1 55 ? 8.516 34.281 20.219 1 53.88 55 ASN B N 1
ATOM 3503 C CA . ASN B 1 55 ? 9.867 34.562 20.688 1 53.88 55 ASN B CA 1
ATOM 3504 C C . ASN B 1 55 ? 10.492 35.75 19.969 1 53.88 55 ASN B C 1
ATOM 3506 O O . ASN B 1 55 ? 11.016 35.594 18.875 1 53.88 55 ASN B O 1
ATOM 3510 N N . LEU B 1 56 ? 10.289 36.906 20.453 1 57.97 56 LEU B N 1
ATOM 3511 C CA . LEU B 1 56 ? 10.734 38.156 19.859 1 57.97 56 LEU B CA 1
ATOM 3512 C C . LEU B 1 56 ? 12.234 38.125 19.562 1 57.97 56 LEU B C 1
ATOM 3514 O O . LEU B 1 56 ? 12.711 38.875 18.688 1 57.97 56 LEU B O 1
ATOM 3518 N N . ASP B 1 57 ? 12.969 37.344 20.25 1 56.84 57 ASP B N 1
ATOM 3519 C CA . ASP B 1 57 ? 14.406 37.188 20.016 1 56.84 57 ASP B CA 1
ATOM 3520 C C . ASP B 1 57 ? 14.68 36.594 18.656 1 56.84 57 ASP B C 1
ATOM 3522 O O . ASP B 1 57 ? 15.758 36.781 18.078 1 56.84 57 ASP B O 1
ATOM 3526 N N . LEU B 1 58 ? 13.75 36.031 18.109 1 65.75 58 LEU B N 1
ATOM 3527 C CA . LEU B 1 58 ? 13.938 35.344 16.844 1 65.75 58 LEU B CA 1
ATOM 3528 C C . LEU B 1 58 ? 13.312 36.125 15.695 1 65.75 58 LEU B C 1
ATOM 3530 O O . LEU B 1 58 ? 13.25 35.625 14.562 1 65.75 58 LEU B O 1
ATOM 3534 N N . ASN B 1 59 ? 12.922 37.25 15.953 1 67.75 59 ASN B N 1
ATOM 3535 C CA . ASN B 1 59 ? 12.219 38.062 14.953 1 67.75 59 ASN B CA 1
ATOM 3536 C C . ASN B 1 59 ? 13.133 38.438 13.797 1 67.75 59 ASN B C 1
ATOM 3538 O O . ASN B 1 59 ? 12.672 38.625 12.672 1 67.75 59 ASN B O 1
ATOM 3542 N N . LYS B 1 60 ? 14.523 38.5 13.984 1 80.12 60 LYS B N 1
ATOM 3543 C CA . LYS B 1 60 ? 15.461 38.875 12.922 1 80.12 60 LYS B CA 1
ATOM 3544 C C . LYS B 1 60 ? 16.312 37.688 12.5 1 80.12 60 LYS B C 1
ATOM 3546 O O . LYS B 1 60 ? 17.359 37.844 11.875 1 80.12 60 LYS B O 1
ATOM 3551 N N . ILE B 1 61 ? 15.781 36.594 12.773 1 89.31 61 ILE B N 1
ATOM 3552 C CA . ILE B 1 61 ? 16.594 35.406 12.453 1 89.31 61 ILE B CA 1
ATOM 3553 C C . ILE B 1 61 ? 16.594 35.188 10.945 1 89.31 61 ILE B C 1
ATOM 3555 O O . ILE B 1 61 ? 15.578 35.375 10.281 1 89.31 61 ILE B O 1
ATOM 3559 N N . THR B 1 62 ? 17.781 34.812 10.453 1 92.62 62 THR B N 1
ATOM 3560 C CA . THR B 1 62 ? 17.922 34.594 9.023 1 92.62 62 THR B CA 1
ATOM 3561 C C . THR B 1 62 ? 17.469 33.156 8.664 1 92.62 62 THR B C 1
ATOM 3563 O O . THR B 1 62 ? 17.344 32.312 9.547 1 92.62 62 THR B O 1
ATOM 3566 N N . LEU B 1 63 ? 17.234 32.969 7.352 1 96.12 63 LEU B N 1
ATOM 3567 C CA . LEU B 1 63 ? 16.891 31.656 6.844 1 96.12 63 LEU B CA 1
ATOM 3568 C C . LEU B 1 63 ? 17.938 30.625 7.23 1 96.12 63 LEU B C 1
ATOM 3570 O O . LEU B 1 63 ? 17.609 29.562 7.746 1 96.12 63 LEU B O 1
ATOM 3574 N N . ILE B 1 64 ? 19.172 31.016 7.055 1 96.5 64 ILE B N 1
ATOM 3575 C CA . ILE B 1 64 ? 20.281 30.094 7.246 1 96.5 64 ILE B CA 1
ATOM 3576 C C . ILE B 1 64 ? 20.453 29.812 8.734 1 96.5 64 ILE B C 1
ATOM 3578 O O . ILE B 1 64 ? 20.641 28.656 9.141 1 96.5 64 ILE B O 1
ATOM 3582 N N . ASP B 1 65 ? 20.328 30.859 9.531 1 93.81 65 ASP B N 1
ATOM 3583 C CA . ASP B 1 65 ? 20.469 30.672 10.969 1 93.81 65 ASP B CA 1
ATOM 3584 C C . ASP B 1 65 ? 19.344 29.797 11.523 1 93.81 65 ASP B C 1
ATOM 3586 O O . ASP B 1 65 ? 19.578 28.938 12.383 1 93.81 65 ASP B O 1
ATOM 3590 N N . TYR B 1 66 ? 18.203 30.062 11.047 1 94.31 66 TYR B N 1
ATOM 3591 C CA . TYR B 1 66 ? 17.094 29.25 11.523 1 94.31 66 TYR B CA 1
ATOM 3592 C C . TYR B 1 66 ? 17.203 27.812 11.023 1 94.31 66 TYR B C 1
ATOM 3594 O O . TYR B 1 66 ? 16.875 26.859 11.742 1 94.31 66 TYR B O 1
ATOM 3602 N N . TRP B 1 67 ? 17.625 27.641 9.781 1 96.75 67 TRP B N 1
ATOM 3603 C CA . TRP B 1 67 ? 17.906 26.297 9.25 1 96.75 67 TRP B CA 1
ATOM 3604 C C . TRP B 1 67 ? 18.859 25.547 10.172 1 96.75 67 TRP B C 1
ATOM 3606 O O . TRP B 1 67 ? 18.578 24.406 10.57 1 96.75 67 TRP B O 1
ATOM 3616 N N . ASP B 1 68 ? 19.953 26.203 10.523 1 94.75 68 ASP B N 1
ATOM 3617 C CA . ASP B 1 68 ? 20.969 25.578 11.359 1 94.75 68 ASP B CA 1
ATOM 3618 C C . ASP B 1 68 ? 20.391 25.203 12.727 1 94.75 68 ASP B C 1
ATOM 3620 O O . ASP B 1 68 ? 20.609 24.094 13.219 1 94.75 68 ASP B O 1
ATOM 3624 N N . LYS B 1 69 ? 19.672 26.125 13.25 1 91.56 69 LYS B N 1
ATOM 3625 C CA . LYS B 1 69 ? 19.047 25.875 14.547 1 91.56 69 LYS B CA 1
ATOM 3626 C C . LYS B 1 69 ? 18.062 24.719 14.469 1 91.56 69 LYS B C 1
ATOM 3628 O O . LYS B 1 69 ? 18.031 23.844 15.336 1 91.56 69 LYS B O 1
ATOM 3633 N N . TRP B 1 70 ? 17.234 24.766 13.469 1 92.44 70 TRP B N 1
ATOM 3634 C CA . TRP B 1 70 ? 16.203 23.75 13.273 1 92.44 70 TRP B CA 1
ATOM 3635 C C . TRP B 1 70 ? 16.828 22.359 13.094 1 92.44 70 TRP B C 1
ATOM 3637 O O . TRP B 1 70 ? 16.359 21.391 13.703 1 92.44 70 TRP B O 1
ATOM 3647 N N . ILE B 1 71 ? 17.844 22.266 12.305 1 93.44 71 ILE B N 1
ATOM 3648 C CA . ILE B 1 71 ? 18.516 21 12.07 1 93.44 71 ILE B CA 1
ATOM 3649 C C . ILE B 1 71 ? 19.109 20.484 13.383 1 93.44 71 ILE B C 1
ATOM 3651 O O . ILE B 1 71 ? 18.969 19.312 13.711 1 93.44 71 ILE B O 1
ATOM 3655 N N . GLU B 1 72 ? 19.797 21.328 14.047 1 89.06 72 GLU B N 1
ATOM 3656 C CA . GLU B 1 72 ? 20.438 20.938 15.297 1 89.06 72 GLU B CA 1
ATOM 3657 C C . GLU B 1 72 ? 19.422 20.422 16.312 1 89.06 72 GLU B C 1
ATOM 3659 O O . GLU B 1 72 ? 19.672 19.422 16.984 1 89.06 72 GLU B O 1
ATOM 3664 N N . LEU B 1 73 ? 18.359 21.094 16.328 1 86.25 73 LEU B N 1
ATOM 3665 C CA . LEU B 1 73 ? 17.359 20.797 17.344 1 86.25 73 LEU B CA 1
ATOM 3666 C C . LEU B 1 73 ? 16.547 19.562 16.953 1 86.25 73 LEU B C 1
ATOM 3668 O O . LEU B 1 73 ? 16.234 18.719 17.812 1 86.25 73 LEU B O 1
ATOM 3672 N N . TYR B 1 74 ? 16.188 19.5 15.711 1 85.69 74 TYR B N 1
ATOM 3673 C CA . TYR B 1 74 ? 15.133 18.562 15.375 1 85.69 74 TYR B CA 1
ATOM 3674 C C . TYR B 1 74 ? 15.688 17.391 14.562 1 85.69 74 TYR B C 1
ATOM 3676 O O . TYR B 1 74 ? 15.07 16.328 14.5 1 85.69 74 TYR B O 1
ATOM 3684 N N . LYS B 1 75 ? 16.766 17.516 13.875 1 86.88 75 LYS B N 1
ATOM 3685 C CA . LYS B 1 75 ? 17.125 16.516 12.875 1 86.88 75 LYS B CA 1
ATOM 3686 C C . LYS B 1 75 ? 18.453 15.867 13.203 1 86.88 75 LYS B C 1
ATOM 3688 O O . LYS B 1 75 ? 18.625 14.648 13.047 1 86.88 75 LYS B O 1
ATOM 3693 N N . SER B 1 76 ? 19.391 16.562 13.742 1 85.31 76 SER B N 1
ATOM 3694 C CA . SER B 1 76 ? 20.766 16.109 13.914 1 85.31 76 SER B CA 1
ATOM 3695 C C . SER B 1 76 ? 20.844 14.93 14.891 1 85.31 76 SER B C 1
ATOM 3697 O O . SER B 1 76 ? 20.188 14.945 15.938 1 85.31 76 SER B O 1
ATOM 3699 N N . GLY B 1 77 ? 21.594 13.938 14.508 1 83.25 77 GLY B N 1
ATOM 3700 C CA . GLY B 1 77 ? 21.875 12.805 15.375 1 83.25 77 GLY B CA 1
ATOM 3701 C C . GLY B 1 77 ? 20.781 11.75 15.367 1 83.25 77 GLY B C 1
ATOM 3702 O O . GLY B 1 77 ? 20.812 10.812 16.172 1 83.25 77 GLY B O 1
ATOM 3703 N N . LYS B 1 78 ? 19.875 11.898 14.539 1 79.69 78 LYS B N 1
ATOM 3704 C CA . LYS B 1 78 ? 18.719 11 14.602 1 79.69 78 LYS B CA 1
ATOM 3705 C C . LYS B 1 78 ? 18.656 10.102 13.367 1 79.69 78 LYS B C 1
ATOM 3707 O O . LYS B 1 78 ? 17.906 9.125 13.344 1 79.69 78 LYS B O 1
ATOM 3712 N N . HIS B 1 79 ? 19.453 10.422 12.352 1 83.75 79 HIS B N 1
ATOM 3713 C CA . HIS B 1 79 ? 19.328 9.711 11.078 1 83.75 79 HIS B CA 1
ATOM 3714 C C . HIS B 1 79 ? 20.688 9.188 10.625 1 83.75 79 HIS B C 1
ATOM 3716 O O . HIS B 1 79 ? 21.703 9.43 11.273 1 83.75 79 HIS B O 1
ATOM 3722 N N . SER B 1 80 ? 20.703 8.406 9.555 1 84.12 80 SER B N 1
ATOM 3723 C CA . SER B 1 80 ? 21.938 7.871 8.992 1 84.12 80 SER B CA 1
ATOM 3724 C C . SER B 1 80 ? 22.859 8.984 8.5 1 84.12 80 SER B C 1
ATOM 3726 O O . SER B 1 80 ? 22.406 10.102 8.242 1 84.12 80 SER B O 1
ATOM 3728 N N . ARG B 1 81 ? 24.109 8.625 8.406 1 84.56 81 ARG B N 1
ATOM 3729 C CA . ARG B 1 81 ? 25.094 9.609 7.996 1 84.56 81 ARG B CA 1
ATOM 3730 C C . ARG B 1 81 ? 24.766 10.18 6.621 1 84.56 81 ARG B C 1
ATOM 3732 O O . ARG B 1 81 ? 24.969 11.367 6.371 1 84.56 81 ARG B O 1
ATOM 3739 N N . ILE B 1 82 ? 24.266 9.375 5.785 1 84.38 82 ILE B N 1
ATOM 3740 C CA . ILE B 1 82 ? 23.922 9.812 4.434 1 84.38 82 ILE B CA 1
ATOM 3741 C C . ILE B 1 82 ? 22.781 10.836 4.496 1 84.38 82 ILE B C 1
ATOM 3743 O O . ILE B 1 82 ? 22.812 11.844 3.783 1 84.38 82 ILE B O 1
ATOM 3747 N N . THR B 1 83 ? 21.781 10.562 5.297 1 86.81 83 THR B N 1
ATOM 3748 C CA . THR B 1 83 ? 20.672 11.492 5.469 1 86.81 83 THR B CA 1
ATOM 3749 C C . THR B 1 83 ? 21.156 12.812 6.062 1 86.81 83 THR B C 1
ATOM 3751 O O . THR B 1 83 ? 20.781 13.891 5.602 1 86.81 83 THR B O 1
ATOM 3754 N N . GLU B 1 84 ? 22.031 12.688 6.996 1 89.06 84 GLU B N 1
ATOM 3755 C CA . GLU B 1 84 ? 22.5 13.891 7.676 1 89.06 84 GLU B CA 1
ATOM 3756 C C . GLU B 1 84 ? 23.375 14.734 6.754 1 89.06 84 GLU B C 1
ATOM 3758 O O . GLU B 1 84 ? 23.391 15.961 6.852 1 89.06 84 GLU B O 1
ATOM 3763 N N . ALA B 1 85 ? 24.109 14.062 5.875 1 91.06 85 ALA B N 1
ATOM 3764 C CA . ALA B 1 85 ? 24.938 14.781 4.906 1 91.06 85 ALA B CA 1
ATOM 3765 C C . ALA B 1 85 ? 24.062 15.648 3.994 1 91.06 85 ALA B C 1
ATOM 3767 O O . ALA B 1 85 ? 24.516 16.672 3.484 1 91.06 85 ALA B O 1
ATOM 3768 N N . ARG B 1 86 ? 22.828 15.281 3.842 1 93.38 86 ARG B N 1
ATOM 3769 C CA . ARG B 1 86 ? 21.891 16.016 2.984 1 93.38 86 ARG B CA 1
ATOM 3770 C C . ARG B 1 86 ? 21.578 17.391 3.557 1 93.38 86 ARG B C 1
ATOM 3772 O O . ARG B 1 86 ? 21.359 18.344 2.807 1 93.38 86 ARG B O 1
ATOM 3779 N N . TYR B 1 87 ? 21.641 17.531 4.848 1 95.25 87 TYR B N 1
ATOM 3780 C CA . TYR B 1 87 ? 21.344 18.812 5.48 1 95.25 87 TYR B CA 1
ATOM 3781 C C . TYR B 1 87 ? 22.344 19.875 5.043 1 95.25 87 TYR B C 1
ATOM 3783 O O . TYR B 1 87 ? 21.969 21 4.723 1 95.25 87 TYR B O 1
ATOM 3791 N N . LYS B 1 88 ? 23.609 19.422 5.004 1 95.25 88 LYS B N 1
ATOM 3792 C CA . LYS B 1 88 ? 24.656 20.344 4.586 1 95.25 88 LYS B CA 1
ATOM 3793 C C . LYS B 1 88 ? 24.484 20.734 3.119 1 95.25 88 LYS B C 1
ATOM 3795 O O . LYS B 1 88 ? 24.734 21.891 2.746 1 95.25 88 LYS B O 1
ATOM 3800 N N . THR B 1 89 ? 24.109 19.781 2.375 1 96.31 89 THR B N 1
ATOM 3801 C CA . THR B 1 89 ? 23.906 20.031 0.954 1 96.31 89 THR B CA 1
ATOM 3802 C C . THR B 1 89 ? 22.781 21.047 0.743 1 96.31 89 THR B C 1
ATOM 3804 O O . THR B 1 89 ? 22.922 21.984 -0.033 1 96.31 89 THR B O 1
ATOM 3807 N N . ILE B 1 90 ? 21.641 20.844 1.432 1 97.06 90 ILE B N 1
ATOM 3808 C CA . ILE B 1 90 ? 20.5 21.734 1.319 1 97.06 90 ILE B CA 1
ATOM 3809 C C . ILE B 1 90 ? 20.875 23.125 1.846 1 97.06 90 ILE B C 1
ATOM 3811 O O . ILE B 1 90 ? 20.516 24.141 1.244 1 97.06 90 ILE B O 1
ATOM 3815 N N . ARG B 1 91 ? 21.625 23.156 2.898 1 97.06 91 ARG B N 1
ATOM 3816 C CA . ARG B 1 91 ? 22.078 24.422 3.449 1 97.06 91 ARG B CA 1
ATOM 3817 C C . ARG B 1 91 ? 22.859 25.219 2.406 1 97.06 91 ARG B C 1
ATOM 3819 O O . ARG B 1 91 ? 22.672 26.422 2.258 1 97.06 91 ARG B O 1
ATOM 3826 N N . LYS B 1 92 ? 23.781 24.516 1.779 1 97.38 92 LYS B N 1
ATOM 3827 C CA . LYS B 1 92 ? 24.609 25.156 0.761 1 97.38 92 LYS B CA 1
ATOM 3828 C C . LYS B 1 92 ? 23.766 25.719 -0.375 1 97.38 92 LYS B C 1
ATOM 3830 O O . LYS B 1 92 ? 24.047 26.797 -0.884 1 97.38 92 LYS B O 1
ATOM 3835 N N . GLN B 1 93 ? 22.781 25.031 -0.719 1 96.94 93 GLN B N 1
ATOM 3836 C CA . GLN B 1 93 ? 21.891 25.453 -1.797 1 96.94 93 GLN B CA 1
ATOM 3837 C C . GLN B 1 93 ? 21.062 26.672 -1.379 1 96.94 93 GLN B C 1
ATOM 3839 O O . GLN B 1 93 ? 20.875 27.594 -2.164 1 96.94 93 GLN B O 1
ATOM 3844 N N . LEU B 1 94 ? 20.594 26.672 -0.179 1 97.62 94 LEU B N 1
ATOM 3845 C CA . LEU B 1 94 ? 19.859 27.812 0.348 1 97.62 94 LEU B CA 1
ATOM 3846 C C . LEU B 1 94 ? 20.75 29.031 0.449 1 97.62 94 LEU B C 1
ATOM 3848 O O . LEU B 1 94 ? 20.359 30.141 0.062 1 97.62 94 LEU B O 1
ATOM 3852 N N . LEU B 1 95 ? 21.969 28.812 0.914 1 97.12 95 LEU B N 1
ATOM 3853 C CA . LEU B 1 95 ? 22.938 29.891 1.068 1 97.12 95 LEU B CA 1
ATOM 3854 C C . LEU B 1 95 ? 23.281 30.516 -0.282 1 97.12 95 LEU B C 1
ATOM 3856 O O . LEU B 1 95 ? 23.406 31.734 -0.397 1 97.12 95 LEU B O 1
ATOM 3860 N N . ALA B 1 96 ? 23.453 29.703 -1.216 1 96.25 96 ALA B N 1
ATOM 3861 C CA . ALA B 1 96 ? 23.844 30.156 -2.545 1 96.25 96 ALA B CA 1
ATOM 3862 C C . ALA B 1 96 ? 22.797 31.078 -3.152 1 96.25 96 ALA B C 1
ATOM 3864 O O . ALA B 1 96 ? 23.141 32.062 -3.83 1 96.25 96 ALA B O 1
ATOM 3865 N N . TYR B 1 97 ? 21.562 30.828 -2.885 1 95.62 97 TYR B N 1
ATOM 3866 C CA . TYR B 1 97 ? 20.5 31.609 -3.51 1 95.62 97 TYR B CA 1
ATOM 3867 C C . TYR B 1 97 ? 20.094 32.781 -2.625 1 95.62 97 TYR B C 1
ATOM 3869 O O . TYR B 1 97 ? 19.938 33.906 -3.104 1 95.62 97 TYR B O 1
ATOM 3877 N N . TRP B 1 98 ? 19.938 32.594 -1.313 1 95.31 98 TRP B N 1
ATOM 3878 C CA . TRP B 1 98 ? 19.297 33.531 -0.421 1 95.31 98 TRP B CA 1
ATOM 3879 C C . TRP B 1 98 ? 20.344 34.375 0.312 1 95.31 98 TRP B C 1
ATOM 3881 O O . TRP B 1 98 ? 20.016 35.438 0.861 1 95.31 98 TRP B O 1
ATOM 3891 N N . GLY B 1 99 ? 21.578 33.875 0.337 1 94.5 99 GLY B N 1
ATOM 3892 C CA . GLY B 1 99 ? 22.594 34.562 1.086 1 94.5 99 GLY B CA 1
ATOM 3893 C C . GLY B 1 99 ? 22.5 34.344 2.584 1 94.5 99 GLY B C 1
ATOM 3894 O O . GLY B 1 99 ? 21.578 33.688 3.061 1 94.5 99 GLY B O 1
ATOM 3895 N N . GLU B 1 100 ? 23.375 34.969 3.324 1 92.06 100 GLU B N 1
ATOM 3896 C CA . GLU B 1 100 ? 23.5 34.781 4.766 1 92.06 100 GLU B CA 1
ATOM 3897 C C . GLU B 1 100 ? 22.516 35.656 5.531 1 92.06 100 GLU B C 1
ATOM 3899 O O . GLU B 1 100 ? 22.125 35.312 6.652 1 92.06 100 GLU B O 1
ATOM 3904 N N . SER B 1 101 ? 22.078 36.688 4.922 1 91 101 SER B N 1
ATOM 3905 C CA . SER B 1 101 ? 21.438 37.75 5.703 1 91 101 SER B CA 1
ATOM 3906 C C . SER B 1 101 ? 19.938 37.781 5.469 1 91 101 SER B C 1
ATOM 3908 O O . SER B 1 101 ? 19.219 38.562 6.105 1 91 101 SER B O 1
ATOM 3910 N N . ARG B 1 102 ? 19.453 36.906 4.633 1 91.62 102 ARG B N 1
ATOM 3911 C CA . ARG B 1 102 ? 18.016 36.969 4.344 1 91.62 102 ARG B CA 1
ATOM 3912 C C . ARG B 1 102 ? 17.188 36.562 5.566 1 91.62 102 ARG B C 1
ATOM 3914 O O . ARG B 1 102 ? 17.297 35.438 6.055 1 91.62 102 ARG B O 1
ATOM 3921 N N . GLU B 1 103 ? 16.391 37.5 5.949 1 90.75 103 GLU B N 1
ATOM 3922 C CA . GLU B 1 103 ? 15.539 37.219 7.102 1 90.75 103 GLU B CA 1
ATOM 3923 C C . GLU B 1 103 ? 14.445 36.219 6.746 1 90.75 103 GLU B C 1
ATOM 3925 O O . GLU B 1 103 ? 13.844 36.312 5.676 1 90.75 103 GLU B O 1
ATOM 3930 N N . LEU B 1 104 ? 14.164 35.281 7.645 1 92.06 104 LEU B N 1
ATOM 3931 C CA . LEU B 1 104 ? 13.172 34.219 7.422 1 92.06 104 LEU B CA 1
ATOM 3932 C C . LEU B 1 104 ? 11.797 34.812 7.176 1 92.06 104 LEU B C 1
ATOM 3934 O O . LEU B 1 104 ? 11.086 34.406 6.258 1 92.06 104 LEU B O 1
ATOM 3938 N N . LYS B 1 105 ? 11.5 35.844 7.91 1 84.5 105 LYS B N 1
ATOM 3939 C CA . LYS B 1 105 ? 10.18 36.469 7.855 1 84.5 105 LYS B CA 1
ATOM 3940 C C . LYS B 1 105 ? 9.969 37.188 6.535 1 84.5 105 LYS B C 1
ATOM 3942 O O . LYS B 1 105 ? 8.836 37.438 6.137 1 84.5 105 LYS B O 1
ATOM 3947 N N . SER B 1 106 ? 11.047 37.531 5.895 1 84.62 106 SER B N 1
ATOM 3948 C CA . SER B 1 106 ? 10.969 38.344 4.676 1 84.62 106 SER B CA 1
ATOM 3949 C C . SER B 1 106 ? 10.703 37.469 3.455 1 84.62 106 SER B C 1
ATOM 3951 O O . SER B 1 106 ? 10.453 37.969 2.361 1 84.62 106 SER B O 1
ATOM 3953 N N . ILE B 1 107 ? 10.719 36.156 3.57 1 89.44 107 ILE B N 1
ATOM 3954 C CA . ILE B 1 107 ? 10.523 35.25 2.441 1 89.44 107 ILE B CA 1
ATOM 3955 C C . ILE B 1 107 ? 9.031 35.031 2.195 1 89.44 107 ILE B C 1
ATOM 3957 O O . ILE B 1 107 ? 8.336 34.469 3.041 1 89.44 107 ILE B O 1
ATOM 3961 N N . SER B 1 108 ? 8.633 35.5 1.03 1 82.88 108 SER B N 1
ATOM 3962 C CA . SER B 1 108 ? 7.238 35.312 0.644 1 82.88 108 SER B CA 1
ATOM 3963 C C . SER B 1 108 ? 7.039 34.031 -0.156 1 82.88 108 SER B C 1
ATOM 3965 O O . SER B 1 108 ? 8.016 33.406 -0.573 1 82.88 108 SER B O 1
ATOM 3967 N N . LYS B 1 109 ? 5.754 33.688 -0.366 1 84.19 109 LYS B N 1
ATOM 3968 C CA . LYS B 1 109 ? 5.414 32.531 -1.193 1 84.19 109 LYS B CA 1
ATOM 3969 C C . LYS B 1 109 ? 5.945 32.688 -2.613 1 84.19 109 LYS B C 1
ATOM 3971 O O . LYS B 1 109 ? 6.484 31.75 -3.193 1 84.19 109 LYS B O 1
ATOM 3976 N N . SER B 1 110 ? 5.801 33.938 -3.084 1 85 110 SER B N 1
ATOM 3977 C CA . SER B 1 110 ? 6.273 34.219 -4.434 1 85 110 SER B CA 1
ATOM 3978 C C . SER B 1 110 ? 7.793 34.125 -4.523 1 85 110 SER B C 1
ATOM 3980 O O . SER B 1 110 ? 8.328 33.625 -5.516 1 85 110 SER B O 1
ATOM 3982 N N . ASP B 1 111 ? 8.516 34.562 -3.459 1 86.56 111 ASP B N 1
ATOM 3983 C CA . ASP B 1 111 ? 9.969 34.469 -3.412 1 86.56 111 ASP B CA 1
ATOM 3984 C C . ASP B 1 111 ? 10.406 33 -3.443 1 86.56 111 ASP B C 1
ATOM 3986 O O . ASP B 1 111 ? 11.336 32.625 -4.168 1 86.56 111 ASP B O 1
ATOM 3990 N N . TRP B 1 112 ? 9.68 32.219 -2.684 1 94.31 112 TRP B N 1
ATOM 3991 C CA . TRP B 1 112 ? 10.039 30.812 -2.594 1 94.31 112 TRP B CA 1
ATOM 3992 C C . TRP B 1 112 ? 9.781 30.094 -3.914 1 94.31 112 TRP B C 1
ATOM 3994 O O . TRP B 1 112 ? 10.609 29.312 -4.379 1 94.31 112 TRP B O 1
ATOM 4004 N N . GLN B 1 113 ? 8.602 30.453 -4.512 1 91.31 113 GLN B N 1
ATOM 4005 C CA . GLN B 1 113 ? 8.289 29.859 -5.809 1 91.31 113 GLN B CA 1
ATOM 4006 C C . GLN B 1 113 ? 9.359 30.203 -6.844 1 91.31 113 GLN B C 1
ATOM 4008 O O . GLN B 1 113 ? 9.75 29.359 -7.652 1 91.31 113 GLN B O 1
ATOM 4013 N N . ALA B 1 114 ? 9.836 31.469 -6.797 1 89.69 114 ALA B N 1
ATOM 4014 C CA . ALA B 1 114 ? 10.891 31.891 -7.707 1 89.69 114 ALA B CA 1
ATOM 4015 C C . ALA B 1 114 ? 12.164 31.078 -7.488 1 89.69 114 ALA B C 1
ATOM 4017 O O . ALA B 1 114 ? 12.812 30.656 -8.453 1 89.69 114 ALA B O 1
ATOM 4018 N N . PHE B 1 115 ? 12.492 30.828 -6.289 1 93.56 115 PHE B N 1
ATOM 4019 C CA . PHE B 1 115 ? 13.656 30.016 -5.945 1 93.56 115 PHE B CA 1
ATOM 4020 C C . PHE B 1 115 ? 13.492 28.594 -6.473 1 93.56 115 PHE B C 1
ATOM 4022 O O . PHE B 1 115 ? 14.406 28.062 -7.102 1 93.56 115 PHE B O 1
ATOM 4029 N N . ILE B 1 116 ? 12.281 27.984 -6.199 1 96.06 116 ILE B N 1
ATOM 4030 C CA . ILE B 1 116 ? 12 26.625 -6.625 1 96.06 116 ILE B CA 1
ATOM 4031 C C . ILE B 1 116 ? 12.094 26.516 -8.148 1 96.06 116 ILE B C 1
ATOM 4033 O O . ILE B 1 116 ? 12.664 25.562 -8.68 1 96.06 116 ILE B O 1
ATOM 4037 N N . ASN B 1 117 ? 11.602 27.562 -8.859 1 92.19 117 ASN B N 1
ATOM 4038 C CA . ASN B 1 117 ? 11.68 27.578 -10.312 1 92.19 117 ASN B CA 1
ATOM 4039 C C . ASN B 1 117 ? 13.125 27.594 -10.797 1 92.19 117 ASN B C 1
ATOM 4041 O O . ASN B 1 117 ? 13.492 26.875 -11.719 1 92.19 117 ASN B O 1
ATOM 4045 N N . GLU B 1 118 ? 13.93 28.391 -10.18 1 93 118 GLU B N 1
ATOM 4046 C CA . GLU B 1 118 ? 15.336 28.5 -10.555 1 93 118 GLU B CA 1
ATOM 4047 C C . GLU B 1 118 ? 16.094 27.219 -10.211 1 93 118 GLU B C 1
ATOM 4049 O O . GLU B 1 118 ? 16.875 26.719 -11.031 1 93 118 GLU B O 1
ATOM 4054 N N . PHE B 1 119 ? 15.859 26.703 -9.094 1 94.81 119 PHE B N 1
ATOM 4055 C CA . PHE B 1 119 ? 16.516 25.5 -8.594 1 94.81 119 PHE B CA 1
ATOM 4056 C C . PHE B 1 119 ? 16.172 24.297 -9.469 1 94.81 119 PHE B C 1
ATOM 4058 O O . PHE B 1 119 ? 17.031 23.438 -9.703 1 94.81 119 PHE B O 1
ATOM 4065 N N . GLY B 1 120 ? 14.977 24.25 -9.914 1 93.56 120 GLY B N 1
ATOM 4066 C CA . GLY B 1 120 ? 14.477 23.125 -10.68 1 93.56 120 GLY B CA 1
ATOM 4067 C C . GLY B 1 120 ? 14.984 23.109 -12.109 1 93.56 120 GLY B C 1
ATOM 4068 O O . GLY B 1 120 ? 14.891 22.078 -12.797 1 93.56 120 GLY B O 1
ATOM 4069 N N . LYS B 1 121 ? 15.562 24.219 -12.602 1 92.12 121 LYS B N 1
ATOM 4070 C CA . LYS B 1 121 ? 16.016 24.312 -13.984 1 92.12 121 LYS B CA 1
ATOM 4071 C C . LYS B 1 121 ? 17.094 23.281 -14.273 1 92.12 121 LYS B C 1
ATOM 4073 O O . LYS B 1 121 ? 17.203 22.766 -15.391 1 92.12 121 LYS B O 1
ATOM 4078 N N . LYS B 1 122 ? 17.828 22.953 -13.289 1 92.44 122 LYS B N 1
ATOM 4079 C CA . LYS B 1 122 ? 18.969 22.109 -13.547 1 92.44 122 LYS B CA 1
ATOM 4080 C C . LYS B 1 122 ? 18.922 20.844 -12.695 1 92.44 122 LYS B C 1
ATOM 4082 O O . LYS B 1 122 ? 19.938 20.172 -12.508 1 92.44 122 LYS B O 1
ATOM 4087 N N . ARG B 1 123 ? 17.906 20.609 -12.117 1 93.31 123 ARG B N 1
ATOM 4088 C CA . ARG B 1 123 ? 17.812 19.469 -11.203 1 93.31 123 ARG B CA 1
ATOM 4089 C C . ARG B 1 123 ? 16.562 18.641 -11.484 1 93.31 123 ARG B C 1
ATOM 4091 O O . ARG B 1 123 ? 15.617 19.125 -12.102 1 93.31 123 ARG B O 1
ATOM 4098 N N . ALA B 1 124 ? 16.625 17.391 -11.047 1 91.69 124 ALA B N 1
ATOM 4099 C CA . ALA B 1 124 ? 15.453 16.516 -11.148 1 91.69 124 ALA B CA 1
ATOM 4100 C C . ALA B 1 124 ? 14.367 16.953 -10.172 1 91.69 124 ALA B C 1
ATOM 4102 O O . ALA B 1 124 ? 14.656 17.469 -9.086 1 91.69 124 ALA B O 1
ATOM 4103 N N . LYS B 1 125 ? 13.094 16.734 -10.547 1 90.88 125 LYS B N 1
ATOM 4104 C CA . LYS B 1 125 ? 11.938 17.109 -9.734 1 90.88 125 LYS B CA 1
ATOM 4105 C C . LYS B 1 125 ? 12.023 16.5 -8.344 1 90.88 125 LYS B C 1
ATOM 4107 O O . LYS B 1 125 ? 11.648 17.125 -7.355 1 90.88 125 LYS B O 1
ATOM 4112 N N . ASP B 1 126 ? 12.531 15.312 -8.32 1 91.06 126 ASP B N 1
ATOM 4113 C CA . ASP B 1 126 ? 12.656 14.625 -7.039 1 91.06 126 ASP B CA 1
ATOM 4114 C C . ASP B 1 126 ? 13.625 15.352 -6.113 1 91.06 126 ASP B C 1
ATOM 4116 O O . ASP B 1 126 ? 13.383 15.453 -4.91 1 91.06 126 ASP B O 1
ATOM 4120 N N . THR B 1 127 ? 14.695 15.805 -6.656 1 93.19 127 THR B N 1
ATOM 4121 C CA . THR B 1 127 ? 15.672 16.547 -5.883 1 93.19 127 THR B CA 1
ATOM 4122 C C . THR B 1 127 ? 15.062 17.828 -5.324 1 93.19 127 THR B C 1
ATOM 4124 O O . THR B 1 127 ? 15.266 18.172 -4.152 1 93.19 127 THR B O 1
ATOM 4127 N N . VAL B 1 128 ? 14.297 18.484 -6.145 1 94.94 128 VAL B N 1
ATOM 4128 C CA . VAL B 1 128 ? 13.648 19.734 -5.754 1 94.94 128 VAL B CA 1
ATOM 4129 C C . VAL B 1 128 ? 12.609 19.453 -4.664 1 94.94 128 VAL B C 1
ATOM 4131 O O . VAL B 1 128 ? 12.539 20.188 -3.676 1 94.94 128 VAL B O 1
ATOM 4134 N N . SER B 1 129 ? 11.938 18.406 -4.887 1 95.69 129 SER B N 1
ATOM 4135 C CA . SER B 1 129 ? 10.906 18.016 -3.932 1 95.69 129 SER B CA 1
ATOM 4136 C C . SER B 1 129 ? 11.508 17.734 -2.557 1 95.69 129 SER B C 1
ATOM 4138 O O . SER B 1 129 ? 10.93 18.125 -1.534 1 95.69 129 SER B O 1
ATOM 4140 N N . LYS B 1 130 ? 12.625 17.109 -2.525 1 95.5 130 LYS B N 1
ATOM 4141 C CA . LYS B 1 130 ? 13.281 16.781 -1.264 1 95.5 130 LYS B CA 1
ATOM 4142 C C . LYS B 1 130 ? 13.695 18.047 -0.517 1 95.5 130 LYS B C 1
ATOM 4144 O O . LYS B 1 130 ? 13.461 18.172 0.686 1 95.5 130 LYS B O 1
ATOM 4149 N N . LEU B 1 131 ? 14.289 18.906 -1.211 1 96.88 131 LEU B N 1
ATOM 4150 C CA . LEU B 1 131 ? 14.672 20.188 -0.603 1 96.88 131 LEU B CA 1
ATOM 4151 C C . LEU B 1 131 ? 13.445 20.906 -0.045 1 96.88 131 LEU B C 1
ATOM 4153 O O . LEU B 1 131 ? 13.453 21.344 1.108 1 96.88 131 LEU B O 1
ATOM 4157 N N . ASN B 1 132 ? 12.43 21.047 -0.879 1 97.19 132 ASN B N 1
ATOM 4158 C CA . ASN B 1 132 ? 11.203 21.703 -0.451 1 97.19 132 ASN B CA 1
ATOM 4159 C C . ASN B 1 132 ? 10.609 21.031 0.785 1 97.19 132 ASN B C 1
ATOM 4161 O O . ASN B 1 132 ? 10.078 21.703 1.668 1 97.19 132 ASN B O 1
ATOM 4165 N N . GLY B 1 133 ? 10.711 19.766 0.755 1 97.06 133 GLY B N 1
ATOM 4166 C CA . GLY B 1 133 ? 10.164 19.047 1.887 1 97.06 133 GLY B CA 1
ATOM 4167 C C . GLY B 1 133 ? 10.812 19.406 3.207 1 97.06 133 GLY B C 1
ATOM 4168 O O . GLY B 1 133 ? 10.125 19.609 4.207 1 97.06 133 GLY B O 1
ATOM 4169 N N . TYR B 1 134 ? 12.086 19.453 3.227 1 96.06 134 TYR B N 1
ATOM 4170 C CA . TYR B 1 134 ? 12.797 19.844 4.438 1 96.06 134 TYR B CA 1
ATOM 4171 C C . TYR B 1 134 ? 12.453 21.266 4.855 1 96.06 134 TYR B C 1
ATOM 4173 O O . TYR B 1 134 ? 12.172 21.516 6.031 1 96.06 134 TYR B O 1
ATOM 4181 N N . VAL B 1 135 ? 12.359 22.109 3.916 1 97.44 135 VAL B N 1
ATOM 4182 C CA . VAL B 1 135 ? 12.109 23.516 4.238 1 97.44 135 VAL B CA 1
ATOM 4183 C C . VAL B 1 135 ? 10.664 23.688 4.691 1 97.44 135 VAL B C 1
ATOM 4185 O O . VAL B 1 135 ? 10.383 24.5 5.578 1 97.44 135 VAL B O 1
ATOM 4188 N N . ARG B 1 136 ? 9.852 22.938 4.059 1 96.12 136 ARG B N 1
ATOM 4189 C CA . ARG B 1 136 ? 8.461 22.984 4.492 1 96.12 136 ARG B CA 1
ATOM 4190 C C . ARG B 1 136 ? 8.336 22.625 5.969 1 96.12 136 ARG B C 1
ATOM 4192 O O . ARG B 1 136 ? 7.652 23.312 6.73 1 96.12 136 ARG B O 1
ATOM 4199 N N . SER B 1 137 ? 8.984 21.578 6.32 1 92.81 137 SER B N 1
ATOM 4200 C CA . SER B 1 137 ? 8.961 21.141 7.711 1 92.81 137 SER B CA 1
ATOM 4201 C C . SER B 1 137 ? 9.555 22.203 8.633 1 92.81 137 SER B C 1
ATOM 4203 O O . SER B 1 137 ? 9.023 22.469 9.711 1 92.81 137 SER B O 1
ATOM 4205 N N . MET B 1 138 ? 10.617 22.734 8.227 1 93.38 138 MET B N 1
ATOM 4206 C CA . MET B 1 138 ? 11.25 23.812 8.984 1 93.38 138 MET B CA 1
ATOM 4207 C C . MET B 1 138 ? 10.297 25 9.133 1 93.38 138 MET B C 1
ATOM 4209 O O . MET B 1 138 ? 10.141 25.531 10.234 1 93.38 138 MET B O 1
ATOM 4213 N N . ALA B 1 139 ? 9.648 25.359 8.023 1 93.19 139 ALA B N 1
ATOM 4214 C CA . ALA B 1 139 ? 8.734 26.5 8.016 1 93.19 139 ALA B CA 1
ATOM 4215 C C . ALA B 1 139 ? 7.527 26.25 8.914 1 93.19 139 ALA B C 1
ATOM 4217 O O . ALA B 1 139 ? 7.027 27.172 9.562 1 93.19 139 ALA B O 1
ATOM 4218 N N . ASP B 1 140 ? 7.152 25.062 8.891 1 88.06 140 ASP B N 1
ATOM 4219 C CA . ASP B 1 140 ? 6.066 24.703 9.797 1 88.06 140 ASP B CA 1
ATOM 4220 C C . ASP B 1 140 ? 6.473 24.938 11.25 1 88.06 140 ASP B C 1
ATOM 4222 O O . ASP B 1 140 ? 5.695 25.484 12.039 1 88.06 140 ASP B O 1
ATOM 4226 N N . SER B 1 141 ? 7.652 24.531 11.602 1 83.56 141 SER B N 1
ATOM 4227 C CA . SER B 1 141 ? 8.164 24.766 12.945 1 83.56 141 SER B CA 1
ATOM 4228 C C . SER B 1 141 ? 8.266 26.25 13.25 1 83.56 141 SER B C 1
ATOM 4230 O O . SER B 1 141 ? 8 26.688 14.375 1 83.56 141 SER B O 1
ATOM 4232 N N . ALA B 1 142 ? 8.641 27.016 12.297 1 85.31 142 ALA B N 1
ATOM 4233 C CA . ALA B 1 142 ? 8.766 28.453 12.461 1 85.31 142 ALA B CA 1
ATOM 4234 C C . ALA B 1 142 ? 7.402 29.094 12.719 1 85.31 142 ALA B C 1
ATOM 4236 O O . ALA B 1 142 ? 7.297 30.062 13.477 1 85.31 142 ALA B O 1
ATOM 4237 N N . VAL B 1 143 ? 6.449 28.562 12.094 1 80.69 143 VAL B N 1
ATOM 4238 C CA . VAL B 1 143 ? 5.09 29.031 12.344 1 80.69 143 VAL B CA 1
ATOM 4239 C C . VAL B 1 143 ? 4.691 28.703 13.789 1 80.69 143 VAL B C 1
ATOM 4241 O O . VAL B 1 143 ? 4.184 29.578 14.5 1 80.69 143 VAL B O 1
ATOM 4244 N N . ASP B 1 144 ? 5.059 27.5 14.156 1 72.62 144 ASP B N 1
ATOM 4245 C CA . ASP B 1 144 ? 4.75 27.078 15.516 1 72.62 144 ASP B CA 1
ATOM 4246 C C . ASP B 1 144 ? 5.48 27.922 16.547 1 72.62 144 ASP B C 1
ATOM 4248 O O . ASP B 1 144 ? 4.938 28.219 17.609 1 72.62 144 ASP B O 1
ATOM 4252 N N . ASP B 1 145 ? 6.645 28.297 16.234 1 72 145 ASP B N 1
ATOM 4253 C CA . ASP B 1 145 ? 7.465 29.141 17.094 1 72 145 ASP B CA 1
ATOM 4254 C C . ASP B 1 145 ? 7.039 30.609 17 1 72 145 ASP B C 1
ATOM 4256 O O . ASP B 1 145 ? 7.645 31.469 17.625 1 72 145 ASP B O 1
ATOM 4260 N N . GLN B 1 146 ? 6.133 30.797 16.094 1 72.19 146 GLN B N 1
ATOM 4261 C CA . GLN B 1 146 ? 5.566 32.125 15.883 1 72.19 146 GLN B CA 1
ATOM 4262 C C . GLN B 1 146 ? 6.617 33.094 15.344 1 72.19 146 GLN B C 1
ATOM 4264 O O . GLN B 1 146 ? 6.652 34.25 15.734 1 72.19 146 GLN B O 1
ATOM 4269 N N . ILE B 1 147 ? 7.445 32.594 14.656 1 76.19 147 ILE B N 1
ATOM 4270 C CA . ILE B 1 147 ? 8.453 33.438 13.992 1 76.19 147 ILE B CA 1
ATOM 4271 C C . ILE B 1 147 ? 7.898 33.969 12.68 1 76.19 147 ILE B C 1
ATOM 4273 O O . ILE B 1 147 ? 8.141 35.125 12.328 1 76.19 147 ILE B O 1
ATOM 4277 N N . ILE B 1 148 ? 7.203 33.125 12.016 1 81.19 148 ILE B N 1
ATOM 4278 C CA . ILE B 1 148 ? 6.52 33.531 10.789 1 81.19 148 ILE B CA 1
ATOM 4279 C C . ILE B 1 148 ? 5.031 33.219 10.898 1 81.19 148 ILE B C 1
ATOM 4281 O O . ILE B 1 148 ? 4.625 32.375 11.711 1 81.19 148 ILE B O 1
ATOM 4285 N N . TYR B 1 149 ? 4.375 33.969 10.078 1 70.12 149 TYR B N 1
ATOM 4286 C CA . TYR B 1 149 ? 2.924 33.875 10.188 1 70.12 149 TYR B CA 1
ATOM 4287 C C . TYR B 1 149 ? 2.402 32.688 9.367 1 70.12 149 TYR B C 1
ATOM 4289 O O . TYR B 1 149 ? 1.422 32.062 9.75 1 70.12 149 TYR B O 1
ATOM 4297 N N . THR B 1 150 ? 3 32.531 8.203 1 76.38 150 THR B N 1
ATOM 4298 C CA . THR B 1 150 ? 2.539 31.469 7.305 1 76.38 150 THR B CA 1
ATOM 4299 C C . THR B 1 150 ? 3.719 30.672 6.746 1 76.38 150 THR B C 1
ATOM 4301 O O . THR B 1 150 ? 4.84 31.188 6.688 1 76.38 150 THR B O 1
ATOM 4304 N N . ASN B 1 151 ? 3.369 29.438 6.441 1 88 151 ASN B N 1
ATOM 4305 C CA . ASN B 1 151 ? 4.371 28.625 5.766 1 88 151 ASN B CA 1
ATOM 4306 C C . ASN B 1 151 ? 4.492 28.984 4.289 1 88 151 ASN B C 1
ATOM 4308 O O . ASN B 1 151 ? 3.594 28.688 3.498 1 88 151 ASN B O 1
ATOM 4312 N N . PHE B 1 152 ? 5.57 29.625 3.992 1 88.69 152 PHE B N 1
ATOM 4313 C CA . PHE B 1 152 ? 5.75 30.172 2.656 1 88.69 152 PHE B CA 1
ATOM 4314 C C . PHE B 1 152 ? 5.902 29.062 1.624 1 88.69 152 PHE B C 1
ATOM 4316 O O . PHE B 1 152 ? 5.898 29.328 0.419 1 88.69 152 PHE B O 1
ATOM 4323 N N . THR B 1 153 ? 6.004 27.781 2.035 1 92.81 153 THR B N 1
ATOM 4324 C CA . THR B 1 153 ? 6.168 26.688 1.096 1 92.81 153 THR B CA 1
ATOM 4325 C C . THR B 1 153 ? 4.812 26.094 0.709 1 92.81 153 THR B C 1
ATOM 4327 O O . THR B 1 153 ? 4.734 25.234 -0.163 1 92.81 153 THR B O 1
ATOM 4330 N N . HIS B 1 154 ? 3.824 26.547 1.308 1 86.31 154 HIS B N 1
ATOM 4331 C CA . HIS B 1 154 ? 2.498 25.984 1.072 1 86.31 154 HIS B CA 1
ATOM 4332 C C . HIS B 1 154 ? 2.082 26.141 -0.386 1 86.31 154 HIS B C 1
ATOM 4334 O O . HIS B 1 154 ? 2.209 27.234 -0.957 1 86.31 154 HIS B O 1
ATOM 4340 N N . ASN B 1 155 ? 1.6 25.031 -1.07 1 80.06 155 ASN B N 1
ATOM 4341 C CA . ASN B 1 155 ? 1.089 24.953 -2.436 1 80.06 155 ASN B CA 1
ATOM 4342 C C . ASN B 1 155 ? 2.166 25.312 -3.457 1 80.06 155 ASN B C 1
ATOM 4344 O O . ASN B 1 155 ? 1.871 25.891 -4.5 1 80.06 155 ASN B O 1
ATOM 4348 N N . VAL B 1 156 ? 3.311 25.141 -3.084 1 87.06 156 VAL B N 1
ATOM 4349 C CA . VAL B 1 156 ? 4.418 25.359 -4.012 1 87.06 156 VAL B CA 1
ATOM 4350 C C . VAL B 1 156 ? 4.258 24.438 -5.223 1 87.06 156 VAL B C 1
ATOM 4352 O O . VAL B 1 156 ? 3.832 23.297 -5.09 1 87.06 156 VAL B O 1
ATOM 4355 N N . VAL B 1 157 ? 4.465 24.938 -6.367 1 86.56 157 VAL B N 1
ATOM 4356 C CA . VAL B 1 157 ? 4.488 24.125 -7.582 1 86.56 157 VAL B CA 1
ATOM 4357 C C . VAL B 1 157 ? 5.91 23.641 -7.848 1 86.56 157 VAL B C 1
ATOM 4359 O O . VAL B 1 157 ? 6.777 24.406 -8.25 1 86.56 157 VAL B O 1
ATOM 4362 N N . LEU B 1 158 ? 6.078 22.375 -7.613 1 90.69 158 LEU B N 1
ATOM 4363 C CA . LEU B 1 158 ? 7.406 21.781 -7.781 1 90.69 158 LEU B CA 1
ATOM 4364 C C . LEU B 1 158 ? 7.797 21.734 -9.258 1 90.69 158 LEU B C 1
ATOM 4366 O O . LEU B 1 158 ? 6.98 21.375 -10.109 1 90.69 158 LEU B O 1
ATOM 4370 N N . THR B 1 159 ? 8.961 22.25 -9.586 1 86.56 159 THR B N 1
ATOM 4371 C CA . THR B 1 159 ? 9.508 22.203 -10.938 1 86.56 159 THR B CA 1
ATOM 4372 C C . THR B 1 159 ? 10.781 21.375 -10.977 1 86.56 159 THR B C 1
ATOM 4374 O O . THR B 1 159 ? 11.344 21.047 -9.938 1 86.56 159 THR B O 1
ATOM 4377 N N . GLY B 1 160 ? 11.203 20.859 -12.055 1 87.81 160 GLY B N 1
ATOM 4378 C CA . GLY B 1 160 ? 12.391 20.047 -12.242 1 87.81 160 GLY B CA 1
ATOM 4379 C C . GLY B 1 160 ? 12.305 19.125 -13.445 1 87.81 160 GLY B C 1
ATOM 4380 O O . GLY B 1 160 ? 11.234 18.969 -14.039 1 87.81 160 GLY B O 1
ATOM 4381 N N . ASN B 1 161 ? 13.438 18.641 -13.852 1 83.75 161 ASN B N 1
ATOM 4382 C CA . ASN B 1 161 ? 13.5 17.703 -14.969 1 83.75 161 ASN B CA 1
ATOM 4383 C C . ASN B 1 161 ? 12.914 16.344 -14.594 1 83.75 161 ASN B C 1
ATOM 4385 O O . ASN B 1 161 ? 12.93 15.961 -13.422 1 83.75 161 ASN B O 1
ATOM 4389 N N . GLU B 1 162 ? 12.133 15.773 -15.469 1 76.12 162 GLU B N 1
ATOM 4390 C CA . GLU B 1 162 ? 11.633 14.43 -15.227 1 76.12 162 GLU B CA 1
ATOM 4391 C C . GLU B 1 162 ? 12.773 13.445 -14.984 1 76.12 162 GLU B C 1
ATOM 4393 O O . GLU B 1 162 ? 13.797 13.5 -15.68 1 76.12 162 GLU B O 1
ATOM 4398 N N . GLY B 1 163 ? 12.898 13.219 -13.789 1 64.69 163 GLY B N 1
ATOM 4399 C CA . GLY B 1 163 ? 13.914 12.211 -13.539 1 64.69 163 GLY B CA 1
ATOM 4400 C C . GLY B 1 163 ? 13.875 11.07 -14.531 1 64.69 163 GLY B C 1
ATOM 4401 O O . GLY B 1 163 ? 12.945 10.969 -15.336 1 64.69 163 GLY B O 1
ATOM 4402 N N . GLN B 1 164 ? 14.938 10.594 -14.883 1 54.91 164 GLN B N 1
ATOM 4403 C CA . GLN B 1 164 ? 14.922 9.422 -15.742 1 54.91 164 GLN B CA 1
ATOM 4404 C C . GLN B 1 164 ? 14.008 8.336 -15.188 1 54.91 164 GLN B C 1
ATOM 4406 O O . GLN B 1 164 ? 14.367 7.633 -14.242 1 54.91 164 GLN B O 1
ATOM 4411 N N . ALA B 1 165 ? 12.641 8.734 -14.969 1 55.44 165 ALA B N 1
ATOM 4412 C CA . ALA B 1 165 ? 11.742 7.648 -14.594 1 55.44 165 ALA B CA 1
ATOM 4413 C C . ALA B 1 165 ? 12.227 6.316 -15.156 1 55.44 165 ALA B C 1
ATOM 4415 O O . ALA B 1 165 ? 12.133 6.074 -16.359 1 55.44 165 ALA B O 1
ATOM 4416 N N . GLY B 1 166 ? 13.484 6.066 -14.859 1 54.38 166 GLY B N 1
ATOM 4417 C CA . GLY B 1 166 ? 14.297 5.07 -15.539 1 54.38 166 GLY B CA 1
ATOM 4418 C C . GLY B 1 166 ? 13.633 3.709 -15.609 1 54.38 166 GLY B C 1
ATOM 4419 O O . GLY B 1 166 ? 12.891 3.328 -14.703 1 54.38 166 GLY B O 1
ATOM 4420 N N . ILE B 1 167 ? 13.461 3.256 -16.797 1 62.81 167 ILE B N 1
ATOM 4421 C CA . ILE B 1 167 ? 13.305 1.835 -17.094 1 62.81 167 ILE B CA 1
ATOM 4422 C C . ILE B 1 167 ? 14.18 1.013 -16.156 1 62.81 167 ILE B C 1
ATOM 4424 O O . ILE B 1 167 ? 15.391 1.23 -16.078 1 62.81 167 ILE B O 1
ATOM 4428 N N . ILE B 1 168 ? 13.539 0.346 -15.148 1 76.75 168 ILE B N 1
ATOM 4429 C CA . ILE B 1 168 ? 14.273 -0.583 -14.297 1 76.75 168 ILE B CA 1
ATOM 4430 C C . ILE B 1 168 ? 15.188 -1.456 -15.156 1 76.75 168 ILE B C 1
ATOM 4432 O O . ILE B 1 168 ? 14.742 -2.037 -16.156 1 76.75 168 ILE B O 1
ATOM 4436 N N . LYS B 1 169 ? 16.453 -1.363 -14.953 1 85.88 169 LYS B N 1
ATOM 4437 C CA . LYS B 1 169 ? 17.406 -2.209 -15.672 1 85.88 169 LYS B CA 1
ATOM 4438 C C . LYS B 1 169 ? 17.594 -3.549 -14.969 1 85.88 169 LYS B C 1
ATOM 4440 O O . LYS B 1 169 ? 17.938 -3.592 -13.781 1 85.88 169 LYS B O 1
ATOM 4445 N N . TYR B 1 170 ? 17.219 -4.555 -15.617 1 92 170 TYR B N 1
ATOM 4446 C CA . TYR B 1 170 ? 17.422 -5.914 -15.125 1 92 170 TYR B CA 1
ATOM 4447 C C . TYR B 1 170 ? 17.797 -6.855 -16.266 1 92 170 TYR B C 1
ATOM 4449 O O . TYR B 1 170 ? 17.609 -6.527 -17.438 1 92 170 TYR B O 1
ATOM 4457 N N . LEU B 1 171 ? 18.312 -7.926 -15.945 1 95.44 171 LEU B N 1
ATOM 4458 C CA . LEU B 1 171 ? 18.766 -8.906 -16.922 1 95.44 171 LEU B CA 1
ATOM 4459 C C . LEU B 1 171 ? 17.625 -9.828 -17.344 1 95.44 171 LEU B C 1
ATOM 4461 O O . LEU B 1 171 ? 16.797 -10.211 -16.516 1 95.44 171 LEU B O 1
ATOM 4465 N N . GLN B 1 172 ? 17.703 -10.211 -18.547 1 94.06 172 GLN B N 1
ATOM 4466 C CA . GLN B 1 172 ? 16.844 -11.305 -18.984 1 94.06 172 GLN B CA 1
ATOM 4467 C C . GLN B 1 172 ? 17.359 -12.648 -18.469 1 94.06 172 GLN B C 1
ATOM 4469 O O . GLN B 1 172 ? 18.516 -12.758 -18.047 1 94.06 172 GLN B O 1
ATOM 4474 N N . VAL B 1 173 ? 16.516 -13.633 -18.594 1 94.69 173 VAL B N 1
ATOM 4475 C CA . VAL B 1 173 ? 16.797 -14.922 -17.969 1 94.69 173 VAL B CA 1
ATOM 4476 C C . VAL B 1 173 ? 18.094 -15.492 -18.531 1 94.69 173 VAL B C 1
ATOM 4478 O O . VAL B 1 173 ? 18.922 -16 -17.766 1 94.69 173 VAL B O 1
ATOM 4481 N N . LYS B 1 174 ? 18.266 -15.398 -19.797 1 95.56 174 LYS B N 1
ATOM 4482 C CA . LYS B 1 174 ? 19.453 -15.938 -20.438 1 95.56 174 LYS B CA 1
ATOM 4483 C C . LYS B 1 174 ? 20.719 -15.297 -19.875 1 95.56 174 LYS B C 1
ATOM 4485 O O . LYS B 1 174 ? 21.688 -15.992 -19.562 1 95.56 174 LYS B O 1
ATOM 4490 N N . ASP B 1 175 ? 20.672 -14.016 -19.703 1 97.44 175 ASP B N 1
ATOM 4491 C CA . ASP B 1 175 ? 21.828 -13.273 -19.219 1 97.44 175 ASP B CA 1
ATOM 4492 C C . ASP B 1 175 ? 22.047 -13.508 -17.719 1 97.44 175 ASP B C 1
ATOM 4494 O O . ASP B 1 175 ? 23.188 -13.594 -17.266 1 97.44 175 ASP B O 1
ATOM 4498 N N . LEU B 1 176 ? 20.953 -13.633 -16.969 1 97.62 176 LEU B N 1
ATOM 4499 C CA . LEU B 1 176 ? 21.062 -13.977 -15.555 1 97.62 176 LEU B CA 1
ATOM 4500 C C . LEU B 1 176 ? 21.734 -15.328 -15.367 1 97.62 176 LEU B C 1
ATOM 4502 O O . LEU B 1 176 ? 22.625 -15.469 -14.516 1 97.62 176 LEU B O 1
ATOM 4506 N N . ARG B 1 177 ? 21.359 -16.234 -16.172 1 97.5 177 ARG B N 1
ATOM 4507 C CA . ARG B 1 177 ? 21.938 -17.578 -16.125 1 97.5 177 ARG B CA 1
ATOM 4508 C C . ARG B 1 177 ? 23.438 -17.531 -16.406 1 97.5 177 ARG B C 1
ATOM 4510 O O . ARG B 1 177 ? 24.234 -18.156 -15.695 1 97.5 177 ARG B O 1
ATOM 4517 N N . LYS B 1 178 ? 23.812 -16.812 -17.422 1 97.81 178 LYS B N 1
ATOM 4518 C CA . LYS B 1 178 ? 25.219 -16.656 -17.766 1 97.81 178 LYS B CA 1
ATOM 4519 C C . LYS B 1 178 ? 26.016 -16.078 -16.609 1 97.81 178 LYS B C 1
ATOM 4521 O O . LYS B 1 178 ? 27.078 -16.578 -16.266 1 97.81 178 LYS B O 1
ATOM 4526 N N . LEU B 1 179 ? 25.453 -15.062 -16.031 1 98.31 179 LEU B N 1
ATOM 4527 C CA . LEU B 1 179 ? 26.141 -14.336 -14.969 1 98.31 179 LEU B CA 1
ATOM 4528 C C . LEU B 1 179 ? 26.328 -15.211 -13.742 1 98.31 179 LEU B C 1
ATOM 4530 O O . LEU B 1 179 ? 27.422 -15.328 -13.203 1 98.31 179 LEU B O 1
ATOM 4534 N N . VAL B 1 180 ? 25.25 -15.852 -13.312 1 98.12 180 VAL B N 1
ATOM 4535 C CA . VAL B 1 180 ? 25.266 -16.672 -12.102 1 98.12 180 VAL B CA 1
ATOM 4536 C C . VAL B 1 180 ? 26.203 -17.859 -12.297 1 98.12 180 VAL B C 1
ATOM 4538 O O . VAL B 1 180 ? 27.031 -18.156 -11.438 1 98.12 180 VAL B O 1
ATOM 4541 N N . ASN B 1 181 ? 26.094 -18.484 -13.43 1 97.44 181 ASN B N 1
ATOM 4542 C CA . ASN B 1 181 ? 26.938 -19.641 -13.703 1 97.44 181 ASN B CA 1
ATOM 4543 C C . ASN B 1 181 ? 28.422 -19.266 -13.766 1 97.44 181 ASN B C 1
ATOM 4545 O O . ASN B 1 181 ? 29.281 -20.016 -13.297 1 97.44 181 ASN B O 1
ATOM 4549 N N . TYR B 1 182 ? 28.656 -18.141 -14.359 1 97.62 182 TYR B N 1
ATOM 4550 C CA . TYR B 1 182 ? 30.031 -17.656 -14.414 1 97.62 182 TYR B CA 1
ATOM 4551 C C . TYR B 1 182 ? 30.594 -17.453 -13.008 1 97.62 182 TYR B C 1
ATOM 4553 O O . TYR B 1 182 ? 31.719 -17.891 -12.719 1 97.62 182 TYR B O 1
ATOM 4561 N N . CYS B 1 183 ? 29.859 -16.844 -12.156 1 97.5 183 CYS B N 1
ATOM 4562 C CA . CYS B 1 183 ? 30.312 -16.594 -10.789 1 97.5 183 CYS B CA 1
ATOM 4563 C C . CYS B 1 183 ? 30.484 -17.906 -10.023 1 97.5 183 CYS B C 1
ATOM 4565 O O . CYS B 1 183 ? 31.484 -18.078 -9.312 1 97.5 183 CYS B O 1
ATOM 4567 N N . LEU B 1 184 ? 29.562 -18.797 -10.203 1 95.62 184 LEU B N 1
ATOM 4568 C CA . LEU B 1 184 ? 29.641 -20.078 -9.508 1 95.62 184 LEU B CA 1
ATOM 4569 C C . LEU B 1 184 ? 30.875 -20.859 -9.945 1 95.62 184 LEU B C 1
ATOM 4571 O O . LEU B 1 184 ? 31.531 -21.5 -9.117 1 95.62 184 LEU B O 1
ATOM 4575 N N . GLU B 1 185 ? 31.188 -20.734 -11.172 1 95.75 185 GLU B N 1
ATOM 4576 C CA . GLU B 1 185 ? 32.25 -21.531 -11.742 1 95.75 185 GLU B CA 1
ATOM 4577 C C . GLU B 1 185 ? 33.625 -20.922 -11.422 1 95.75 185 GLU B C 1
ATOM 4579 O O . GLU B 1 185 ? 34.562 -21.641 -11.117 1 95.75 185 GLU B O 1
ATOM 4584 N N . PHE B 1 186 ? 33.719 -19.609 -11.43 1 96.94 186 PHE B N 1
ATOM 4585 C CA . PHE B 1 186 ? 35.031 -19.016 -11.438 1 96.94 186 PHE B CA 1
ATOM 4586 C C . PHE B 1 186 ? 35.312 -18.297 -10.117 1 96.94 186 PHE B C 1
ATOM 4588 O O . PHE B 1 186 ? 36.406 -17.719 -9.93 1 96.94 186 PHE B O 1
ATOM 4595 N N . ALA B 1 187 ? 34.406 -18.391 -9.211 1 96.75 187 ALA B N 1
ATOM 4596 C CA . ALA B 1 187 ? 34.625 -17.719 -7.93 1 96.75 187 ALA B CA 1
ATOM 4597 C C . ALA B 1 187 ? 35.844 -18.297 -7.211 1 96.75 187 ALA B C 1
ATOM 4599 O O . ALA B 1 187 ? 36.062 -19.5 -7.207 1 96.75 187 ALA B O 1
ATOM 4600 N N . ASP B 1 188 ? 36.625 -17.375 -6.676 1 96.31 188 ASP B N 1
ATOM 4601 C CA . ASP B 1 188 ? 37.719 -17.703 -5.773 1 96.31 188 ASP B CA 1
ATOM 4602 C C . ASP B 1 188 ? 38.031 -16.531 -4.832 1 96.31 188 ASP B C 1
ATOM 4604 O O . ASP B 1 188 ? 37.562 -15.414 -5.062 1 96.31 188 ASP B O 1
ATOM 4608 N N . TYR B 1 189 ? 38.75 -16.844 -3.834 1 96.88 189 TYR B N 1
ATOM 4609 C CA . TYR B 1 189 ? 38.906 -15.875 -2.758 1 96.88 189 TYR B CA 1
ATOM 4610 C C . TYR B 1 189 ? 39.625 -14.633 -3.256 1 96.88 189 TYR B C 1
ATOM 4612 O O . TYR B 1 189 ? 39.406 -13.539 -2.721 1 96.88 189 TYR B O 1
ATOM 4620 N N . GLU B 1 190 ? 40.469 -14.719 -4.297 1 95.38 190 GLU B N 1
ATOM 4621 C CA . GLU B 1 190 ? 41.125 -13.547 -4.879 1 95.38 190 GLU B CA 1
ATOM 4622 C C . GLU B 1 190 ? 40.125 -12.641 -5.578 1 95.38 190 GLU B C 1
ATOM 4624 O O . GLU B 1 190 ? 40.344 -11.438 -5.73 1 95.38 190 GLU B O 1
ATOM 4629 N N . HIS B 1 191 ? 39 -13.211 -6.012 1 96.19 191 HIS B N 1
ATOM 4630 C CA . HIS B 1 191 ? 37.938 -12.484 -6.668 1 96.19 191 HIS B CA 1
ATOM 4631 C C . HIS B 1 191 ? 36.656 -12.508 -5.832 1 96.19 191 HIS B C 1
ATOM 4633 O O . HIS B 1 191 ? 35.625 -13.031 -6.27 1 96.19 191 HIS B O 1
ATOM 4639 N N . ILE B 1 192 ? 36.688 -11.875 -4.691 1 98.06 192 ILE B N 1
ATOM 4640 C CA . ILE B 1 192 ? 35.594 -11.891 -3.715 1 98.06 192 ILE B CA 1
ATOM 4641 C C . ILE B 1 192 ? 34.312 -11.344 -4.352 1 98.06 192 ILE B C 1
ATOM 4643 O O . ILE B 1 192 ? 33.219 -11.688 -3.928 1 98.06 192 ILE B O 1
ATOM 4647 N N . ALA B 1 193 ? 34.469 -10.555 -5.445 1 98.38 193 ALA B N 1
ATOM 4648 C CA . ALA B 1 193 ? 33.344 -9.938 -6.145 1 98.38 193 ALA B CA 1
ATOM 4649 C C . ALA B 1 193 ? 32.406 -10.992 -6.707 1 98.38 193 ALA B C 1
ATOM 4651 O O . ALA B 1 193 ? 31.188 -10.805 -6.73 1 98.38 193 ALA B O 1
ATOM 4652 N N . TYR B 1 194 ? 32.938 -12.117 -7.152 1 98.44 194 TYR B N 1
ATOM 4653 C CA . TYR B 1 194 ? 32.125 -13.164 -7.75 1 98.44 194 TYR B CA 1
ATOM 4654 C C . TYR B 1 194 ? 31.188 -13.773 -6.723 1 98.44 194 TYR B C 1
ATOM 4656 O O . TYR B 1 194 ? 30.031 -14.055 -7.027 1 98.44 194 TYR B O 1
ATOM 4664 N N . TYR B 1 195 ? 31.703 -13.961 -5.473 1 98.62 195 TYR B N 1
ATOM 4665 C CA . TYR B 1 195 ? 30.859 -14.445 -4.383 1 98.62 195 TYR B CA 1
ATOM 4666 C C . TYR B 1 195 ? 29.75 -13.453 -4.059 1 98.62 195 TYR B C 1
ATOM 4668 O O . TYR B 1 195 ? 28.594 -13.844 -3.855 1 98.62 195 TYR B O 1
ATOM 4676 N N . ILE B 1 196 ? 30.094 -12.164 -4.031 1 98.75 196 ILE B N 1
ATOM 4677 C CA . ILE B 1 196 ? 29.172 -11.094 -3.684 1 98.75 196 ILE B CA 1
ATOM 4678 C C . ILE B 1 196 ? 28.078 -10.992 -4.746 1 98.75 196 ILE B C 1
ATOM 4680 O O . ILE B 1 196 ? 26.891 -10.922 -4.422 1 98.75 196 ILE B O 1
ATOM 4684 N N . ILE B 1 197 ? 28.469 -11.039 -6.012 1 98.75 197 ILE B N 1
ATOM 4685 C CA . ILE B 1 197 ? 27.547 -10.898 -7.133 1 98.75 197 ILE B CA 1
ATOM 4686 C C . ILE B 1 197 ? 26.578 -12.078 -7.152 1 98.75 197 ILE B C 1
ATOM 4688 O O . ILE B 1 197 ? 25.359 -11.891 -7.285 1 98.75 197 ILE B O 1
ATOM 4692 N N . ALA B 1 198 ? 27.078 -13.297 -6.977 1 98.56 198 ALA B N 1
ATOM 4693 C CA . ALA B 1 198 ? 26.219 -14.477 -6.934 1 98.56 198 ALA B CA 1
ATOM 4694 C C . ALA B 1 198 ? 25.219 -14.383 -5.785 1 98.56 198 ALA B C 1
ATOM 4696 O O . ALA B 1 198 ? 24.031 -14.688 -5.957 1 98.56 198 ALA B O 1
ATOM 4697 N N . THR B 1 199 ? 25.703 -13.977 -4.625 1 98.69 199 THR B N 1
ATOM 4698 C CA . THR B 1 199 ? 24.844 -13.836 -3.459 1 98.69 199 THR B CA 1
ATOM 4699 C C . THR B 1 199 ? 23.75 -12.789 -3.707 1 98.69 199 THR B C 1
ATOM 4701 O O . THR B 1 199 ? 22.578 -13.023 -3.41 1 98.69 199 THR B O 1
ATOM 4704 N N . GLY B 1 200 ? 24.141 -11.625 -4.281 1 98.62 200 GLY B N 1
ATOM 4705 C CA . GLY B 1 200 ? 23.172 -10.594 -4.613 1 98.62 200 GLY B CA 1
ATOM 4706 C C . GLY B 1 200 ? 22.109 -11.055 -5.605 1 98.62 200 GLY B C 1
ATOM 4707 O O . GLY B 1 200 ? 20.922 -10.828 -5.398 1 98.62 200 GLY B O 1
ATOM 4708 N N . ALA B 1 201 ? 22.531 -11.758 -6.633 1 98.38 201 ALA B N 1
ATOM 4709 C CA . ALA B 1 201 ? 21.641 -12.227 -7.691 1 98.38 201 ALA B CA 1
ATOM 4710 C C . ALA B 1 201 ? 20.656 -13.266 -7.16 1 98.38 201 ALA B C 1
ATOM 4712 O O . ALA B 1 201 ? 19.5 -13.297 -7.562 1 98.38 201 ALA B O 1
ATOM 4713 N N . LEU B 1 202 ? 21.125 -14.078 -6.211 1 98.44 202 LEU B N 1
ATOM 4714 C CA . LEU B 1 202 ? 20.328 -15.242 -5.809 1 98.44 202 LEU B CA 1
ATOM 4715 C C . LEU B 1 202 ? 19.516 -14.93 -4.562 1 98.44 202 LEU B C 1
ATOM 4717 O O . LEU B 1 202 ? 18.594 -15.688 -4.211 1 98.44 202 LEU B O 1
ATOM 4721 N N . THR B 1 203 ? 19.75 -13.789 -3.877 1 98.25 203 THR B N 1
ATOM 4722 C CA . THR B 1 203 ? 18.984 -13.453 -2.676 1 98.25 203 THR B CA 1
ATOM 4723 C C . THR B 1 203 ? 18.141 -12.203 -2.902 1 98.25 203 THR B C 1
ATOM 4725 O O . THR B 1 203 ? 17.156 -11.969 -2.193 1 98.25 203 THR B O 1
ATOM 4728 N N . GLY B 1 204 ? 18.594 -11.344 -3.834 1 97.88 204 GLY B N 1
ATOM 4729 C CA . GLY B 1 204 ? 17.922 -10.07 -4.043 1 97.88 204 GLY B CA 1
ATOM 4730 C C . GLY B 1 204 ? 18.188 -9.07 -2.939 1 97.88 204 GLY B C 1
ATOM 4731 O O . GLY B 1 204 ? 17.531 -8.031 -2.857 1 97.88 204 GLY B O 1
ATOM 4732 N N . ALA B 1 205 ? 19.156 -9.312 -2.053 1 97.81 205 ALA B N 1
ATOM 4733 C CA . ALA B 1 205 ? 19.469 -8.422 -0.939 1 97.81 205 ALA B CA 1
ATOM 4734 C C . ALA B 1 205 ? 20.156 -7.148 -1.43 1 97.81 205 ALA B C 1
ATOM 4736 O O . ALA B 1 205 ? 20.844 -7.164 -2.447 1 97.81 205 ALA B O 1
ATOM 4737 N N . ARG B 1 206 ? 19.953 -6.105 -0.78 1 96.12 206 ARG B N 1
ATOM 4738 C CA . ARG B 1 206 ? 20.656 -4.863 -1.064 1 96.12 206 ARG B CA 1
ATOM 4739 C C . ARG B 1 206 ? 22.156 -5.027 -0.837 1 96.12 206 ARG B C 1
ATOM 4741 O O . ARG B 1 206 ? 22.578 -5.855 -0.027 1 96.12 206 ARG B O 1
ATOM 4748 N N . TYR B 1 207 ? 22.984 -4.156 -1.44 1 97 207 TYR B N 1
ATOM 4749 C CA . TYR B 1 207 ? 24.422 -4.293 -1.371 1 97 207 TYR B CA 1
ATOM 4750 C C . TYR B 1 207 ? 24.922 -4.18 0.068 1 97 207 TYR B C 1
ATOM 4752 O O . TYR B 1 207 ? 25.719 -5 0.525 1 97 207 TYR B O 1
ATOM 4760 N N . SER B 1 208 ? 24.406 -3.186 0.807 1 96.25 208 SER B N 1
ATOM 4761 C CA . SER B 1 208 ? 24.844 -2.979 2.184 1 96.25 208 SER B CA 1
ATOM 4762 C C . SER B 1 208 ? 24.469 -4.156 3.07 1 96.25 208 SER B C 1
ATOM 4764 O O . SER B 1 208 ? 25.156 -4.473 4.035 1 96.25 208 SER B O 1
ATOM 4766 N N . GLU B 1 209 ? 23.312 -4.789 2.738 1 97.19 209 GLU B N 1
ATOM 4767 C CA . GLU B 1 209 ? 22.891 -5.973 3.479 1 97.19 209 GLU B CA 1
ATOM 4768 C C . GLU B 1 209 ? 23.828 -7.148 3.223 1 97.19 209 GLU B C 1
ATOM 4770 O O . GLU B 1 209 ? 24.203 -7.863 4.156 1 97.19 209 GLU B O 1
ATOM 4775 N N . VAL B 1 210 ? 24.203 -7.289 1.976 1 98.19 210 VAL B N 1
ATOM 4776 C CA . VAL B 1 210 ? 25.109 -8.367 1.596 1 98.19 210 VAL B CA 1
ATOM 4777 C C . VAL B 1 210 ? 26.453 -8.195 2.316 1 98.19 210 VAL B C 1
ATOM 4779 O O . VAL B 1 210 ? 26.969 -9.148 2.904 1 98.19 210 VAL B O 1
ATOM 4782 N N . LEU B 1 211 ? 26.922 -7 2.322 1 97.44 211 LEU B N 1
ATOM 4783 C CA . LEU B 1 211 ? 28.219 -6.723 2.945 1 97.44 211 LEU B CA 1
ATOM 4784 C C . LEU B 1 211 ? 28.141 -6.883 4.461 1 97.44 211 LEU B C 1
ATOM 4786 O O . LEU B 1 211 ? 29.141 -7.137 5.117 1 97.44 211 LEU B O 1
ATOM 4790 N N . GLY B 1 212 ? 26.938 -6.719 4.988 1 96.94 212 GLY B N 1
ATOM 4791 C CA . GLY B 1 212 ? 26.75 -6.793 6.426 1 96.94 212 GLY B CA 1
ATOM 4792 C C . GLY B 1 212 ? 26.625 -8.219 6.938 1 96.94 212 GLY B C 1
ATOM 4793 O O . GLY B 1 212 ? 26.594 -8.445 8.148 1 96.94 212 GLY B O 1
ATOM 4794 N N . LEU B 1 213 ? 26.703 -9.164 6.078 1 97.94 213 LEU B N 1
ATOM 4795 C CA . LEU B 1 213 ? 26.562 -10.562 6.477 1 97.94 213 LEU B CA 1
ATOM 4796 C C . LEU B 1 213 ? 27.828 -11.047 7.188 1 97.94 213 LEU B C 1
ATOM 4798 O O . LEU B 1 213 ? 28.938 -10.711 6.781 1 97.94 213 LEU B O 1
ATOM 4802 N N . THR B 1 214 ? 27.656 -11.828 8.25 1 98.06 214 THR B N 1
ATOM 4803 C CA . THR B 1 214 ? 28.703 -12.5 8.992 1 98.06 214 THR B CA 1
ATOM 4804 C C . THR B 1 214 ? 28.453 -14.008 9.047 1 98.06 214 THR B C 1
ATOM 4806 O O . THR B 1 214 ? 27.328 -14.461 8.828 1 98.06 214 THR B O 1
ATOM 4809 N N . TRP B 1 215 ? 29.484 -14.727 9.266 1 97.81 215 TRP B N 1
ATOM 4810 C CA . TRP B 1 215 ? 29.359 -16.188 9.211 1 97.81 215 TRP B CA 1
ATOM 4811 C C . TRP B 1 215 ? 28.375 -16.688 10.266 1 97.81 215 TRP B C 1
ATOM 4813 O O . TRP B 1 215 ? 27.688 -17.688 10.047 1 97.81 215 TRP B O 1
ATOM 4823 N N . ASP B 1 216 ? 28.219 -16 11.367 1 96.62 216 ASP B N 1
ATOM 4824 C CA . ASP B 1 216 ? 27.281 -16.422 12.406 1 96.62 216 ASP B CA 1
ATOM 4825 C C . ASP B 1 216 ? 25.844 -16.141 11.977 1 96.62 216 ASP B C 1
ATOM 4827 O O . ASP B 1 216 ? 24.906 -16.609 12.625 1 96.62 216 ASP B O 1
ATOM 4831 N N . HIS B 1 217 ? 25.641 -15.438 10.906 1 97.31 217 HIS B N 1
ATOM 4832 C CA . HIS B 1 217 ? 24.297 -15.148 10.43 1 97.31 217 HIS B CA 1
ATOM 4833 C C . HIS B 1 217 ? 23.984 -15.922 9.148 1 97.31 217 HIS B C 1
ATOM 4835 O O . HIS B 1 217 ? 23.109 -15.523 8.375 1 97.31 217 HIS B O 1
ATOM 4841 N N . VAL B 1 218 ? 24.781 -16.906 8.883 1 97.94 218 VAL B N 1
ATOM 4842 C CA . VAL B 1 218 ? 24.531 -17.828 7.777 1 97.94 218 VAL B CA 1
ATOM 4843 C C . VAL B 1 218 ? 24.422 -19.25 8.312 1 97.94 218 VAL B C 1
ATOM 4845 O O . VAL B 1 218 ? 25.359 -19.75 8.961 1 97.94 218 VAL B O 1
ATOM 4848 N N . ASP B 1 219 ? 23.328 -19.828 8.164 1 98.06 219 ASP B N 1
ATOM 4849 C CA . ASP B 1 2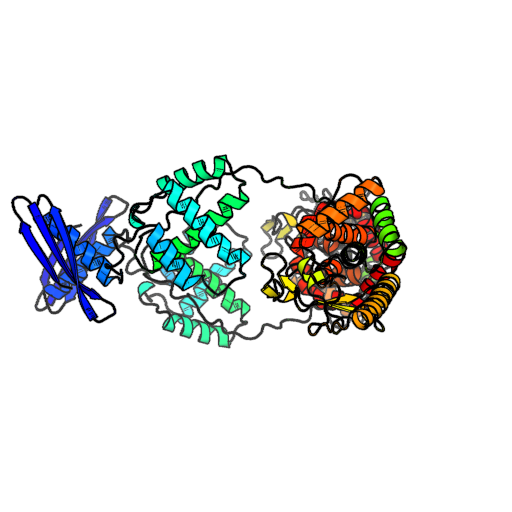19 ? 23.141 -21.234 8.484 1 98.06 219 ASP B CA 1
ATOM 4850 C C . ASP B 1 219 ? 23.219 -22.109 7.234 1 98.06 219 ASP B C 1
ATOM 4852 O O . ASP B 1 219 ? 22.219 -22.297 6.535 1 98.06 219 ASP B O 1
ATOM 4856 N N . LEU B 1 220 ? 24.375 -22.703 7.008 1 97.44 220 LEU B N 1
ATOM 4857 C CA . LEU B 1 220 ? 24.625 -23.438 5.773 1 97.44 220 LEU B CA 1
ATOM 4858 C C . LEU B 1 220 ? 23.875 -24.781 5.781 1 97.44 220 LEU B C 1
ATOM 4860 O O . LEU B 1 220 ? 23.547 -25.312 4.719 1 97.44 220 LEU B O 1
ATOM 4864 N N . LYS B 1 221 ? 23.609 -25.312 6.922 1 96.38 221 LYS B N 1
ATOM 4865 C CA . LYS B 1 221 ? 22.859 -26.562 7.035 1 96.38 221 LYS B CA 1
ATOM 4866 C C . LYS B 1 221 ? 21.375 -26.344 6.723 1 96.38 221 LYS B C 1
ATOM 4868 O O . LYS B 1 221 ? 20.797 -27.078 5.922 1 96.38 221 LYS B O 1
ATOM 4873 N N . LYS B 1 222 ? 20.828 -25.328 7.309 1 97.19 222 LYS B N 1
ATOM 4874 C CA . LYS B 1 222 ? 19.422 -25.016 7.074 1 97.19 222 LYS B CA 1
ATOM 4875 C C . LYS B 1 222 ? 19.25 -24.188 5.801 1 97.19 222 LYS B C 1
ATOM 4877 O O . LYS B 1 222 ? 18.125 -24 5.336 1 97.19 222 LYS B O 1
ATOM 4882 N N . ARG B 1 223 ? 20.297 -23.672 5.215 1 97.75 223 ARG B N 1
ATOM 4883 C CA . ARG B 1 223 ? 20.328 -22.875 4 1 97.75 223 ARG B CA 1
ATOM 4884 C C . ARG B 1 223 ? 19.484 -21.609 4.16 1 97.75 223 ARG B C 1
ATOM 4886 O O . ARG B 1 223 ? 18.609 -21.328 3.34 1 97.75 223 ARG B O 1
ATOM 4893 N N . VAL B 1 224 ? 19.844 -20.906 5.199 1 98.12 224 VAL B N 1
ATOM 4894 C CA . VAL B 1 224 ? 19.172 -19.656 5.516 1 98.12 224 VAL B CA 1
ATOM 4895 C C . VAL B 1 224 ? 20.203 -18.578 5.816 1 98.12 224 VAL B C 1
ATOM 4897 O O . VAL B 1 224 ? 21.203 -18.828 6.504 1 98.12 224 VAL B O 1
ATOM 4900 N N . VAL B 1 225 ? 20.016 -17.438 5.219 1 98.06 225 VAL B N 1
ATOM 4901 C CA . VAL B 1 225 ? 20.797 -16.25 5.535 1 98.06 225 VAL B CA 1
ATOM 4902 C C . VAL B 1 225 ? 19.969 -15.273 6.363 1 98.06 225 VAL B C 1
ATOM 4904 O O . VAL B 1 225 ? 18.828 -14.953 5.996 1 98.06 225 VAL B O 1
ATOM 4907 N N . HIS B 1 226 ? 20.5 -14.82 7.48 1 97.75 226 HIS B N 1
ATOM 4908 C CA . HIS B 1 226 ? 19.812 -13.883 8.359 1 97.75 226 HIS B CA 1
ATOM 4909 C C . HIS B 1 226 ? 20.266 -12.453 8.117 1 97.75 226 HIS B C 1
ATOM 4911 O O . HIS B 1 226 ? 21.406 -12.094 8.438 1 97.75 226 HIS B O 1
ATOM 4917 N N . ILE B 1 227 ? 19.406 -11.641 7.516 1 97.69 227 ILE B N 1
ATOM 4918 C CA . ILE B 1 227 ? 19.688 -10.227 7.324 1 97.69 227 ILE B CA 1
ATOM 4919 C C . ILE B 1 227 ? 19.312 -9.445 8.578 1 97.69 227 ILE B C 1
ATOM 4921 O O . ILE B 1 227 ? 18.125 -9.266 8.867 1 97.69 227 ILE B O 1
ATOM 4925 N N . THR B 1 228 ? 20.266 -8.945 9.312 1 95.12 228 THR B N 1
ATOM 4926 C CA . THR B 1 228 ? 19.969 -8.281 10.578 1 95.12 228 THR B CA 1
ATOM 4927 C C . THR B 1 228 ? 20.641 -6.914 10.641 1 95.12 228 THR B C 1
ATOM 4929 O O . THR B 1 228 ? 20.297 -6.082 11.484 1 95.12 228 THR B O 1
ATOM 4932 N N . ARG B 1 229 ? 21.672 -6.738 9.805 1 94.19 229 ARG B N 1
ATOM 4933 C CA . ARG B 1 229 ? 22.453 -5.504 9.805 1 94.19 229 ARG B CA 1
ATOM 4934 C C . ARG B 1 229 ? 23.016 -5.215 8.422 1 94.19 229 ARG B C 1
ATOM 4936 O O . ARG B 1 229 ? 22.859 -6.02 7.5 1 94.19 229 ARG B O 1
ATOM 4943 N N . THR B 1 230 ? 23.578 -4.055 8.305 1 94.5 230 THR B N 1
ATOM 4944 C CA . THR B 1 230 ? 24.203 -3.629 7.062 1 94.5 230 THR B CA 1
ATOM 4945 C C . THR B 1 230 ? 25.656 -3.188 7.312 1 94.5 230 THR B C 1
ATOM 4947 O O . THR B 1 230 ? 26.109 -3.143 8.453 1 94.5 230 THR B O 1
ATOM 4950 N N . TRP B 1 231 ? 26.391 -3.074 6.297 1 93.94 231 TRP B N 1
ATOM 4951 C CA . TRP B 1 231 ? 27.734 -2.502 6.344 1 93.94 231 TRP B CA 1
ATOM 4952 C C . TRP B 1 231 ? 27.766 -1.146 5.652 1 93.94 231 TRP B C 1
ATOM 4954 O O . TRP B 1 231 ? 27.312 -1.008 4.516 1 93.94 231 TRP B O 1
ATOM 4964 N N . ASP B 1 232 ? 28.219 -0.191 6.348 1 90.62 232 ASP B N 1
ATOM 4965 C CA . ASP B 1 232 ? 28.328 1.154 5.793 1 90.62 232 ASP B CA 1
ATOM 4966 C C . ASP B 1 232 ? 29.531 1.265 4.855 1 90.62 232 ASP B C 1
ATOM 4968 O O . ASP B 1 232 ? 30.609 1.688 5.27 1 90.62 232 ASP B O 1
ATOM 4972 N N . HIS B 1 233 ? 29.375 0.992 3.643 1 87.81 233 HIS B N 1
ATOM 4973 C CA . HIS B 1 233 ? 30.469 0.991 2.68 1 87.81 233 HIS B CA 1
ATOM 4974 C C . HIS B 1 233 ? 30.781 2.402 2.193 1 87.81 233 HIS B C 1
ATOM 4976 O O . HIS B 1 233 ? 31.828 2.643 1.59 1 87.81 233 HIS B O 1
ATOM 4982 N N . ARG B 1 234 ? 29.938 3.232 2.441 1 85.38 234 ARG B N 1
ATOM 4983 C CA . ARG B 1 234 ? 30.109 4.594 1.948 1 85.38 234 ARG B CA 1
ATOM 4984 C C . ARG B 1 234 ? 31.109 5.363 2.818 1 85.38 234 ARG B C 1
ATOM 4986 O O . ARG B 1 234 ? 31.984 6.051 2.305 1 85.38 234 ARG B O 1
ATOM 4993 N N . TYR B 1 235 ? 30.984 5.184 4.125 1 84.94 235 TYR B N 1
ATOM 4994 C CA . TYR B 1 235 ? 31.812 5.969 5.027 1 84.94 235 TYR B CA 1
ATOM 4995 C C . TYR B 1 235 ? 32.75 5.074 5.809 1 84.94 235 TYR B C 1
ATOM 4997 O O . TYR B 1 235 ? 33.625 5.562 6.547 1 84.94 235 TYR B O 1
ATOM 5005 N N . GLY B 1 236 ? 32.594 3.789 5.668 1 85.75 236 GLY B N 1
ATOM 5006 C CA . GLY B 1 236 ? 33.5 2.852 6.312 1 85.75 236 GLY B CA 1
ATOM 5007 C C . GLY B 1 236 ? 33.344 2.791 7.816 1 85.75 236 GLY B C 1
ATOM 5008 O O . GLY B 1 236 ? 34.312 2.553 8.547 1 85.75 236 GLY B O 1
ATOM 5009 N N . SER B 1 237 ? 32.156 3.031 8.32 1 85.19 237 SER B N 1
ATOM 5010 C CA . SER B 1 237 ? 31.891 3.1 9.758 1 85.19 237 SER B CA 1
ATOM 5011 C C . SER B 1 237 ? 31.578 1.724 10.328 1 85.19 237 SER B C 1
ATOM 5013 O O . SER B 1 237 ? 31.328 1.585 11.531 1 85.19 237 SER B O 1
ATOM 5015 N N . GLY B 1 238 ? 31.609 0.784 9.484 1 91.75 238 GLY B N 1
ATOM 5016 C CA . GLY B 1 238 ? 31.359 -0.568 9.961 1 91.75 238 GLY B CA 1
ATOM 5017 C C . GLY B 1 238 ? 29.906 -0.972 9.867 1 91.75 238 GLY B C 1
ATOM 5018 O O . GLY B 1 238 ? 29.25 -0.703 8.859 1 91.75 238 GLY B O 1
ATOM 5019 N N . PHE B 1 239 ? 29.5 -1.686 10.891 1 92.12 239 PHE B N 1
ATOM 5020 C CA . PHE B 1 239 ? 28.141 -2.189 10.906 1 92.12 239 PHE B CA 1
ATOM 5021 C C . PHE B 1 239 ? 27.141 -1.051 11.117 1 92.12 239 PHE B C 1
ATOM 5023 O O . PHE B 1 239 ? 27.438 -0.099 11.844 1 92.12 239 PHE B O 1
ATOM 5030 N N . ALA B 1 240 ? 26.031 -1.126 10.438 1 89.38 240 ALA B N 1
ATOM 5031 C CA . ALA B 1 240 ? 24.922 -0.193 10.594 1 89.38 240 ALA B CA 1
ATOM 5032 C C . ALA B 1 240 ? 23.594 -0.93 10.625 1 89.38 240 ALA B C 1
ATOM 5034 O O . ALA B 1 240 ? 23.5 -2.084 10.195 1 89.38 240 ALA B O 1
ATOM 5035 N N . ALA B 1 241 ? 22.609 -0.26 11.164 1 85.31 241 ALA B N 1
ATOM 5036 C CA . ALA B 1 241 ? 21.266 -0.843 11.219 1 85.31 241 ALA B CA 1
ATOM 5037 C C . ALA B 1 241 ? 20.641 -0.889 9.836 1 85.31 241 ALA B C 1
ATOM 5039 O O . ALA B 1 241 ? 21.031 -0.134 8.938 1 85.31 241 ALA B O 1
ATOM 5040 N N . THR B 1 242 ? 19.781 -1.822 9.664 1 85.5 242 THR B N 1
ATOM 5041 C CA . THR B 1 242 ? 19.016 -1.857 8.414 1 85.5 242 THR B CA 1
ATOM 5042 C C . THR B 1 242 ? 18.109 -0.634 8.305 1 85.5 242 THR B C 1
ATOM 5044 O O . THR B 1 242 ? 17.859 0.051 9.297 1 85.5 242 THR B O 1
ATOM 5047 N N . LYS B 1 243 ? 17.609 -0.353 7.141 1 73.5 243 LYS B N 1
ATOM 5048 C CA . LYS B 1 243 ? 16.844 0.858 6.855 1 73.5 243 LYS B CA 1
ATOM 5049 C C . LYS B 1 243 ? 15.516 0.859 7.605 1 73.5 243 LYS B C 1
ATOM 5051 O O . LYS B 1 243 ? 15.055 1.907 8.062 1 73.5 243 LYS B O 1
ATOM 5056 N N . ASN B 1 244 ? 14.891 -0.263 7.645 1 77.5 244 ASN B N 1
ATOM 5057 C CA . ASN B 1 244 ? 13.609 -0.383 8.336 1 77.5 244 ASN B CA 1
ATOM 5058 C C . ASN B 1 244 ? 13.5 -1.71 9.078 1 77.5 244 ASN B C 1
ATOM 5060 O O . ASN B 1 244 ? 14.336 -2.6 8.898 1 77.5 244 ASN B O 1
ATOM 5064 N N . LYS B 1 245 ? 12.5 -1.726 9.977 1 79.19 245 LYS B N 1
ATOM 5065 C CA . LYS B 1 245 ? 12.281 -2.934 10.766 1 79.19 245 LYS B CA 1
ATOM 5066 C C . LYS B 1 245 ? 12 -4.137 9.867 1 79.19 245 LYS B C 1
ATOM 5068 O O . LYS B 1 245 ? 12.445 -5.25 10.148 1 79.19 245 LYS B O 1
ATOM 5073 N N . SER B 1 246 ? 11.406 -3.898 8.727 1 84.25 246 SER B N 1
ATOM 5074 C CA . SER B 1 246 ? 11.023 -4.98 7.824 1 84.25 246 SER B CA 1
ATOM 5075 C C . SER B 1 246 ? 12.234 -5.523 7.078 1 84.25 246 SER B C 1
ATOM 5077 O O . SER B 1 246 ? 12.172 -6.598 6.473 1 84.25 246 SER B O 1
ATOM 5079 N N . SER B 1 247 ? 13.273 -4.816 7.18 1 89.94 247 SER B N 1
ATOM 5080 C CA . SER B 1 247 ? 14.484 -5.254 6.484 1 89.94 247 SER B CA 1
ATOM 5081 C C . SER B 1 247 ? 15.141 -6.43 7.203 1 89.94 247 SER B C 1
ATOM 5083 O O . SER B 1 247 ? 15.938 -7.156 6.609 1 89.94 247 SER B O 1
ATOM 5085 N N . VAL B 1 248 ? 14.93 -6.508 8.523 1 93.25 248 VAL B N 1
ATOM 5086 C CA . VAL B 1 248 ? 15.406 -7.68 9.242 1 93.25 248 VAL B CA 1
ATOM 5087 C C . VAL B 1 248 ? 14.578 -8.898 8.852 1 93.25 248 VAL B C 1
ATOM 5089 O O . VAL B 1 248 ? 13.367 -8.938 9.078 1 93.25 248 VAL B O 1
ATOM 5092 N N . ARG B 1 249 ? 15.25 -9.859 8.25 1 94.88 249 ARG B N 1
ATOM 5093 C CA . ARG B 1 249 ? 14.508 -10.992 7.707 1 94.88 249 ARG B CA 1
ATOM 5094 C C . ARG B 1 249 ? 15.43 -12.188 7.469 1 94.88 249 ARG B C 1
ATOM 5096 O O . ARG B 1 249 ? 16.656 -12.047 7.484 1 94.88 249 ARG B O 1
ATOM 5103 N N . ASP B 1 250 ? 14.781 -13.344 7.285 1 96.56 250 ASP B N 1
ATOM 5104 C CA . ASP B 1 250 ? 15.492 -14.555 6.867 1 96.56 250 ASP B CA 1
ATOM 5105 C C . ASP B 1 250 ? 15.266 -14.836 5.383 1 96.56 250 ASP B C 1
ATOM 5107 O O . ASP B 1 250 ? 14.156 -14.672 4.875 1 96.56 250 ASP B O 1
ATOM 5111 N N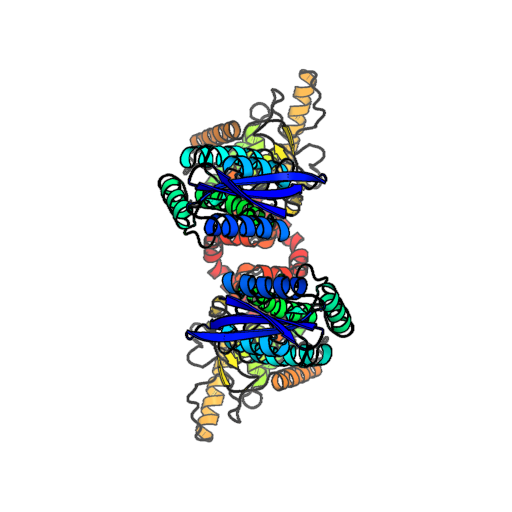 . ILE B 1 251 ? 16.281 -15.18 4.703 1 98.12 251 ILE B N 1
ATOM 5112 C CA . ILE B 1 251 ? 16.188 -15.539 3.291 1 98.12 251 ILE B CA 1
ATOM 5113 C C . ILE B 1 251 ? 16.641 -16.984 3.098 1 98.12 251 ILE B C 1
ATOM 5115 O O . ILE B 1 251 ? 17.781 -17.344 3.389 1 98.12 251 ILE B O 1
ATOM 5119 N N . ASP B 1 252 ? 15.727 -17.828 2.629 1 97.88 252 ASP B N 1
ATOM 5120 C CA . ASP B 1 252 ? 16.094 -19.188 2.23 1 97.88 252 ASP B CA 1
ATOM 5121 C C . ASP B 1 252 ? 16.953 -19.172 0.965 1 97.88 252 ASP B C 1
ATOM 5123 O O . ASP B 1 252 ? 16.656 -18.438 0.021 1 97.88 252 ASP B O 1
ATOM 5127 N N . ILE B 1 253 ? 18 -19.984 0.957 1 98.25 253 ILE B N 1
ATOM 5128 C CA . ILE B 1 253 ? 18.891 -19.969 -0.2 1 98.25 253 ILE B CA 1
ATOM 5129 C C . ILE B 1 253 ? 19 -21.375 -0.791 1 98.25 253 ILE B C 1
ATOM 5131 O O . ILE B 1 253 ? 18.641 -22.359 -0.139 1 98.25 253 ILE B O 1
ATOM 5135 N N . THR B 1 254 ? 19.469 -21.438 -2.039 1 97.56 254 THR B N 1
ATOM 5136 C CA . THR B 1 254 ? 19.594 -22.703 -2.752 1 97.56 254 THR B CA 1
ATOM 5137 C C . THR B 1 254 ? 20.812 -23.469 -2.254 1 97.56 254 THR B C 1
ATOM 5139 O O . THR B 1 254 ? 21.688 -22.906 -1.597 1 97.56 254 THR B O 1
ATOM 5142 N N . ARG B 1 255 ? 20.797 -24.734 -2.574 1 96.75 255 ARG B N 1
ATOM 5143 C CA . ARG B 1 255 ? 21.969 -25.562 -2.268 1 96.75 255 ARG B CA 1
ATOM 5144 C C . ARG B 1 255 ? 23.203 -25.047 -2.977 1 96.75 255 ARG B C 1
ATOM 5146 O O . ARG B 1 255 ? 24.312 -25.078 -2.412 1 96.75 255 ARG B O 1
ATOM 5153 N N . GLU B 1 256 ? 23.047 -24.562 -4.156 1 96.5 256 GLU B N 1
ATOM 5154 C CA . GLU B 1 256 ? 24.156 -24.062 -4.957 1 96.5 256 GLU B CA 1
ATOM 5155 C C . GLU B 1 256 ? 24.828 -22.875 -4.273 1 96.5 256 GLU B C 1
ATOM 5157 O O . GLU B 1 256 ? 26.062 -22.812 -4.219 1 96.5 256 GLU B O 1
ATOM 5162 N N . LEU B 1 257 ? 23.984 -22 -3.75 1 97.94 257 LEU B N 1
ATOM 5163 C CA . LEU B 1 257 ? 24.547 -20.844 -3.068 1 97.94 257 LEU B CA 1
ATOM 5164 C C . LEU B 1 257 ? 25.203 -21.266 -1.75 1 97.94 257 LEU B C 1
ATOM 5166 O O . LEU B 1 257 ? 26.266 -20.766 -1.397 1 97.94 257 LEU B O 1
ATOM 5170 N N . ALA B 1 258 ? 24.578 -22.141 -1.029 1 98.06 258 ALA B N 1
ATOM 5171 C CA . ALA B 1 258 ? 25.141 -22.641 0.222 1 98.06 258 ALA B CA 1
ATOM 5172 C C . ALA B 1 258 ? 26.516 -23.281 -0.011 1 98.06 258 ALA B C 1
ATOM 5174 O O . ALA B 1 258 ? 27.453 -23.047 0.749 1 98.06 258 ALA B O 1
ATOM 5175 N N . ASP B 1 259 ? 26.609 -24.031 -1.041 1 97.69 259 ASP B N 1
ATOM 5176 C CA . ASP B 1 259 ? 27.859 -24.672 -1.389 1 97.69 259 ASP B CA 1
ATOM 5177 C C . ASP B 1 259 ? 28.938 -23.641 -1.739 1 97.69 259 ASP B C 1
ATOM 5179 O O . ASP B 1 259 ? 30.094 -23.797 -1.373 1 97.69 259 ASP B O 1
ATOM 5183 N N . LEU B 1 260 ? 28.5 -22.656 -2.477 1 98.06 260 LEU B N 1
ATOM 5184 C CA . LEU B 1 260 ? 29.422 -21.594 -2.844 1 98.06 260 LEU B CA 1
ATOM 5185 C C . LEU B 1 260 ? 29.953 -20.891 -1.603 1 98.06 260 LEU B C 1
ATOM 5187 O O . LEU B 1 260 ? 31.156 -20.594 -1.52 1 98.06 260 LEU B O 1
ATOM 5191 N N . LEU B 1 261 ? 29.094 -20.625 -0.64 1 98.5 261 LEU B N 1
ATOM 5192 C CA . LEU B 1 261 ? 29.484 -19.938 0.583 1 98.5 261 LEU B CA 1
ATOM 5193 C C . LEU B 1 261 ? 30.375 -20.828 1.443 1 98.5 261 LEU B C 1
ATOM 5195 O O . LEU B 1 261 ? 31.281 -20.344 2.115 1 98.5 261 LEU B O 1
ATOM 5199 N N . LEU B 1 262 ? 30.094 -22.094 1.398 1 98.19 262 LEU B N 1
ATOM 5200 C CA . LEU B 1 262 ? 30.938 -23.047 2.111 1 98.19 262 LEU B CA 1
ATOM 5201 C C . LEU B 1 262 ? 32.344 -23.047 1.536 1 98.19 262 LEU B C 1
ATOM 5203 O O . LEU B 1 262 ? 33.344 -23.094 2.283 1 98.19 262 LEU B O 1
ATOM 5207 N N . ARG B 1 263 ? 32.469 -23.016 0.232 1 98.19 263 ARG B N 1
ATOM 5208 C CA . ARG B 1 263 ? 33.75 -22.906 -0.433 1 98.19 263 ARG B CA 1
ATOM 5209 C C . ARG B 1 263 ? 34.5 -21.656 0.013 1 98.19 263 ARG B C 1
ATOM 5211 O O . ARG B 1 263 ? 35.688 -21.703 0.327 1 98.19 263 ARG B O 1
ATOM 5218 N N . LEU B 1 264 ? 33.781 -20.594 0.02 1 98.31 264 LEU B N 1
ATOM 5219 C CA . LEU B 1 264 ? 34.406 -19.344 0.456 1 98.31 264 LEU B CA 1
ATOM 5220 C C . LEU B 1 264 ? 34.906 -19.453 1.883 1 98.31 264 LEU B C 1
ATOM 5222 O O . LEU B 1 264 ? 36.031 -19 2.18 1 98.31 264 LEU B O 1
ATOM 5226 N N . LYS B 1 265 ? 34.094 -20.031 2.73 1 97.94 265 LYS B N 1
ATOM 5227 C CA . LYS B 1 265 ? 34.5 -20.203 4.129 1 97.94 265 LYS B CA 1
ATOM 5228 C C . LYS B 1 265 ? 35.812 -20.953 4.242 1 97.94 265 LYS B C 1
ATOM 5230 O O . LYS B 1 265 ? 36.719 -20.547 4.988 1 97.94 265 LYS B O 1
ATOM 5235 N N . LYS B 1 266 ? 35.938 -21.984 3.5 1 97.88 266 LYS B N 1
ATOM 5236 C CA . LYS B 1 266 ? 37.156 -22.797 3.514 1 97.88 266 LYS B CA 1
ATOM 5237 C C . LYS B 1 266 ? 38.344 -22.016 3 1 97.88 266 LYS B C 1
ATOM 5239 O O . LYS B 1 266 ? 39.406 -22.047 3.607 1 97.88 266 LYS B O 1
ATOM 5244 N N . GLU B 1 267 ? 38.125 -21.328 1.938 1 98.06 267 GLU B N 1
ATOM 5245 C CA . GLU B 1 267 ? 39.219 -20.547 1.354 1 98.06 267 GLU B CA 1
ATOM 5246 C C . GLU B 1 267 ? 39.688 -19.438 2.309 1 98.06 267 GLU B C 1
ATOM 5248 O O . GLU B 1 267 ? 40.875 -19.203 2.453 1 98.06 267 GLU B O 1
ATOM 5253 N N . GLN B 1 268 ? 38.75 -18.781 2.896 1 97.56 268 GLN B N 1
ATOM 5254 C CA . GLN B 1 268 ? 39.062 -17.734 3.861 1 97.56 268 GLN B CA 1
ATOM 5255 C C . GLN B 1 268 ? 39.875 -18.297 5.031 1 97.56 268 GLN B C 1
ATOM 5257 O O . GLN B 1 268 ? 40.875 -17.688 5.445 1 97.56 268 GLN B O 1
ATOM 5262 N N . GLN B 1 269 ? 39.438 -19.406 5.547 1 96.75 269 GLN B N 1
ATOM 5263 C CA . GLN B 1 269 ? 40.094 -20.031 6.68 1 96.75 269 GLN B CA 1
ATOM 5264 C C . GLN B 1 269 ? 41.562 -20.359 6.336 1 96.75 269 GLN B C 1
ATOM 5266 O O . GLN B 1 269 ? 42.469 -20.094 7.133 1 96.75 269 GLN B O 1
ATOM 5271 N N . GLU B 1 270 ? 41.75 -20.891 5.184 1 97.19 270 GLU B N 1
ATOM 5272 C CA . GLU B 1 270 ? 43.094 -21.234 4.734 1 97.19 270 GLU B CA 1
ATOM 5273 C C . GLU B 1 270 ? 43.969 -20 4.625 1 97.19 270 GLU B C 1
ATOM 5275 O O . GLU B 1 270 ? 45.125 -20.016 5.113 1 97.19 270 GLU B O 1
ATOM 5280 N N . VAL B 1 271 ? 43.469 -19.047 4.02 1 97.12 271 VAL B N 1
ATOM 5281 C CA . VAL B 1 271 ? 44.25 -17.844 3.787 1 97.12 271 VAL B CA 1
ATOM 5282 C C . VAL B 1 271 ? 44.531 -17.125 5.113 1 97.12 271 VAL B C 1
ATOM 5284 O O . VAL B 1 271 ? 45.625 -16.625 5.348 1 97.12 271 VAL B O 1
ATOM 5287 N N . TYR B 1 272 ? 43.5 -17.031 5.938 1 96.62 272 TYR B N 1
ATOM 5288 C CA . TYR B 1 272 ? 43.656 -16.391 7.242 1 96.62 272 TYR B CA 1
ATOM 5289 C C . TYR B 1 272 ? 44.75 -17.094 8.062 1 96.62 272 TYR B C 1
ATOM 5291 O O . TYR B 1 272 ? 45.562 -16.438 8.711 1 96.62 272 TYR B O 1
ATOM 5299 N N . LEU B 1 273 ? 44.688 -18.406 8.008 1 96.56 273 LEU B N 1
ATOM 5300 C CA . LEU B 1 273 ? 45.719 -19.188 8.719 1 96.56 273 LEU B CA 1
ATOM 5301 C C . LEU B 1 273 ? 47.094 -18.875 8.188 1 96.56 273 LEU B C 1
ATOM 5303 O O . LEU B 1 273 ? 48.031 -18.656 8.961 1 96.56 273 LEU B O 1
ATOM 5307 N N . ALA B 1 274 ? 47.219 -18.875 6.914 1 96.94 274 ALA B N 1
ATOM 5308 C CA . ALA B 1 274 ? 48.5 -18.609 6.27 1 96.94 274 ALA B CA 1
ATOM 5309 C C . ALA B 1 274 ? 49 -17.203 6.598 1 96.94 274 ALA B C 1
ATOM 5311 O O . ALA B 1 274 ? 50.219 -16.984 6.711 1 96.94 274 ALA B O 1
ATOM 5312 N N . GLN B 1 275 ? 48.094 -16.312 6.797 1 96.44 275 GLN B N 1
ATOM 5313 C CA . GLN B 1 275 ? 48.469 -14.914 7.02 1 96.44 275 GLN B CA 1
ATOM 5314 C C . GLN B 1 275 ? 48.531 -14.594 8.508 1 96.44 275 GLN B C 1
ATOM 5316 O O . GLN B 1 275 ? 48.938 -13.5 8.898 1 96.44 275 GLN B O 1
ATOM 5321 N N . GLY B 1 276 ? 48.094 -15.484 9.305 1 96.19 276 GLY B N 1
ATOM 5322 C CA . GLY B 1 276 ? 47.969 -15.203 10.727 1 96.19 276 GLY B CA 1
ATOM 5323 C C . GLY B 1 276 ? 46.906 -14.148 11.039 1 96.19 276 GLY B C 1
ATOM 5324 O O . GLY B 1 276 ? 47.125 -13.328 11.938 1 96.19 276 GLY B O 1
ATOM 5325 N N . TYR B 1 277 ? 45.906 -14.07 10.219 1 95.62 277 TYR B N 1
ATOM 5326 C CA . TYR B 1 277 ? 44.875 -13.07 10.359 1 95.62 277 TYR B CA 1
ATOM 5327 C C . TYR B 1 277 ? 43.625 -13.672 11.039 1 95.62 277 TYR B C 1
ATOM 5329 O O . TYR B 1 277 ? 43.281 -14.82 10.773 1 95.62 277 TYR B O 1
ATOM 5337 N N . ARG B 1 278 ? 43.094 -12.93 12.055 1 92.69 278 ARG B N 1
ATOM 5338 C CA . ARG B 1 278 ? 41.812 -13.297 12.688 1 92.69 278 ARG B CA 1
ATOM 5339 C C . ARG B 1 278 ? 40.75 -12.219 12.477 1 92.69 278 ARG B C 1
ATOM 5341 O O . ARG B 1 278 ? 40.938 -11.078 12.914 1 92.69 278 ARG B O 1
ATOM 5348 N N . ASP B 1 279 ? 39.75 -12.531 11.82 1 94.19 279 ASP B N 1
ATOM 5349 C CA . ASP B 1 279 ? 38.656 -11.586 11.594 1 94.19 279 ASP B CA 1
ATOM 5350 C C . ASP B 1 279 ? 37.688 -11.586 12.766 1 94.19 279 ASP B C 1
ATOM 5352 O O . ASP B 1 279 ? 36.75 -12.398 12.805 1 94.19 279 ASP B O 1
ATOM 5356 N N . SER B 1 280 ? 37.781 -10.703 13.648 1 93.88 280 SER B N 1
ATOM 5357 C CA . SER B 1 280 ? 36.969 -10.648 14.859 1 93.88 280 SER B CA 1
ATOM 5358 C C . SER B 1 280 ? 35.5 -10.422 14.523 1 93.88 280 SER B C 1
ATOM 5360 O O . SER B 1 280 ? 34.625 -10.836 15.273 1 93.88 280 SER B O 1
ATOM 5362 N N . LYS B 1 281 ? 35.219 -9.805 13.406 1 94.69 281 LYS B N 1
ATOM 5363 C CA . LYS B 1 281 ? 33.844 -9.5 13.031 1 94.69 281 LYS B CA 1
ATOM 5364 C C . LYS B 1 281 ? 33.219 -10.648 12.258 1 94.69 281 LYS B C 1
ATOM 5366 O O . LYS B 1 281 ? 31.984 -10.688 12.062 1 94.69 281 LYS B O 1
ATOM 5371 N N . GLN B 1 282 ? 34.031 -11.602 11.758 1 96.19 282 GLN B N 1
ATOM 5372 C CA . GLN B 1 282 ? 33.594 -12.766 11.008 1 96.19 282 GLN B CA 1
ATOM 5373 C C . GLN B 1 282 ? 32.812 -12.359 9.758 1 96.19 282 GLN B C 1
ATOM 5375 O O . GLN B 1 282 ? 31.75 -12.898 9.477 1 96.19 282 GLN B O 1
ATOM 5380 N N . LEU B 1 283 ? 33.344 -11.328 9.086 1 97.19 283 LEU B N 1
ATOM 5381 C CA . LEU B 1 283 ? 32.688 -10.812 7.887 1 97.19 283 LEU B CA 1
ATOM 5382 C C . LEU B 1 283 ? 32.719 -11.852 6.77 1 97.19 283 LEU B C 1
ATOM 5384 O O . LEU B 1 283 ? 33.781 -12.391 6.445 1 97.19 283 LEU B O 1
ATOM 5388 N N . LEU B 1 284 ? 31.609 -12.031 6.152 1 97.88 284 LEU B N 1
ATOM 5389 C CA . LEU B 1 284 ? 31.453 -13.062 5.125 1 97.88 284 LEU B CA 1
ATOM 5390 C C . LEU B 1 284 ? 32.219 -12.688 3.861 1 97.88 284 LEU B C 1
ATOM 5392 O O . LEU B 1 284 ? 32.844 -13.547 3.229 1 97.88 284 LEU B O 1
ATOM 5396 N N . PHE B 1 285 ? 32.25 -11.383 3.516 1 98.25 285 PHE B N 1
ATOM 5397 C CA . PHE B 1 285 ? 32.75 -10.992 2.211 1 98.25 285 PHE B CA 1
ATOM 5398 C C . PHE B 1 285 ? 33.969 -10.086 2.361 1 98.25 285 PHE B C 1
ATOM 5400 O O . PHE B 1 285 ? 34.156 -9.156 1.573 1 98.25 285 PHE B O 1
ATOM 5407 N N . ARG B 1 286 ? 34.656 -10.336 3.377 1 96.75 286 ARG B N 1
ATOM 5408 C CA . ARG B 1 286 ? 35.969 -9.664 3.512 1 96.75 286 ARG B CA 1
ATOM 5409 C C . ARG B 1 286 ? 36.938 -10.164 2.459 1 96.75 286 ARG B C 1
ATOM 5411 O O . ARG B 1 286 ? 37.062 -11.367 2.242 1 96.75 286 ARG B O 1
ATOM 5418 N N . SER B 1 287 ? 37.625 -9.258 1.876 1 96.56 287 SER B N 1
ATOM 5419 C CA . SER B 1 287 ? 38.531 -9.609 0.8 1 96.56 287 SER B CA 1
ATOM 5420 C C . SER B 1 287 ? 39.844 -10.203 1.35 1 96.56 287 SER B C 1
ATOM 5422 O O . SER B 1 287 ? 40.062 -10.172 2.559 1 96.56 287 SER B O 1
ATOM 5424 N N . ILE B 1 288 ? 40.625 -10.703 0.423 1 95.81 288 ILE B N 1
ATOM 5425 C CA . ILE B 1 288 ? 41.906 -11.336 0.777 1 95.81 288 ILE B CA 1
ATOM 5426 C C . ILE B 1 288 ? 42.844 -10.297 1.387 1 95.81 288 ILE B C 1
ATOM 5428 O O . ILE B 1 288 ? 43.75 -10.641 2.154 1 95.81 288 ILE B O 1
ATOM 5432 N N . ARG B 1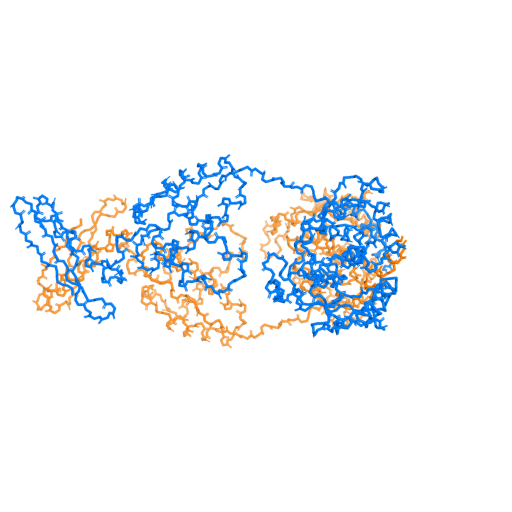 289 ? 42.625 -9.031 1.095 1 95.12 289 ARG B N 1
ATOM 5433 C CA . ARG B 1 289 ? 43.406 -7.941 1.64 1 95.12 289 ARG B CA 1
ATOM 5434 C C . ARG B 1 289 ? 42.781 -7.387 2.914 1 95.12 289 ARG B C 1
ATOM 5436 O O . ARG B 1 289 ? 43.188 -6.328 3.4 1 95.12 289 ARG B O 1
ATOM 5443 N N . HIS B 1 290 ? 41.75 -8.039 3.324 1 95.06 290 HIS B N 1
ATOM 5444 C CA . HIS B 1 290 ? 41.094 -7.777 4.598 1 95.06 290 HIS B CA 1
ATOM 5445 C C . HIS B 1 290 ? 40.281 -6.477 4.543 1 95.06 290 HIS B C 1
ATOM 5447 O O . HIS B 1 290 ? 40.156 -5.777 5.551 1 95.06 290 HIS B O 1
ATOM 5453 N N . ASN B 1 291 ? 39.844 -6.117 3.354 1 93.94 291 ASN B N 1
ATOM 5454 C CA . ASN B 1 291 ? 39 -4.949 3.182 1 93.94 291 ASN B CA 1
ATOM 5455 C C . ASN B 1 291 ? 37.625 -5.328 2.623 1 93.94 291 ASN B C 1
ATOM 5457 O O . ASN B 1 291 ? 37.406 -6.477 2.221 1 93.94 291 ASN B O 1
ATOM 5461 N N . MET B 1 292 ? 36.688 -4.352 2.812 1 96.19 292 MET B N 1
ATOM 5462 C CA . MET B 1 292 ? 35.375 -4.488 2.203 1 96.19 292 MET B CA 1
ATOM 5463 C C . MET B 1 292 ? 35.281 -3.705 0.897 1 96.19 292 MET B C 1
ATOM 5465 O O . MET B 1 292 ? 35.812 -2.598 0.797 1 96.19 292 MET B O 1
ATOM 5469 N N . LEU B 1 293 ? 34.656 -4.285 -0.089 1 95.94 293 LEU B N 1
ATOM 5470 C CA . LEU B 1 293 ? 34.531 -3.611 -1.379 1 95.94 293 LEU B CA 1
ATOM 5471 C C . LEU B 1 293 ? 33.594 -2.432 -1.303 1 95.94 293 LEU B C 1
ATOM 5473 O O . LEU B 1 293 ? 32.531 -2.527 -0.678 1 95.94 293 LEU B O 1
ATOM 5477 N N . SER B 1 294 ? 33.969 -1.401 -1.959 1 95.12 294 SER B N 1
ATOM 5478 C CA . SER B 1 294 ? 33.062 -0.269 -2.102 1 95.12 294 SER B CA 1
ATOM 5479 C C . SER B 1 294 ? 32.031 -0.539 -3.17 1 95.12 294 SER B C 1
ATOM 5481 O O . SER B 1 294 ? 32.125 -1.491 -3.943 1 95.12 294 SER B O 1
ATOM 5483 N N . SER B 1 295 ? 31 0.31 -3.16 1 95.69 295 SER B N 1
ATOM 5484 C CA . SER B 1 295 ? 29.984 0.213 -4.191 1 95.69 295 SER B CA 1
ATOM 5485 C C . SER B 1 295 ? 30.562 0.411 -5.582 1 95.69 295 SER B C 1
ATOM 5487 O O . SER B 1 295 ? 30.203 -0.292 -6.523 1 95.69 295 SER B O 1
ATOM 5489 N N . THR B 1 296 ? 31.516 1.264 -5.684 1 96.25 296 THR B N 1
ATOM 5490 C CA . THR B 1 296 ? 32.188 1.534 -6.953 1 96.25 296 THR B CA 1
ATOM 5491 C C . THR B 1 296 ? 32.969 0.322 -7.414 1 96.25 296 THR B C 1
ATOM 5493 O O . THR B 1 296 ? 32.938 -0.048 -8.586 1 96.25 296 THR B O 1
ATOM 5496 N N . ALA B 1 297 ? 33.656 -0.259 -6.508 1 96.5 297 ALA B N 1
ATOM 5497 C CA . ALA B 1 297 ? 34.5 -1.395 -6.836 1 96.5 297 ALA B CA 1
ATOM 5498 C C . ALA B 1 297 ? 33.688 -2.586 -7.309 1 96.5 297 ALA B C 1
ATOM 5500 O O . ALA B 1 297 ? 34 -3.223 -8.312 1 96.5 297 ALA B O 1
ATOM 5501 N N . ILE B 1 298 ? 32.625 -2.896 -6.57 1 97.88 298 ILE B N 1
ATOM 5502 C CA . ILE B 1 298 ? 31.812 -4.047 -6.93 1 97.88 298 ILE B CA 1
ATOM 5503 C C . ILE B 1 298 ? 31.172 -3.811 -8.297 1 97.88 298 ILE B C 1
ATOM 5505 O O . ILE B 1 298 ? 31.031 -4.742 -9.086 1 97.88 298 ILE B O 1
ATOM 5509 N N . ASN B 1 299 ? 30.766 -2.619 -8.594 1 98.12 299 ASN B N 1
ATOM 5510 C CA . ASN B 1 299 ? 30.125 -2.324 -9.875 1 98.12 299 ASN B CA 1
ATOM 5511 C C . ASN B 1 299 ? 31.141 -2.363 -11.023 1 98.12 299 ASN B C 1
ATOM 5513 O O . ASN B 1 299 ? 30.797 -2.75 -12.141 1 98.12 299 ASN B O 1
ATOM 5517 N N . LYS B 1 300 ? 32.312 -1.953 -10.734 1 98 300 LYS B N 1
ATOM 5518 C CA . LYS B 1 300 ? 33.375 -2.1 -11.742 1 98 300 LYS B CA 1
ATOM 5519 C C . LYS B 1 300 ? 33.594 -3.57 -12.078 1 98 300 LYS B C 1
ATOM 5521 O O . LYS B 1 300 ? 33.719 -3.93 -13.258 1 98 300 LYS B O 1
ATOM 5526 N N . ASP B 1 301 ? 33.688 -4.348 -11.062 1 97.69 301 ASP B N 1
ATOM 5527 C CA . ASP B 1 301 ? 33.875 -5.785 -11.266 1 97.69 301 ASP B CA 1
ATOM 5528 C C . ASP B 1 301 ? 32.719 -6.383 -12.039 1 97.69 301 ASP B C 1
ATOM 5530 O O . ASP B 1 301 ? 32.906 -7.164 -12.969 1 97.69 301 ASP B O 1
ATOM 5534 N N . LEU B 1 302 ? 31.5 -6.047 -11.633 1 98.44 302 LEU B N 1
ATOM 5535 C CA . LEU B 1 302 ? 30.312 -6.531 -12.312 1 98.44 302 LEU B CA 1
ATOM 5536 C C . LEU B 1 302 ? 30.328 -6.145 -13.789 1 98.44 302 LEU B C 1
ATOM 5538 O O . LEU B 1 302 ? 30.047 -6.973 -14.656 1 98.44 302 LEU B O 1
ATOM 5542 N N . ARG B 1 303 ? 30.703 -4.934 -14.039 1 98.12 303 ARG B N 1
ATOM 5543 C CA . ARG B 1 303 ? 30.781 -4.449 -15.414 1 98.12 303 ARG B CA 1
ATOM 5544 C C . ARG B 1 303 ? 31.781 -5.266 -16.219 1 98.12 303 ARG B C 1
ATOM 5546 O O . ARG B 1 303 ? 31.547 -5.574 -17.391 1 98.12 303 ARG B O 1
ATOM 5553 N N . THR B 1 304 ? 32.844 -5.531 -15.664 1 97.94 304 THR B N 1
ATOM 5554 C CA . THR B 1 304 ? 33.875 -6.324 -16.328 1 97.94 304 THR B CA 1
ATOM 5555 C C . THR B 1 304 ? 33.344 -7.703 -16.703 1 97.94 304 THR B C 1
ATOM 5557 O O . THR B 1 304 ? 33.562 -8.172 -17.828 1 97.94 304 THR B O 1
ATOM 5560 N N . ILE B 1 305 ? 32.656 -8.328 -15.797 1 98 305 ILE B N 1
ATOM 5561 C CA . ILE B 1 305 ? 32.094 -9.648 -16.047 1 98 305 ILE B CA 1
ATOM 5562 C C . ILE B 1 305 ? 31.031 -9.547 -17.141 1 98 305 ILE B C 1
ATOM 5564 O O . ILE B 1 305 ? 30.969 -10.383 -18.031 1 98 305 ILE B O 1
ATOM 5568 N N . GLU B 1 306 ? 30.172 -8.531 -17.031 1 98.25 306 GLU B N 1
ATOM 5569 C CA . GLU B 1 306 ? 29.141 -8.336 -18.031 1 98.25 306 GLU B CA 1
ATOM 5570 C C . GLU B 1 306 ? 29.734 -8.172 -19.422 1 98.25 306 GLU B C 1
ATOM 5572 O O . GLU B 1 306 ? 29.219 -8.727 -20.391 1 98.25 306 GLU B O 1
ATOM 5577 N N . LYS B 1 307 ? 30.828 -7.449 -19.5 1 97.75 307 LYS B N 1
ATOM 5578 C CA . LYS B 1 307 ? 31.516 -7.281 -20.781 1 97.75 307 LYS B CA 1
ATOM 5579 C C . LYS B 1 307 ? 32.062 -8.609 -21.281 1 97.75 307 LYS B C 1
ATOM 5581 O O . LYS B 1 307 ? 31.938 -8.938 -22.469 1 97.75 307 LYS B O 1
ATOM 5586 N N . THR B 1 308 ? 32.656 -9.312 -20.406 1 97.56 308 THR B N 1
ATOM 5587 C CA . THR B 1 308 ? 33.25 -10.609 -20.734 1 97.56 308 THR B CA 1
ATOM 5588 C C . THR B 1 308 ? 32.156 -11.555 -21.281 1 97.56 308 THR B C 1
ATOM 5590 O O . THR B 1 308 ? 32.438 -12.328 -22.203 1 97.56 308 THR B O 1
ATOM 5593 N N . LEU B 1 309 ? 30.984 -11.445 -20.766 1 97.94 309 LEU B N 1
ATOM 5594 C CA . LEU B 1 309 ? 29.906 -12.359 -21.109 1 97.94 309 LEU B CA 1
ATOM 5595 C C . LEU B 1 309 ? 29.016 -11.766 -22.203 1 97.94 309 LEU B C 1
ATOM 5597 O O . LEU B 1 309 ? 27.984 -12.344 -22.547 1 97.94 309 LEU B O 1
ATOM 5601 N N . ASP B 1 310 ? 29.234 -10.602 -22.641 1 97.31 310 ASP B N 1
ATOM 5602 C CA . ASP B 1 310 ? 28.469 -9.906 -23.672 1 97.31 310 ASP B CA 1
ATOM 5603 C C . ASP B 1 310 ? 27.031 -9.656 -23.219 1 97.31 310 ASP B C 1
ATOM 5605 O O . ASP B 1 310 ? 26.078 -9.984 -23.953 1 97.31 310 ASP B O 1
ATOM 5609 N N . ILE B 1 311 ? 26.938 -9.227 -22.016 1 97.06 311 ILE B N 1
ATOM 5610 C CA . ILE B 1 311 ? 25.625 -8.898 -21.469 1 97.06 311 ILE B CA 1
ATOM 5611 C C . ILE B 1 311 ? 25.344 -7.418 -21.688 1 97.06 311 ILE B C 1
ATOM 5613 O O . ILE B 1 311 ? 26.141 -6.555 -21.312 1 97.06 311 ILE B O 1
ATOM 5617 N N . SER B 1 312 ? 24.25 -7.176 -22.328 1 91.88 312 SER B N 1
ATOM 5618 C CA . SER B 1 312 ? 23.75 -5.828 -22.594 1 91.88 312 SER B CA 1
ATOM 5619 C C . SER B 1 312 ? 22.234 -5.766 -22.516 1 91.88 312 SER B C 1
ATOM 5621 O O . SER B 1 312 ? 21.547 -6.688 -22.969 1 91.88 312 SER B O 1
ATOM 5623 N N . PRO B 1 313 ? 21.766 -4.738 -21.906 1 90.19 313 PRO B N 1
ATOM 5624 C CA . PRO B 1 313 ? 22.391 -3.586 -21.266 1 90.19 313 PRO B CA 1
ATOM 5625 C C . PRO B 1 313 ? 23.016 -3.938 -19.906 1 90.19 313 PRO B C 1
ATOM 5627 O O . PRO B 1 313 ? 22.594 -4.906 -19.266 1 90.19 313 PRO B O 1
ATOM 5630 N N . ALA B 1 314 ? 23.953 -3.133 -19.516 1 93.88 314 ALA B N 1
ATOM 5631 C CA . ALA B 1 314 ? 24.641 -3.338 -18.25 1 93.88 314 ALA B CA 1
ATOM 5632 C C . ALA B 1 314 ? 23.781 -2.898 -17.078 1 93.88 314 ALA B C 1
ATOM 5634 O O . ALA B 1 314 ? 22.969 -1.975 -17.203 1 93.88 314 ALA B O 1
ATOM 5635 N N . ILE B 1 315 ? 23.938 -3.611 -16.031 1 96.56 315 ILE B N 1
ATOM 5636 C CA . ILE B 1 315 ? 23.266 -3.24 -14.797 1 96.56 315 ILE B CA 1
ATOM 5637 C C . ILE B 1 315 ? 24.281 -2.969 -13.703 1 96.56 315 ILE B C 1
ATOM 5639 O O . ILE B 1 315 ? 25.469 -3.234 -13.875 1 96.56 315 ILE B O 1
ATOM 5643 N N . THR B 1 316 ? 23.875 -2.365 -12.633 1 96.75 316 THR B N 1
ATOM 5644 C CA . THR B 1 316 ? 24.641 -2.234 -11.406 1 96.75 316 THR B CA 1
ATOM 5645 C C . THR B 1 316 ? 24.219 -3.285 -10.383 1 96.75 316 THR B C 1
ATOM 5647 O O . THR B 1 316 ? 23.344 -4.105 -10.656 1 96.75 316 THR B O 1
ATOM 5650 N N . PHE B 1 317 ? 24.875 -3.277 -9.281 1 97.38 317 PHE B N 1
ATOM 5651 C CA . PHE B 1 317 ? 24.562 -4.246 -8.242 1 97.38 317 PHE B CA 1
ATOM 5652 C C . PHE B 1 317 ? 23.078 -4.172 -7.871 1 97.38 317 PHE B C 1
ATOM 5654 O O . PHE B 1 317 ? 22.438 -5.203 -7.645 1 97.38 317 PHE B O 1
ATOM 5661 N N . HIS B 1 318 ? 22.516 -2.98 -7.801 1 95.56 318 HIS B N 1
ATOM 5662 C CA . HIS B 1 318 ? 21.094 -2.832 -7.504 1 95.56 318 HIS B CA 1
ATOM 5663 C C . HIS B 1 318 ? 20.234 -3.479 -8.586 1 95.56 318 HIS B C 1
ATOM 5665 O O . HIS B 1 318 ? 19.125 -3.951 -8.305 1 95.56 318 HIS B O 1
ATOM 5671 N N . GLY B 1 319 ? 20.766 -3.527 -9.766 1 96.75 319 GLY B N 1
ATOM 5672 C CA . GLY B 1 319 ? 20.094 -4.211 -10.859 1 96.75 319 GLY B CA 1
ATOM 5673 C C . GLY B 1 319 ? 19.969 -5.707 -10.633 1 96.75 319 GLY B C 1
ATOM 5674 O O . GLY B 1 319 ? 19.047 -6.34 -11.164 1 96.75 319 GLY B O 1
ATOM 5675 N N . LEU B 1 320 ? 20.859 -6.297 -9.859 1 98 320 LEU B N 1
ATOM 5676 C CA . LEU B 1 320 ? 20.75 -7.711 -9.516 1 98 320 LEU B CA 1
ATOM 5677 C C . LEU B 1 320 ? 19.469 -7.988 -8.727 1 98 320 LEU B C 1
ATOM 5679 O O . LEU B 1 320 ? 18.812 -9.016 -8.938 1 98 320 LEU B O 1
ATOM 5683 N N . ARG B 1 321 ? 19.172 -7.008 -7.871 1 96.44 321 ARG B N 1
ATOM 5684 C CA . ARG B 1 321 ? 17.922 -7.121 -7.109 1 96.44 321 ARG B CA 1
ATOM 5685 C C . ARG B 1 321 ? 16.719 -7.062 -8.023 1 96.44 321 ARG B C 1
ATOM 5687 O O . ARG B 1 321 ? 15.797 -7.883 -7.91 1 96.44 321 ARG B O 1
ATOM 5694 N N . HIS B 1 322 ? 16.75 -6.195 -8.961 1 96.25 322 HIS B N 1
ATOM 5695 C CA . HIS B 1 322 ? 15.656 -6.105 -9.922 1 96.25 322 HIS B CA 1
ATOM 5696 C C . HIS B 1 322 ? 15.562 -7.363 -10.773 1 96.25 322 HIS B C 1
ATOM 5698 O O . HIS B 1 322 ? 14.469 -7.828 -11.094 1 96.25 322 HIS B O 1
ATOM 5704 N N . THR B 1 323 ? 16.703 -7.832 -11.094 1 97.19 323 THR B N 1
ATOM 5705 C CA . THR B 1 323 ? 16.766 -9.055 -11.883 1 97.19 323 THR B CA 1
ATOM 5706 C C . THR B 1 323 ? 16.188 -10.234 -11.109 1 97.19 323 THR B C 1
ATOM 5708 O O . THR B 1 323 ? 15.422 -11.031 -11.656 1 97.19 323 THR B O 1
ATOM 5711 N N . HIS B 1 324 ? 16.531 -10.32 -9.828 1 97.81 324 HIS B N 1
ATOM 5712 C CA . HIS B 1 324 ? 16.016 -11.359 -8.938 1 97.81 324 HIS B CA 1
ATOM 5713 C C . HIS B 1 324 ? 14.484 -11.328 -8.883 1 97.81 324 HIS B C 1
ATOM 5715 O O . HIS B 1 324 ? 13.836 -12.367 -9.039 1 97.81 324 HIS B O 1
ATOM 5721 N N . VAL B 1 325 ? 13.93 -10.188 -8.75 1 96.5 325 VAL B N 1
ATOM 5722 C CA . VAL B 1 325 ? 12.484 -10.016 -8.625 1 96.5 325 VAL B CA 1
ATOM 5723 C C . VAL B 1 325 ? 11.812 -10.383 -9.945 1 96.5 325 VAL B C 1
ATOM 5725 O O . VAL B 1 325 ? 10.852 -11.156 -9.961 1 96.5 325 VAL B O 1
ATOM 5728 N N . SER B 1 326 ? 12.344 -9.844 -11.031 1 94.31 326 SER B N 1
ATOM 5729 C CA . SER B 1 326 ? 11.773 -10.117 -12.344 1 94.31 326 SER B CA 1
ATOM 5730 C C . SER B 1 326 ? 11.766 -11.617 -12.633 1 94.31 326 SER B C 1
ATOM 5732 O O . SER B 1 326 ? 10.781 -12.148 -13.148 1 94.31 326 SER B O 1
ATOM 5734 N N . TYR B 1 327 ? 12.805 -12.328 -12.25 1 96.44 327 TYR B N 1
ATOM 5735 C CA . TYR B 1 327 ? 12.914 -13.766 -12.469 1 96.44 327 TYR B CA 1
ATOM 5736 C C . TYR B 1 327 ? 11.875 -14.523 -11.656 1 96.44 327 TYR B C 1
ATOM 5738 O O . TYR B 1 327 ? 11.227 -15.445 -12.164 1 96.44 327 TYR B O 1
ATOM 5746 N N . LEU B 1 328 ? 11.703 -14.117 -10.406 1 96.06 328 LEU B N 1
ATOM 5747 C CA . LEU B 1 328 ? 10.742 -14.797 -9.539 1 96.06 328 LEU B CA 1
ATOM 5748 C C . LEU B 1 328 ? 9.312 -14.562 -10.016 1 96.06 328 LEU B C 1
ATOM 5750 O O . LEU B 1 328 ? 8.492 -15.484 -9.992 1 96.06 328 LEU B O 1
ATOM 5754 N N . ILE B 1 329 ? 9.039 -13.328 -10.422 1 91.25 329 ILE B N 1
ATOM 5755 C CA . ILE B 1 329 ? 7.719 -13.023 -10.953 1 91.25 329 ILE B CA 1
ATOM 5756 C C . ILE B 1 329 ? 7.449 -13.883 -12.188 1 91.25 329 ILE B C 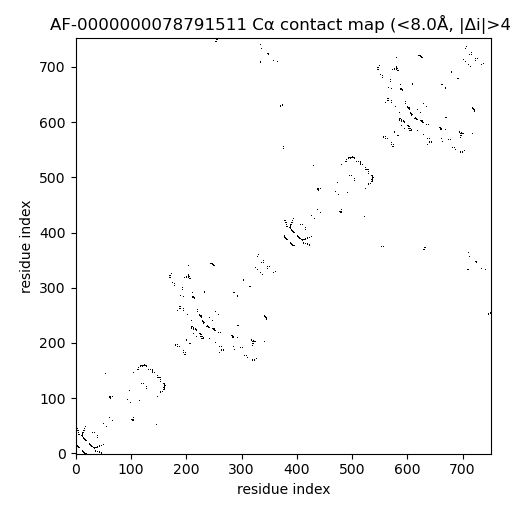1
ATOM 5758 O O . ILE B 1 329 ? 6.375 -14.477 -12.312 1 91.25 329 ILE B O 1
ATOM 5762 N N . ALA B 1 330 ? 8.438 -14 -13.062 1 89.94 330 ALA B N 1
ATOM 5763 C CA . ALA B 1 330 ? 8.312 -14.797 -14.281 1 89.94 330 ALA B CA 1
ATOM 5764 C C . ALA B 1 330 ? 8.062 -16.266 -13.945 1 89.94 330 ALA B C 1
ATOM 5766 O O . ALA B 1 330 ? 7.469 -17 -14.742 1 89.94 330 ALA B O 1
ATOM 5767 N N . ASN B 1 331 ? 8.508 -16.656 -12.812 1 91.94 331 ASN B N 1
ATOM 5768 C CA . ASN B 1 331 ? 8.32 -18.047 -12.391 1 91.94 331 ASN B CA 1
ATOM 5769 C C . ASN B 1 331 ? 7.117 -18.188 -11.461 1 91.94 331 ASN B C 1
ATOM 5771 O O . ASN B 1 331 ? 7.016 -19.156 -10.711 1 91.94 331 ASN B O 1
ATOM 5775 N N . HIS B 1 332 ? 6.277 -17.203 -11.328 1 87.19 332 HIS B N 1
ATOM 5776 C CA . HIS B 1 332 ? 4.953 -17.203 -10.719 1 87.19 332 HIS B CA 1
ATOM 5777 C C . HIS B 1 332 ? 5.043 -17.297 -9.203 1 87.19 332 HIS B C 1
ATOM 5779 O O . HIS B 1 332 ? 4.199 -17.922 -8.555 1 87.19 332 HIS B O 1
ATOM 5785 N N . VAL B 1 333 ? 6.16 -16.812 -8.711 1 91.06 333 VAL B N 1
ATOM 5786 C CA . VAL B 1 333 ? 6.234 -16.641 -7.262 1 91.06 333 VAL B CA 1
ATOM 5787 C C . VAL B 1 333 ? 5.355 -15.477 -6.824 1 91.06 333 VAL B C 1
ATOM 5789 O O . VAL B 1 333 ? 5.32 -14.438 -7.488 1 91.06 333 VAL B O 1
ATOM 5792 N N . ASP B 1 334 ? 4.738 -15.617 -5.73 1 89.19 334 ASP B N 1
ATOM 5793 C CA . ASP B 1 334 ? 3.781 -14.625 -5.242 1 89.19 334 ASP B CA 1
ATOM 5794 C C . ASP B 1 334 ? 4.48 -13.32 -4.891 1 89.19 334 ASP B C 1
ATOM 5796 O O . ASP B 1 334 ? 5.535 -13.32 -4.254 1 89.19 334 ASP B O 1
ATOM 5800 N N . ILE B 1 335 ? 3.887 -12.25 -5.27 1 89.06 335 ILE B N 1
ATOM 5801 C CA . ILE B 1 335 ? 4.492 -10.93 -5.137 1 89.06 335 ILE B CA 1
ATOM 5802 C C . ILE B 1 335 ? 4.621 -10.57 -3.66 1 89.06 335 ILE B C 1
ATOM 5804 O O . ILE B 1 335 ? 5.555 -9.859 -3.27 1 89.06 335 ILE B O 1
ATOM 5808 N N . ASN B 1 336 ? 3.699 -10.992 -2.852 1 86.88 336 ASN B N 1
ATOM 5809 C CA . ASN B 1 336 ? 3.795 -10.727 -1.42 1 86.88 336 ASN B CA 1
ATOM 5810 C C . ASN B 1 336 ? 5 -11.422 -0.797 1 86.88 336 ASN B C 1
ATOM 5812 O O . ASN B 1 336 ? 5.699 -10.844 0.035 1 86.88 336 ASN B O 1
ATOM 5816 N N . TYR B 1 337 ? 5.145 -12.609 -1.169 1 91.25 337 TYR B N 1
ATOM 5817 C CA . TYR B 1 337 ? 6.312 -13.328 -0.674 1 91.25 337 TYR B CA 1
ATOM 5818 C C . TYR B 1 337 ? 7.602 -12.656 -1.135 1 91.25 337 TYR B C 1
ATOM 5820 O O . TYR B 1 337 ? 8.539 -12.484 -0.35 1 91.25 337 TYR B O 1
ATOM 5828 N N . ILE B 1 338 ? 7.629 -12.289 -2.438 1 94.62 338 ILE B N 1
ATOM 5829 C CA . ILE B 1 338 ? 8.797 -11.617 -2.988 1 94.62 338 ILE B CA 1
ATOM 5830 C C . ILE B 1 338 ? 9.086 -10.344 -2.191 1 94.62 338 ILE B C 1
ATOM 5832 O O . ILE B 1 338 ? 10.242 -10.07 -1.85 1 94.62 338 ILE B O 1
ATOM 5836 N N . SER B 1 339 ? 8.055 -9.594 -1.913 1 92.75 339 SER B N 1
ATOM 5837 C CA . SER B 1 339 ? 8.195 -8.344 -1.17 1 92.75 339 SER B CA 1
ATOM 5838 C C . SER B 1 339 ? 8.789 -8.594 0.211 1 92.75 339 SER B C 1
ATOM 5840 O O . SER B 1 339 ? 9.68 -7.855 0.649 1 92.75 339 SER B O 1
ATOM 5842 N N . LYS B 1 340 ? 8.383 -9.625 0.889 1 91.31 340 LYS B N 1
ATOM 5843 C CA . LYS B 1 340 ? 8.914 -9.984 2.203 1 91.31 340 LYS B CA 1
ATOM 5844 C C . LYS B 1 340 ? 10.367 -10.438 2.109 1 91.31 340 LYS B C 1
ATOM 5846 O O . LYS B 1 340 ? 11.188 -10.07 2.949 1 91.31 340 LYS B O 1
ATOM 5851 N N . ARG B 1 341 ? 10.602 -11.211 1.103 1 95.31 341 ARG B N 1
ATOM 5852 C CA . ARG B 1 341 ? 11.953 -11.695 0.849 1 95.31 341 ARG B CA 1
ATOM 5853 C C . ARG B 1 341 ? 12.914 -10.531 0.627 1 95.31 341 ARG B C 1
ATOM 5855 O O . ARG B 1 341 ? 14.07 -10.586 1.061 1 95.31 341 ARG B O 1
ATOM 5862 N N . LEU B 1 342 ? 12.414 -9.484 0.034 1 96 342 LEU B N 1
ATOM 5863 C CA . LEU B 1 342 ? 13.219 -8.305 -0.256 1 96 342 LEU B CA 1
ATOM 5864 C C . LEU B 1 342 ? 13.336 -7.406 0.973 1 96 342 LEU B C 1
ATOM 5866 O O . LEU B 1 342 ? 14.203 -6.535 1.036 1 96 342 LEU B O 1
ATOM 5870 N N . GLY B 1 343 ? 12.453 -7.605 1.892 1 93.88 343 GLY B N 1
ATOM 5871 C CA . GLY B 1 343 ? 12.461 -6.766 3.08 1 93.88 343 GLY B CA 1
ATOM 5872 C C . GLY B 1 343 ? 11.766 -5.434 2.873 1 93.88 343 GLY B C 1
ATOM 5873 O O . GLY B 1 343 ? 12.188 -4.418 3.434 1 93.88 343 GLY B O 1
ATOM 5874 N N . HIS B 1 344 ? 10.75 -5.422 1.987 1 90.44 344 HIS B N 1
ATOM 5875 C CA . HIS B 1 344 ? 9.969 -4.203 1.785 1 90.44 344 HIS B CA 1
ATOM 5876 C C . HIS B 1 344 ? 8.961 -4 2.914 1 90.44 344 HIS B C 1
ATOM 5878 O O . HIS B 1 344 ? 8.312 -4.953 3.354 1 90.44 344 HIS B O 1
ATOM 5884 N N . ALA B 1 345 ? 8.883 -2.727 3.402 1 82.69 345 ALA B N 1
ATOM 5885 C CA . ALA B 1 345 ? 7.934 -2.416 4.465 1 82.69 345 ALA B CA 1
ATOM 5886 C C . ALA B 1 345 ? 6.5 -2.451 3.943 1 82.69 345 ALA B C 1
ATOM 5888 O O . ALA B 1 345 ? 5.566 -2.742 4.691 1 82.69 345 ALA B O 1
ATOM 5889 N N . ASN B 1 346 ? 6.359 -2.137 2.652 1 81 346 ASN B N 1
ATOM 5890 C CA . ASN B 1 346 ? 5.07 -2.098 1.97 1 81 346 ASN B CA 1
ATOM 5891 C C . ASN B 1 346 ? 5.129 -2.805 0.619 1 81 346 ASN B C 1
ATOM 5893 O O . ASN B 1 346 ? 5.945 -2.457 -0.234 1 81 346 ASN B O 1
ATOM 5897 N N . THR B 1 347 ? 4.246 -3.75 0.444 1 82.88 347 THR B N 1
ATOM 5898 C CA . THR B 1 347 ? 4.246 -4.551 -0.776 1 82.88 347 THR B CA 1
ATOM 5899 C C . THR B 1 347 ? 3.967 -3.676 -1.996 1 82.88 347 THR B C 1
ATOM 5901 O O . THR B 1 347 ? 4.262 -4.066 -3.127 1 82.88 347 THR B O 1
ATOM 5904 N N . MET B 1 348 ? 3.436 -2.5 -1.771 1 82.69 348 MET B N 1
ATOM 5905 C CA . MET B 1 348 ? 3.084 -1.602 -2.865 1 82.69 348 MET B CA 1
ATOM 5906 C C . MET B 1 348 ? 4.328 -1.152 -3.623 1 82.69 348 MET B C 1
ATOM 5908 O O . MET B 1 348 ? 4.273 -0.917 -4.832 1 82.69 348 MET B O 1
ATOM 5912 N N . ILE B 1 349 ? 5.422 -1.136 -2.916 1 83.81 349 ILE B N 1
ATOM 5913 C CA . ILE B 1 349 ? 6.672 -0.72 -3.543 1 83.81 349 ILE B CA 1
ATOM 5914 C C . ILE B 1 349 ? 7.031 -1.688 -4.668 1 83.81 349 ILE B C 1
ATOM 5916 O O . ILE B 1 349 ? 7.273 -1.27 -5.801 1 83.81 349 ILE B O 1
ATOM 5920 N N . THR B 1 350 ? 6.965 -3.004 -4.352 1 86.56 350 THR B N 1
ATOM 5921 C CA . THR B 1 350 ? 7.293 -4.031 -5.332 1 86.56 350 THR B CA 1
ATOM 5922 C C . THR B 1 350 ? 6.266 -4.055 -6.461 1 86.56 350 THR B C 1
ATOM 5924 O O . THR B 1 350 ? 6.625 -4.121 -7.637 1 86.56 350 THR B O 1
ATOM 5927 N N . GLN B 1 351 ? 5.051 -3.885 -6.086 1 86.38 351 GLN B N 1
ATOM 5928 C CA . GLN B 1 351 ? 3.967 -3.936 -7.062 1 86.38 351 GLN B CA 1
ATOM 5929 C C . GLN B 1 351 ? 4.082 -2.799 -8.07 1 86.38 351 GLN B C 1
ATOM 5931 O O . GLN B 1 351 ? 3.918 -3.012 -9.273 1 86.38 351 GLN B O 1
ATOM 5936 N N . LYS B 1 352 ? 4.363 -1.682 -7.578 1 85 352 LYS B N 1
ATOM 5937 C CA . LYS B 1 352 ? 4.449 -0.51 -8.445 1 85 352 LYS B CA 1
ATOM 5938 C C . LYS B 1 352 ? 5.633 -0.619 -9.406 1 85 352 LYS B C 1
ATOM 5940 O O . LYS B 1 352 ? 5.492 -0.355 -10.602 1 85 352 LYS B O 1
ATOM 5945 N N . VAL B 1 353 ? 6.699 -1.036 -8.875 1 87 353 VAL B N 1
ATOM 5946 C CA . VAL B 1 353 ? 7.93 -1.093 -9.656 1 87 353 VAL B CA 1
ATOM 5947 C C . VAL B 1 353 ? 7.793 -2.133 -10.766 1 87 353 VAL B C 1
ATOM 5949 O O . VAL B 1 353 ? 8.281 -1.928 -11.883 1 87 353 VAL B O 1
ATOM 5952 N N . TYR B 1 354 ? 7.082 -3.207 -10.438 1 88.44 354 TYR B N 1
ATOM 5953 C CA . TYR B 1 354 ? 7.047 -4.309 -11.391 1 88.44 354 TYR B CA 1
ATOM 5954 C C . TYR B 1 354 ? 5.641 -4.512 -11.938 1 88.44 354 TYR B C 1
ATOM 5956 O O . TYR B 1 354 ? 5.277 -5.621 -12.336 1 88.44 354 TYR B O 1
ATOM 5964 N N . ALA B 1 355 ? 4.859 -3.51 -11.906 1 84.5 355 ALA B N 1
ATOM 5965 C CA . ALA B 1 355 ? 3.469 -3.539 -12.352 1 84.5 355 ALA B CA 1
ATOM 5966 C C . ALA B 1 355 ? 3.357 -4.078 -13.773 1 84.5 355 ALA B C 1
ATOM 5968 O O . ALA B 1 355 ? 2.457 -4.863 -1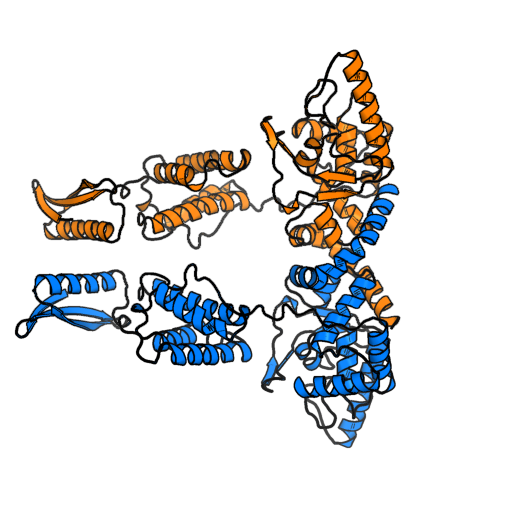4.078 1 84.5 355 ALA B O 1
ATOM 5969 N N . HIS B 1 356 ? 4.254 -3.662 -14.656 1 84.38 356 HIS B N 1
ATOM 5970 C CA . HIS B 1 356 ? 4.207 -4.082 -16.047 1 84.38 356 HIS B CA 1
ATOM 5971 C C . HIS B 1 356 ? 4.402 -5.59 -16.172 1 84.38 356 HIS B C 1
ATOM 5973 O O . HIS B 1 356 ? 3.762 -6.23 -17.016 1 84.38 356 HIS B O 1
ATOM 5979 N N . LEU B 1 357 ? 5.285 -6.148 -15.414 1 86.19 357 LEU B N 1
ATOM 5980 C CA . LEU B 1 357 ? 5.512 -7.59 -15.445 1 86.19 357 LEU B CA 1
ATOM 5981 C C . LEU B 1 357 ? 4.289 -8.344 -14.93 1 86.19 357 LEU B C 1
ATOM 5983 O O . LEU B 1 357 ? 3.945 -9.406 -15.445 1 86.19 357 LEU B O 1
ATOM 5987 N N . LEU B 1 358 ? 3.703 -7.766 -13.953 1 84.88 358 LEU B N 1
ATOM 5988 C CA . LEU B 1 358 ? 2.496 -8.367 -13.391 1 84.88 358 LEU B CA 1
ATOM 5989 C C . LEU B 1 358 ? 1.354 -8.328 -14.398 1 84.88 358 LEU B C 1
ATOM 5991 O O . LEU B 1 358 ? 0.584 -9.289 -14.508 1 84.88 358 LEU B O 1
ATOM 5995 N N . GLU B 1 359 ? 1.296 -7.25 -15.125 1 84.06 359 GLU B N 1
ATOM 5996 C CA . GLU B 1 359 ? 0.279 -7.117 -16.156 1 84.06 359 GLU B CA 1
ATOM 5997 C C . GLU B 1 359 ? 0.487 -8.141 -17.281 1 84.06 359 GLU B C 1
ATOM 5999 O O . GLU B 1 359 ? -0.479 -8.672 -17.828 1 84.06 359 GLU B O 1
ATOM 6004 N N . ASP B 1 360 ? 1.755 -8.445 -17.516 1 84.19 360 ASP B N 1
ATOM 6005 C CA . ASP B 1 360 ? 2.088 -9.422 -18.547 1 84.19 360 ASP B CA 1
ATOM 6006 C C . ASP B 1 360 ? 1.612 -10.82 -18.156 1 84.19 360 ASP B C 1
ATOM 6008 O O . ASP B 1 360 ? 1.327 -11.648 -19.016 1 84.19 360 ASP B O 1
ATOM 6012 N N . GLN B 1 361 ? 1.499 -11.016 -16.875 1 87.12 361 GLN B N 1
ATOM 6013 C CA . GLN B 1 361 ? 1.086 -12.328 -16.391 1 87.12 361 GLN B CA 1
ATOM 6014 C C . GLN B 1 361 ? -0.428 -12.391 -16.203 1 87.12 361 GLN B C 1
ATOM 6016 O O . GLN B 1 361 ? -0.961 -13.414 -15.766 1 87.12 361 GLN B O 1
ATOM 6021 N N . ARG B 1 362 ? -1.071 -11.398 -16.547 1 87.81 362 ARG B N 1
ATOM 6022 C CA . ARG B 1 362 ? -2.508 -11.297 -16.312 1 87.81 362 ARG B CA 1
ATOM 6023 C C . ARG B 1 362 ? -3.258 -12.43 -17 1 87.81 362 ARG B C 1
ATOM 6025 O O . ARG B 1 362 ? -4.148 -13.039 -16.406 1 87.81 362 ARG B O 1
ATOM 6032 N N . LYS B 1 363 ? -2.926 -12.727 -18.219 1 89.31 363 LYS B N 1
ATOM 6033 C CA . LYS B 1 363 ? -3.615 -13.781 -18.969 1 89.31 363 LYS B CA 1
ATOM 6034 C C . LYS B 1 363 ? -3.504 -15.125 -18.25 1 89.31 363 LYS B C 1
ATOM 6036 O O . LYS B 1 363 ? -4.48 -15.875 -18.172 1 89.31 363 LYS B O 1
ATOM 6041 N N . GLU B 1 364 ? -2.35 -15.344 -17.766 1 90.75 364 GLU B N 1
ATOM 6042 C CA . GLU B 1 364 ? -2.143 -16.594 -17.031 1 90.75 364 GLU B CA 1
ATOM 6043 C C . GLU B 1 364 ? -2.959 -16.609 -15.734 1 90.75 364 GLU B C 1
ATOM 6045 O O . GLU B 1 364 ? -3.494 -17.656 -15.359 1 90.75 364 GLU B O 1
ATOM 6050 N N . GLN B 1 365 ? -2.992 -15.562 -15.094 1 91.69 365 GLN B N 1
ATOM 6051 C CA . GLN B 1 365 ? -3.768 -15.469 -13.859 1 91.69 365 GLN B CA 1
ATOM 6052 C C . GLN B 1 365 ? -5.258 -15.641 -14.133 1 91.69 365 GLN B C 1
ATOM 6054 O O . GLN B 1 365 ? -5.969 -16.281 -13.352 1 91.69 365 GLN B O 1
ATOM 6059 N N . VAL B 1 366 ? -5.719 -15.07 -15.234 1 94.31 366 VAL B N 1
ATOM 6060 C CA . VAL B 1 366 ? -7.113 -15.242 -15.633 1 94.31 366 VAL B CA 1
ATOM 6061 C C . VAL B 1 366 ? -7.418 -16.719 -15.836 1 94.31 366 VAL B C 1
ATOM 6063 O O . VAL B 1 366 ? -8.398 -17.25 -15.297 1 94.31 366 VAL B O 1
ATOM 6066 N N . SER B 1 367 ? -6.531 -17.375 -16.578 1 94.31 367 SER B N 1
ATOM 6067 C CA . SER B 1 367 ? -6.719 -18.797 -16.859 1 94.31 367 SER B CA 1
ATOM 6068 C C . SER B 1 367 ? -6.727 -19.625 -15.586 1 94.31 367 SER B C 1
ATOM 6070 O O . SER B 1 367 ? -7.582 -20.484 -15.406 1 94.31 367 SER B O 1
ATOM 6072 N N . GLN B 1 368 ? -5.82 -19.328 -14.703 1 93.19 368 GLN B N 1
ATOM 6073 C CA . GLN B 1 368 ? -5.734 -20.031 -13.438 1 93.19 368 GLN B CA 1
ATOM 6074 C C . GLN B 1 368 ? -6.992 -19.812 -12.594 1 93.19 368 GLN B C 1
ATOM 6076 O O . GLN B 1 368 ? -7.492 -20.75 -11.961 1 93.19 368 GLN B O 1
ATOM 6081 N N . THR B 1 369 ? -7.469 -18.641 -12.578 1 96.06 369 THR B N 1
ATOM 6082 C CA . THR B 1 369 ? -8.664 -18.281 -11.82 1 96.06 369 THR B CA 1
ATOM 6083 C C . THR B 1 369 ? -9.883 -19.031 -12.352 1 96.06 369 THR B C 1
ATOM 6085 O O . THR B 1 369 ? -10.625 -19.656 -11.586 1 96.06 369 THR B O 1
ATOM 6088 N N . LEU B 1 370 ? -10.062 -18.969 -13.68 1 97.06 370 LEU B N 1
ATOM 6089 C CA . LEU B 1 370 ? -11.219 -19.609 -14.289 1 97.06 370 LEU B CA 1
ATOM 6090 C C . LEU B 1 370 ? -11.156 -21.125 -14.125 1 97.06 370 LEU B C 1
ATOM 6092 O O . LEU B 1 370 ? -12.18 -21.766 -13.898 1 97.06 370 LEU B O 1
ATOM 6096 N N . GLN B 1 371 ? -9.93 -21.672 -14.18 1 95.62 371 GLN B N 1
ATOM 6097 C CA . GLN B 1 371 ? -9.758 -23.109 -13.977 1 95.62 371 GLN B CA 1
ATOM 6098 C C . GLN B 1 371 ? -10.109 -23.5 -12.539 1 95.62 371 GLN B C 1
ATOM 6100 O O . GLN B 1 371 ? -10.805 -24.5 -12.32 1 95.62 371 GLN B O 1
ATOM 6105 N N . ALA B 1 372 ? -9.641 -22.719 -11.633 1 95.81 372 ALA B N 1
ATOM 6106 C CA . ALA B 1 372 ? -9.914 -22.984 -10.219 1 95.81 372 ALA B CA 1
ATOM 6107 C C . ALA B 1 372 ? -11.414 -22.922 -9.938 1 95.81 372 ALA B C 1
ATOM 6109 O O . ALA B 1 372 ? -11.961 -23.812 -9.273 1 95.81 372 ALA B O 1
ATOM 6110 N N . LEU B 1 373 ? -12.062 -21.922 -10.438 1 97 373 LEU B N 1
ATOM 6111 C CA . LEU B 1 373 ? -13.484 -21.734 -10.18 1 97 373 LEU B CA 1
ATOM 6112 C C . LEU B 1 373 ? -14.32 -22.797 -10.883 1 97 373 LEU B C 1
ATOM 6114 O O . LEU B 1 373 ? -15.344 -23.234 -10.359 1 97 373 LEU B O 1
ATOM 6118 N N . SER B 1 374 ? -13.852 -23.234 -12.031 1 95.81 374 SER B N 1
ATOM 6119 C CA . SER B 1 374 ? -14.57 -24.25 -12.789 1 95.81 374 SER B CA 1
ATOM 6120 C C . SER B 1 374 ? -14.492 -25.609 -12.109 1 95.81 374 SER B C 1
ATOM 6122 O O . SER B 1 374 ? -15.289 -26.5 -12.398 1 95.81 374 SER B O 1
ATOM 6124 N N . ARG B 1 375 ? -13.547 -25.766 -11.195 1 93.25 375 ARG B N 1
ATOM 6125 C CA . ARG B 1 375 ? -13.375 -27.031 -10.477 1 93.25 375 ARG B CA 1
ATOM 6126 C C . ARG B 1 375 ? -14.391 -27.156 -9.344 1 93.25 375 ARG B C 1
ATOM 6128 O O . ARG B 1 375 ? -14.555 -28.234 -8.773 1 93.25 375 ARG B O 1
ATOM 6135 N N . LEU B 1 376 ? -15 -26.109 -9.031 1 93 376 LEU B N 1
ATOM 6136 C CA . LEU B 1 376 ? -16.016 -26.172 -7.977 1 93 376 LEU B CA 1
ATOM 6137 C C . LEU B 1 376 ? -17.188 -27.047 -8.398 1 93 376 LEU B C 1
ATOM 6139 O O . LEU B 1 376 ? -17.766 -27.75 -7.57 1 93 376 LEU B O 1
#

Radius of gyration: 34.66 Å; Cα contacts (8 Å, |Δi|>4): 1098; chains: 2; bounding box: 95×92×64 Å

pLDDT: mean 88.38, std 11.53, range [49.09, 98.75]

InterPro domains:
  IPR002104 Integrase, catalytic domain [PF00589] (170-358)
  IPR002104 Integrase, catalytic domain [PS51898] (166-367)
  IPR010998 Integrase/recombinase, N-terminal [G3DSA:1.10.150.130] (57-165)
  IPR011010 DNA breaking-rejoining enzyme, catalytic core [SSF56349] (61-366)
  IPR013762 Integrase-like, catalytic domain superfamily [G3DSA:1.10.443.10] (166-371)
  IPR028259 AP2-like integrase, N-terminal domain [PF14657] (11-52)
  IPR044068 Core-binding (CB) domain [PS51900] (58-143)
  IPR050808 Phage Integrase [PTHR30629] (24-364)

Solvent-accessible surface area (backbone atoms only — not comparable to full-atom values): 40766 Å² total; per-residue (Å²): 117,55,70,44,74,47,76,57,87,84,23,12,24,18,36,27,38,40,63,46,99,84,61,47,78,39,71,53,69,56,72,75,22,80,37,63,65,54,17,46,53,53,29,48,46,50,49,45,39,39,72,71,55,17,50,69,87,49,62,75,38,19,45,54,56,46,49,53,50,48,37,60,73,73,48,60,91,73,62,54,69,72,63,54,52,45,53,57,52,49,48,52,55,49,39,72,75,57,40,76,73,38,39,44,67,74,54,41,46,68,56,46,46,52,47,42,49,59,58,8,72,82,31,36,30,66,60,41,47,51,52,49,49,56,49,38,53,51,33,48,50,33,32,73,48,43,52,28,91,65,50,41,55,66,89,58,76,86,36,40,40,78,52,75,81,59,77,82,50,53,58,51,70,71,53,46,30,53,50,43,51,49,23,70,70,67,46,42,63,91,43,46,59,30,56,52,52,39,49,28,40,71,57,27,46,53,69,39,42,58,58,32,31,27,54,91,37,44,39,66,87,80,23,35,37,48,40,72,32,16,28,37,54,85,78,65,75,40,76,38,75,50,93,45,81,44,38,50,41,72,37,78,50,34,70,68,56,36,51,52,51,49,50,48,51,53,49,49,52,52,50,25,61,75,66,72,54,80,68,88,76,39,55,63,64,53,32,83,85,70,43,72,73,36,72,66,53,47,36,50,52,48,44,52,51,31,59,74,68,70,46,77,79,79,58,50,71,71,19,28,26,45,22,31,50,54,53,38,49,76,67,69,43,48,63,64,59,52,21,53,56,58,22,46,84,47,57,61,58,55,45,63,77,43,40,68,61,54,58,68,42,40,66,58,45,51,52,51,48,40,51,58,61,67,69,87,117,56,71,45,76,48,76,56,87,86,23,12,24,18,36,27,39,40,62,46,100,84,61,46,79,38,72,54,71,54,71,76,21,80,36,63,66,55,16,47,54,53,30,49,48,52,49,45,38,40,70,72,56,17,49,67,87,48,62,74,37,18,46,54,56,46,49,52,50,48,36,61,72,74,48,60,91,74,61,54,68,71,62,54,53,44,54,58,54,49,48,51,54,47,40,72,74,56,39,75,74,37,39,46,68,72,54,42,46,68,55,45,47,52,49,41,50,60,58,9,73,81,31,37,31,66,59,41,47,53,52,50,49,55,50,38,54,50,34,48,49,32,32,74,47,42,51,29,90,65,49,40,55,67,88,59,75,84,35,38,40,78,54,75,81,58,75,84,50,52,57,52,70,70,53,45,30,52,53,42,51,49,24,69,69,65,45,43,62,91,42,47,57,29,55,51,50,39,50,26,40,70,56,27,47,53,69,38,41,58,57,32,32,26,54,93,39,44,39,67,88,79,22,35,39,48,39,70,33,16,29,37,57,86,78,66,74,42,76,37,74,50,94,45,81,44,38,49,41,70,38,78,51,36,70,68,56,35,50,51,52,49,51,49,52,53,49,49,52,53,50,25,60,76,66,71,53,79,66,88,78,39,56,64,63,52,32,82,84,70,42,72,73,35,72,65,54,47,35,51,52,48,44,52,51,30,58,75,66,70,47,78,78,77,60,49,69,72,19,28,26,46,21,32,49,54,52,38,49,76,68,69,43,46,62,65,59,50,22,52,57,56,22,48,84,48,55,61,60,54,46,63,76,42,39,69,61,53,58,69,42,41,66,59,47,50,51,53,48,40,53,57,61,67,68,87

Foldseek 3Di:
DDKDWDDDPQWIKIWDWDQAPVRDIDIDMDIDHNDSVRRVVVNVVLVVCVVVQARSVLLQPAPLRLLVVCCVPPPPPPDDPVVNVVSVVLSVLCCVVQNDRHGPQPQALVNVLVSQVVVQPAAALVVSVVSLVSLQVSLVVCCVSSNYVDRSSPPRDHHHDHDCCPDQDAFDPVLLVLLLVVLLVPDDLQPLLSLLLNCCLFQLEDSQQSQLFAPVQADLPQQKGWRAWGADQPVRPGIGGDPDPLRGDITHGDNSSSVSLVNQVVRVVVLCVVVVHDDPSRGSRQHSVRDDDHQVRSQVVQVVSCVVSVNPPRDGSNNSSVNNLLVCVVVVNDLVVNCSSHSHPDSVVSCVSCVVSVVVCVVVVVVVVVVVVVVD/DDKDWDDDDQWIKIWDWDQAPVGDIDIDMDIDHNDSVRRVVVNVVLVVLVVVQARSVLLQPAPLRLLVVCCVVPPPPPDDPVVNVVSVVLSVLCCVPQNDRHGPQPQALVNVLVSQVVVQPAAALVVSVVSLVSLQVSLVVCCVSSNYVDRSSPPRDHHHDHPCCPDQDAFDPVLLVLLLVVLLVPDDQQPLLSLLLNCCLFQLEDSQQSQLFAPVQADLPQQKGWRAWGADQPVRPGIGGDPDPLRGDITHGDNSSSVSLVNQVVRCVVLCVVVVHDDPSRGSRQGSVRDDDHQVRSQVVQVVSCVVSVNPPGDGSNNSSVNNLLVCVVVVNDLVVNCSSHSHPDSVVSCVSCVVSVVVCVVVVVVVVVVVVVVD

Secondary structure (DSSP, 8-state):
-EEEEEEETTEEEEEEEEE-TTS-EEEEEEEEESSHHHHHHHHHHHHHHHHTT--GGGTT-BHHHHHHHHIIIIITTSS-HHHHHHHHHHHHHHHHHH-SS-BGGG--HHHHHHHHHHHHTTSBHHHHHHHHHHHHHHHHHHHHTTS-SS-TTTT-----B-----------HHHHHHHHHHHHHH--GGGHHHHHHHHHHHH---HHHHHT-BGGGEETTTTEEEE--EEETTTT-EEE--SSGGG-EEEE--HHHHHHHHHHHHHHHHHHHHHT---TT-BTT--TTS-PPPHHHHHHHHHHHHHHTT-SS---HHHHHHHHHHHHHHTT--HHHHHHHHT-S-HHHHHHHTHHHHHHTHHHHHHHHHHHHHT-/-EEEEEEETTEEEEEEEEE-TTS-EEEEEEEEESSHHHHHHHHHHHHHHHHTT--GGGTT-BHHHHHHHHIIIIITTSS-HHHHHHHHHHHHHHHHHH-SS-BGGG--HHHHHHHHHHHHTTSBHHHHHHHHHHHHHHHHHHHHTTS-SS-TTTT-----B-----------HHHHHHHHHHHHHH--GGGHHHHHHHHHHHH---HHHHHT-BGGGEETTTTEEEE--EEETTTT-EEE--SSGGG-EEEE--HHHHHHHHHHHHHHHHHHHHHT---TT-BTT--TTS-PPPHHHHHHHHHHHHHHTT-SS---HHHHHHHHHHHHHHTT--HHHHHHHHT-S-HHHHHHHTHHHHHHTHHHHHHHHHHHHHT-

Organism: Lacticaseibacillus rhamnosus (strain LMS2-1) (NCBI:txid525361)